Protein AF-F7JW25-F1 (afdb_monomer)

Foldseek 3Di:
DDPVVVVVPDFDWDDPVNLVLLVPFPFDWDDDDPDDTAGATQAQKEWDWDDDPFKIKIFIAGSVCSVVVHTGGQWIWIQGNVLDIWIAGPVVRDIDPDFLVPDDSDDDDDDDRPRCVVNVQPYHYDPVRLVVQCVSLVPPDSRNSLSRRVSNVCSVCVVQVVVQVVVVVQDDDDDPCVVVCCQQFFWAKAWEWADDPFTQWTATSRVRDIAGDGDADAQDWAAGPPPRAIHGYHYLVPPQWDKIWGKEWEWDATPFAIKIWIKIWIWTGHSVHTDDIDIDTAKIWDAGNQRHTDFIWGQQDDPPGPDTGIDTQDPPDPCSPDDDDFHQYDQPCVCVSCPPHPCNLLCVSLLQPDDSNGDTADVVLSSVVCVQAVLNSQCSVQQLSQLSRCVSVVHDLPPAPRPDNHPCVRLPDDPLLCVQCGPPNDHSLLSVLSVLCVVLVARDHNVLSVLQSVAPDHCSVLCSLDPSVVLSCLCCVPVVVDNVSVVLLRVQLVLCVVVPHDSNDCCSNRPNDSVVSSVVSVVVVVVVVVVVVVVVVVVVVVVVVVVVVVVVVVVVVVVPPD

pLDDT: mean 88.7, std 10.38, range [37.75, 98.06]

Sequence (562 aa):
MRRGELLKLPELKVTETMRKTVREDQGHQVLRCGRPPVWSATYYWFYRAKKTETVLEIDVFTRDMILAGTAHPEYRLFLLEENKYYTYDNLCEKWRTAKIDNLSYMEGCEEIQQGYWYSSRKVWIREEDRKRISEFCHNGKEEPRAAIARWQNYSKGRKEIDEIDSEMALVPELPKDFEDFVDREVLPQYLFYDAGRKVTKGYCTHCGREVKIRNPHYGDEGECPSCRHPITYRSRKKGGNVHARGYAGLLQKTKEGYVYRYFECYRKFRNGQKGDGGYWELIRITYDRNLKKIHEFEYEQYKQTDWVRWCCRDGWRYYAKVVEHEAILYNRNLKQILKGTPFQYSAMERFVKHGKYREKMYLDQYLEGYRYMPGIEQLVKCGFYRIVKEKMQGYNTGNLKKKERSCKKILGLNGEYYQLLAGKNPSTREYNTTYKMQEKGLHPTWQQVQFFARFPRNFTRYIRYTTIHKMERYIKEVLGEDERQAVDYHDYLKMAEELGYNMREPWILFPKNLKQRHEELIEESREREIKAKEDLDNKKTKSTSNTENGTAIWKWKQNNFY

Nearest PDB structures (foldseek):
  6zm5-assembly1_P  TM=4.329E-01  e=1.777E+00  Homo sapiens
  5oom-assembly1_P  TM=2.829E-01  e=1.971E+00  Homo sapiens
  5fs4-assembly1_A  TM=2.894E-01  e=9.350E+00  Acinetobacter phage AP205

Secondary structure (DSSP, 8-state):
--HHHHTTSPPPPPPHHHHHHHHH---EEEEETTEEEEEE-S-SEEEEEEE-SSEEEEEEEEHHHHHTT--S-SEEEEEETTTEEEEEETTTTEEE---GGG--S-SSS----TTHHHHTT-EEE-HHHHHHHHHHH-SS--SHHHHHHHHHHHHHHHHHHHHHHHHHHTPPPPPTTHHHHIIIIIS--EEEE--SSS--EEEETTT--EEE-SSPPTT-EEE-TTT--EEEEEEHHHHS-EEEEEEEEEEEE-SSSEEEEEEEEEEEEETTEEEEEEEEEEEEEEE-TT--EEEEEEEEE-TTSS-EEEEE--TTSTT-SSPP--EEE--TTHHHHHTTSTTTTS-HHHHHT-STT--EE-HHHHHHHHHH-TTHHHHHHTT-HHHHHHHHTT---TT--TT--SHHHHHT--HHHHHHHTTS---HHHHHHHHHHHHTT----HHHHHHHHHSSS-THHHHTTS-HHHHHHHHHHTSTT-HHHHHHHHHHHHHHHHTT--TTSHHHHS-SSHHHHHHHHHHHHHHHHHHHHHHHHHHHHHHHHHHHHHHHHHHHHHHT--

Solvent-accessible surface area (backbone atoms only — not comparable to full-atom values): 31813 Å² total; per-residue (Å²): 135,54,73,79,58,60,69,69,52,81,80,68,62,76,46,70,67,56,52,48,51,62,74,67,56,82,43,46,76,44,83,44,91,96,48,80,64,36,64,22,58,66,50,46,37,36,49,47,52,49,77,55,99,58,36,40,39,36,36,32,32,46,48,65,45,51,74,71,64,50,56,70,42,49,34,43,36,38,44,33,77,89,52,48,74,48,27,38,31,57,85,78,71,38,80,47,93,59,54,73,86,65,61,74,95,67,95,66,99,64,86,72,62,87,18,45,82,83,21,65,85,37,68,44,63,52,70,69,33,46,48,54,51,39,65,73,46,66,72,89,41,85,52,63,69,59,25,51,38,51,42,54,51,42,42,75,40,37,68,65,49,54,53,48,51,55,57,57,69,50,58,70,81,77,64,94,60,47,65,58,44,43,66,62,65,37,33,73,37,38,32,28,28,68,80,65,99,77,43,53,53,29,39,29,65,69,81,70,41,80,38,74,46,71,81,80,50,74,70,39,77,50,57,39,84,81,76,61,47,64,25,34,29,30,30,36,86,86,48,10,62,43,78,36,62,28,30,37,30,39,75,43,72,38,94,78,24,30,37,36,40,33,26,52,33,39,36,34,26,56,69,61,38,87,55,67,62,54,70,45,75,42,38,40,36,35,22,38,72,75,68,48,79,74,51,45,31,31,57,38,59,49,69,101,48,98,48,71,40,80,35,81,53,60,86,84,46,102,62,63,83,77,80,87,66,63,13,37,59,59,57,92,55,43,72,67,70,27,52,93,35,92,54,53,69,48,40,57,65,60,48,42,63,34,70,92,74,44,38,61,41,53,67,66,39,49,55,54,48,36,73,74,22,62,35,50,22,36,31,46,75,63,47,33,48,45,34,53,50,42,44,52,72,67,46,84,64,75,74,51,38,56,88,33,80,44,50,54,59,20,59,66,44,58,74,68,64,39,59,65,48,58,85,63,44,46,46,51,49,33,49,45,45,47,53,49,26,53,79,62,74,50,87,75,54,64,69,52,33,54,57,57,33,71,48,96,61,78,60,60,77,58,36,73,51,60,45,68,65,60,57,51,46,45,42,47,77,73,45,67,66,36,70,65,54,51,50,54,50,52,52,38,54,49,49,42,54,74,74,64,51,67,62,70,39,63,62,69,70,55,47,93,56,54,68,63,53,38,53,54,50,54,50,53,52,50,52,52,51,51,50,51,49,53,54,51,52,54,50,50,53,53,52,51,53,54,49,52,53,51,51,50,55,52,53,54,60,60,71,74,70,125

Structure (mmCIF, N/CA/C/O backbone):
data_AF-F7JW25-F1
#
_entry.id   AF-F7JW25-F1
#
loop_
_atom_site.group_PDB
_atom_site.id
_atom_site.type_symbol
_atom_site.label_atom_id
_atom_site.label_alt_id
_atom_site.label_comp_id
_atom_site.label_asym_id
_atom_site.label_entity_id
_atom_site.label_seq_id
_atom_site.pdbx_PDB_ins_code
_atom_site.Cartn_x
_atom_site.Cartn_y
_atom_site.Cartn_z
_atom_site.occupancy
_atom_site.B_iso_or_equiv
_atom_site.auth_seq_id
_atom_site.auth_comp_id
_atom_site.auth_asym_id
_atom_site.auth_atom_id
_atom_site.pdbx_PDB_model_num
ATOM 1 N N . MET A 1 1 ? 30.313 -21.572 -28.364 1.00 78.12 1 MET A N 1
ATOM 2 C CA . MET A 1 1 ? 31.743 -21.421 -28.73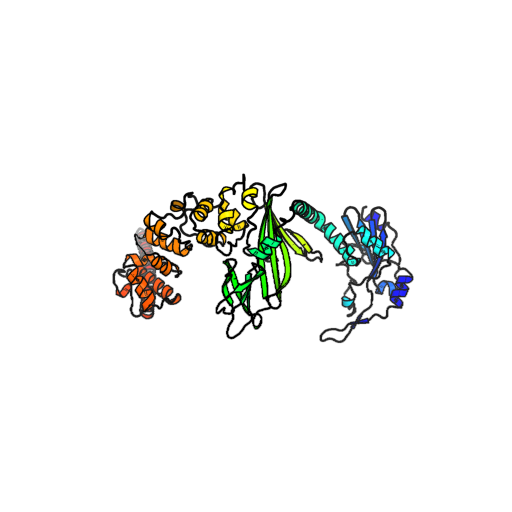8 1.00 78.12 1 MET A CA 1
ATOM 3 C C . MET A 1 1 ? 32.551 -21.025 -27.513 1.00 78.12 1 MET A C 1
ATOM 5 O O . MET A 1 1 ? 32.047 -20.279 -26.677 1.00 78.12 1 MET A O 1
ATOM 9 N N . ARG A 1 2 ? 33.784 -21.519 -27.373 1.00 83.25 2 ARG A N 1
ATOM 10 C CA . ARG A 1 2 ? 34.690 -21.153 -26.266 1.00 83.25 2 ARG A CA 1
ATOM 11 C C . ARG A 1 2 ? 35.502 -19.901 -26.615 1.00 83.25 2 ARG A C 1
ATOM 13 O O . ARG A 1 2 ? 35.723 -19.603 -27.782 1.00 83.25 2 ARG A O 1
ATOM 20 N N . ARG A 1 3 ? 36.018 -19.198 -25.599 1.00 86.69 3 ARG A N 1
ATOM 21 C CA . ARG A 1 3 ? 36.842 -17.977 -25.746 1.00 86.69 3 ARG A CA 1
ATOM 22 C C . ARG A 1 3 ? 37.936 -18.091 -26.820 1.00 86.69 3 ARG A C 1
ATOM 24 O O . ARG A 1 3 ? 38.030 -17.230 -27.685 1.00 86.69 3 ARG A O 1
ATOM 31 N N . GLY A 1 4 ? 38.714 -19.175 -26.814 1.00 85.88 4 GLY A N 1
ATOM 32 C CA . GLY A 1 4 ? 39.783 -19.388 -27.800 1.00 85.88 4 GLY A CA 1
ATOM 33 C C . GLY A 1 4 ? 39.301 -19.585 -29.245 1.00 85.88 4 GLY A C 1
ATOM 34 O O . GLY A 1 4 ? 40.067 -19.355 -30.169 1.00 85.88 4 GLY A O 1
ATOM 35 N N . GLU A 1 5 ? 38.046 -19.987 -29.461 1.00 87.75 5 GLU A N 1
ATOM 36 C CA . GLU A 1 5 ? 37.440 -20.079 -30.799 1.00 87.75 5 GLU A CA 1
ATOM 37 C C . GLU A 1 5 ? 36.934 -18.713 -31.270 1.00 87.75 5 GLU A C 1
ATOM 39 O O . GLU A 1 5 ? 37.048 -18.397 -32.448 1.00 87.75 5 GLU A O 1
ATOM 44 N N . LEU A 1 6 ? 36.423 -17.888 -30.348 1.00 90.06 6 LEU A N 1
ATOM 45 C CA . LEU A 1 6 ? 35.938 -16.539 -30.654 1.00 90.06 6 LEU A CA 1
ATOM 46 C C . LEU A 1 6 ? 37.063 -15.627 -31.159 1.00 90.06 6 LEU A C 1
ATOM 48 O O . LEU A 1 6 ? 36.856 -14.886 -32.110 1.00 90.06 6 LEU A O 1
ATOM 52 N N . LEU A 1 7 ? 38.274 -15.727 -30.596 1.00 88.88 7 LEU A N 1
ATOM 53 C CA . LEU A 1 7 ? 39.420 -14.931 -31.066 1.00 88.88 7 LEU A CA 1
ATOM 54 C C . LEU A 1 7 ? 39.940 -15.339 -32.446 1.00 88.88 7 LEU A C 1
ATOM 56 O O . LEU A 1 7 ? 40.605 -14.537 -33.094 1.00 88.88 7 LEU A O 1
ATOM 60 N N . LYS A 1 8 ? 39.621 -16.552 -32.916 1.00 89.25 8 LYS A N 1
ATOM 61 C CA . LYS A 1 8 ? 39.955 -16.984 -34.282 1.00 89.25 8 LYS A CA 1
ATOM 62 C C . LYS A 1 8 ? 39.054 -16.334 -35.333 1.00 89.25 8 LYS A C 1
ATOM 64 O O . LYS A 1 8 ? 39.364 -16.423 -36.519 1.00 89.25 8 LYS A O 1
ATOM 69 N N . LEU A 1 9 ? 37.940 -15.716 -34.926 1.00 88.81 9 LEU A N 1
ATOM 70 C CA . LEU A 1 9 ? 37.102 -14.949 -35.842 1.00 88.81 9 LEU A CA 1
ATOM 71 C C . LEU A 1 9 ? 37.896 -13.739 -36.363 1.00 88.81 9 LEU A C 1
ATOM 73 O O . LEU A 1 9 ? 38.598 -13.093 -35.578 1.00 88.81 9 LEU A O 1
ATOM 77 N N . PRO A 1 10 ? 37.825 -13.440 -37.672 1.00 89.25 10 PRO A N 1
ATOM 78 C CA . PRO A 1 10 ? 38.603 -12.364 -38.264 1.00 89.25 10 PRO A CA 1
ATOM 79 C C . PRO A 1 10 ? 38.100 -11.007 -37.778 1.00 89.25 10 PRO A C 1
ATOM 81 O O . PRO A 1 10 ? 36.922 -10.698 -37.944 1.00 89.25 10 PRO A O 1
ATOM 84 N N . GLU A 1 11 ? 39.016 -10.187 -37.265 1.00 90.44 11 GLU A N 1
ATOM 85 C CA . GLU A 1 11 ? 38.716 -8.817 -36.852 1.00 90.44 11 GLU A CA 1
ATOM 86 C C . GLU A 1 11 ? 38.130 -8.003 -38.005 1.00 90.44 11 GLU A C 1
ATOM 88 O O . GLU A 1 11 ? 38.635 -7.991 -39.138 1.00 90.44 11 GLU A O 1
ATOM 93 N N . LEU A 1 12 ? 37.060 -7.280 -37.702 1.00 92.38 12 LEU A N 1
ATOM 94 C CA . LEU A 1 12 ? 36.533 -6.249 -38.568 1.00 92.38 12 LEU A CA 1
ATOM 95 C C . LEU A 1 12 ? 37.528 -5.087 -38.558 1.00 92.38 12 LEU A C 1
ATOM 97 O O . LEU A 1 12 ? 38.093 -4.729 -37.533 1.00 92.38 12 LEU A O 1
ATOM 101 N N . LYS A 1 13 ? 37.760 -4.490 -39.726 1.00 91.25 13 LYS A N 1
ATOM 102 C CA . LYS A 1 13 ? 38.698 -3.372 -39.877 1.00 91.25 13 LYS A CA 1
ATOM 103 C C . LYS A 1 13 ? 37.960 -2.042 -39.937 1.00 91.25 13 LYS A C 1
ATOM 105 O O . LYS A 1 13 ? 36.822 -1.970 -40.416 1.00 91.25 13 LYS A O 1
ATOM 110 N N . VAL A 1 14 ? 38.650 -0.977 -39.531 1.00 92.06 14 VAL A N 1
ATOM 111 C CA . VAL A 1 14 ? 38.207 0.403 -39.766 1.00 92.06 14 VAL A CA 1
ATOM 112 C C . VAL A 1 14 ? 37.977 0.618 -41.265 1.00 92.06 14 VAL A C 1
ATOM 114 O O . VAL A 1 14 ? 38.832 0.301 -42.091 1.00 92.06 14 VAL A O 1
ATOM 117 N N . THR A 1 15 ? 36.821 1.175 -41.623 1.00 92.06 15 THR A N 1
ATOM 118 C CA . THR A 1 15 ? 36.482 1.478 -43.024 1.00 92.06 15 THR A CA 1
ATOM 119 C C . THR A 1 15 ? 36.917 2.873 -43.441 1.00 92.06 15 THR A C 1
ATOM 121 O O . THR A 1 15 ? 37.021 3.774 -42.609 1.00 92.06 15 THR A O 1
ATOM 124 N N . GLU A 1 16 ? 37.060 3.092 -44.748 1.00 91.62 16 GLU A N 1
ATOM 125 C CA . GLU A 1 16 ? 37.314 4.433 -45.283 1.00 91.62 16 GLU A CA 1
ATOM 126 C C . GLU A 1 16 ? 36.190 5.417 -44.930 1.00 91.62 16 GLU A C 1
ATOM 128 O O . GLU A 1 16 ? 36.456 6.578 -44.639 1.00 91.62 16 GLU A O 1
ATOM 133 N N . THR A 1 17 ? 34.938 4.953 -44.843 1.00 93.19 17 THR A N 1
ATOM 134 C CA . THR A 1 17 ? 33.819 5.785 -44.380 1.00 93.19 17 THR A CA 1
ATOM 135 C C . THR A 1 17 ? 34.019 6.256 -42.941 1.00 93.19 17 THR A C 1
ATOM 137 O O . THR A 1 17 ? 33.825 7.435 -42.677 1.00 93.19 17 THR A O 1
ATOM 140 N N . MET A 1 18 ? 34.464 5.386 -42.026 1.00 94.19 18 MET A N 1
ATOM 141 C CA . MET A 1 18 ? 34.782 5.781 -40.644 1.00 94.19 18 MET A CA 1
ATOM 142 C C . MET A 1 18 ? 35.917 6.810 -40.612 1.00 94.19 18 MET A C 1
ATOM 144 O O . MET A 1 18 ? 35.790 7.840 -39.953 1.00 94.19 18 MET A O 1
ATOM 148 N N . ARG A 1 19 ? 36.997 6.571 -41.374 1.00 93.81 19 ARG A N 1
ATOM 149 C CA . ARG A 1 19 ? 38.135 7.503 -41.493 1.00 93.81 19 ARG A CA 1
ATOM 150 C C . ARG A 1 19 ? 37.700 8.858 -42.040 1.00 93.81 19 ARG A C 1
ATOM 152 O O . ARG A 1 19 ? 38.151 9.895 -41.564 1.00 93.81 19 ARG A O 1
ATOM 159 N N . LYS A 1 20 ? 36.834 8.860 -43.053 1.00 93.81 20 LYS A N 1
ATOM 160 C CA . LYS A 1 20 ? 36.252 10.070 -43.634 1.00 93.81 20 LYS A CA 1
ATOM 161 C C . LYS A 1 20 ? 35.376 10.801 -42.614 1.00 93.81 20 LYS A C 1
ATOM 163 O O . LYS A 1 20 ? 35.609 11.977 -42.376 1.00 93.81 20 LYS A O 1
ATOM 168 N N . THR A 1 21 ? 34.459 10.100 -41.941 1.00 93.94 21 THR A N 1
ATOM 169 C CA . THR A 1 21 ? 33.596 10.689 -40.907 1.00 93.94 21 THR A CA 1
ATOM 170 C C . THR A 1 21 ? 34.404 11.342 -39.792 1.00 93.94 21 THR A C 1
ATOM 172 O O . THR A 1 21 ? 34.090 12.460 -39.413 1.00 93.94 21 THR A O 1
ATOM 175 N N . VAL A 1 22 ? 35.451 10.690 -39.283 1.00 92.25 22 VAL A N 1
ATOM 176 C CA . VAL A 1 22 ? 36.285 11.263 -38.215 1.00 92.25 22 VAL A CA 1
ATOM 177 C C . VAL A 1 22 ? 37.050 12.504 -38.688 1.00 92.25 22 VAL A C 1
ATOM 179 O O . VAL A 1 22 ? 37.092 13.491 -37.956 1.00 92.25 22 VAL A O 1
ATOM 182 N N . ARG A 1 23 ? 37.616 12.478 -39.906 1.00 91.75 23 ARG A N 1
ATOM 183 C CA . ARG A 1 23 ? 38.347 13.617 -40.497 1.00 91.75 23 ARG A CA 1
ATOM 184 C C . ARG A 1 23 ? 37.452 14.823 -40.780 1.00 91.75 23 ARG A C 1
ATOM 186 O O . ARG A 1 23 ? 37.899 15.953 -40.629 1.00 91.75 23 ARG A O 1
ATOM 193 N N . GLU A 1 24 ? 36.215 14.586 -41.203 1.00 93.25 24 GLU A N 1
ATOM 194 C CA . GLU A 1 24 ? 35.265 15.643 -41.571 1.00 93.25 24 GLU A CA 1
ATOM 195 C C . GLU A 1 24 ? 34.431 16.151 -40.382 1.00 93.25 24 GLU A C 1
ATOM 197 O O . GLU A 1 24 ? 33.801 17.204 -40.488 1.00 93.25 24 GLU A O 1
ATOM 202 N N . ASP A 1 25 ? 34.422 15.435 -39.251 1.00 91.69 25 ASP A N 1
ATOM 203 C CA . ASP A 1 25 ? 33.650 15.791 -38.056 1.00 91.69 25 ASP A CA 1
ATOM 204 C C . ASP A 1 25 ? 34.156 17.089 -37.416 1.00 91.69 25 ASP A C 1
ATOM 206 O O . ASP A 1 25 ? 35.154 17.103 -36.694 1.00 91.69 25 ASP A O 1
ATOM 210 N N . GLN A 1 26 ? 33.403 18.166 -37.646 1.00 89.44 26 GLN A N 1
ATOM 211 C CA . GLN A 1 26 ? 33.635 19.496 -37.076 1.00 89.44 26 GLN A CA 1
ATOM 212 C C . GLN A 1 26 ? 33.238 19.599 -35.594 1.00 89.44 26 GLN A C 1
ATOM 214 O O . GLN A 1 26 ? 33.522 20.609 -34.946 1.00 89.44 26 GLN A O 1
ATOM 219 N N . GLY A 1 27 ? 32.579 18.573 -35.043 1.00 89.06 27 GLY A N 1
ATOM 220 C CA . GLY A 1 27 ? 32.024 18.586 -33.695 1.00 89.06 27 GLY A CA 1
ATOM 221 C C . GLY A 1 27 ? 31.019 19.718 -33.471 1.00 89.06 27 GLY A C 1
ATOM 222 O O . GLY A 1 27 ? 30.429 20.263 -34.402 1.00 89.06 27 GLY A O 1
ATOM 223 N N . HIS A 1 28 ? 30.783 20.055 -32.207 1.00 90.44 28 HIS A N 1
ATOM 224 C CA . HIS A 1 28 ? 29.884 21.136 -31.809 1.00 90.44 28 HIS A CA 1
ATOM 225 C C . HIS A 1 28 ? 30.265 21.715 -30.442 1.00 90.44 28 HIS A C 1
ATOM 227 O O . HIS A 1 28 ? 30.898 21.055 -29.619 1.00 90.44 28 HIS A O 1
ATOM 233 N N . GLN A 1 29 ? 29.860 22.963 -30.189 1.00 92.19 29 GLN A N 1
ATOM 234 C CA . GLN A 1 29 ? 30.017 23.611 -28.886 1.00 92.19 29 GLN A CA 1
ATOM 235 C C . GLN A 1 29 ? 28.875 23.213 -27.950 1.00 92.19 29 GLN A C 1
ATOM 237 O O . GLN A 1 29 ? 27.700 23.362 -28.288 1.00 92.19 29 GLN A O 1
ATOM 242 N N . VAL A 1 30 ? 29.219 22.742 -26.755 1.00 88.38 30 VAL A N 1
ATOM 243 C CA . VAL A 1 30 ? 28.260 22.357 -25.721 1.00 88.38 30 VAL A CA 1
ATOM 244 C C . VAL A 1 30 ? 28.206 23.431 -24.642 1.00 88.38 30 VAL A C 1
ATOM 246 O O . VAL A 1 30 ? 29.195 23.698 -23.956 1.00 88.38 30 VAL A O 1
ATOM 249 N N . LEU A 1 31 ? 27.031 24.043 -24.483 1.00 89.00 31 LEU A N 1
ATOM 250 C CA . LEU A 1 31 ? 26.768 25.032 -23.439 1.00 89.00 31 LEU A CA 1
ATOM 251 C C . LEU A 1 31 ? 26.688 24.354 -22.065 1.00 89.00 31 LEU A C 1
ATOM 253 O O . LEU A 1 31 ? 26.044 23.316 -21.906 1.00 89.00 31 LEU A O 1
ATOM 257 N N . ARG A 1 32 ? 27.326 24.958 -21.056 1.00 85.62 32 ARG A N 1
ATOM 258 C CA . ARG A 1 32 ? 27.385 24.430 -19.686 1.00 85.62 32 ARG A CA 1
ATOM 259 C C . ARG A 1 32 ? 26.864 25.465 -18.694 1.00 85.62 32 ARG A C 1
ATOM 261 O O . ARG A 1 32 ? 27.223 26.636 -18.762 1.00 85.62 32 ARG A O 1
ATOM 268 N N . CYS A 1 33 ? 26.039 25.031 -17.743 1.00 83.75 33 CYS A N 1
ATOM 269 C CA . CYS A 1 33 ? 25.524 25.919 -16.703 1.00 83.75 33 CYS A CA 1
ATOM 270 C C . CYS A 1 33 ? 26.677 26.434 -15.823 1.00 83.75 33 CYS A C 1
ATOM 272 O O . CYS A 1 33 ? 27.367 25.640 -15.183 1.00 83.75 33 CYS A O 1
ATOM 274 N N . GLY A 1 34 ? 26.891 27.753 -15.808 1.00 86.38 34 GLY A N 1
ATOM 275 C CA . GLY A 1 34 ? 27.913 28.409 -14.984 1.00 86.38 34 GLY A CA 1
ATOM 276 C C . GLY A 1 34 ? 29.367 28.099 -15.367 1.00 86.38 34 GLY A C 1
ATOM 277 O O . GLY A 1 34 ? 30.252 28.283 -14.537 1.00 86.38 34 GLY A O 1
ATOM 278 N N . ARG A 1 35 ? 29.636 27.592 -16.582 1.00 87.75 35 ARG A N 1
ATOM 279 C CA . ARG A 1 35 ? 30.995 27.276 -17.070 1.00 87.75 35 ARG A CA 1
ATOM 280 C C . ARG A 1 35 ? 31.148 27.642 -18.554 1.00 87.75 35 ARG A C 1
ATOM 282 O O . ARG A 1 35 ? 30.151 27.595 -19.273 1.00 87.75 35 ARG A O 1
ATOM 289 N N . PRO A 1 36 ? 32.369 27.935 -19.046 1.00 89.12 36 PRO A N 1
ATOM 290 C CA . PRO A 1 36 ? 32.600 28.180 -20.470 1.00 89.12 36 PRO A CA 1
ATOM 291 C C . PRO A 1 36 ? 32.145 26.996 -21.339 1.00 89.12 36 PRO A C 1
ATOM 293 O O . PRO A 1 36 ? 32.262 25.850 -20.879 1.00 89.12 36 PRO A O 1
ATOM 296 N N . PRO A 1 37 ? 31.651 27.231 -22.569 1.00 89.31 37 PRO A N 1
ATOM 297 C CA . PRO A 1 37 ? 31.351 26.162 -23.516 1.00 89.31 37 PRO A CA 1
ATOM 298 C C . PRO A 1 37 ? 32.573 25.282 -23.785 1.00 89.31 37 PRO A C 1
ATOM 300 O O . PRO A 1 37 ? 33.712 25.734 -23.670 1.00 89.31 37 PRO A O 1
ATOM 303 N N . VAL A 1 38 ? 32.334 24.018 -24.122 1.00 90.81 38 VAL A N 1
ATOM 304 C CA . VAL A 1 38 ? 33.391 23.091 -24.549 1.00 90.81 38 VAL A CA 1
ATOM 305 C C . VAL A 1 38 ? 33.050 22.489 -25.889 1.00 90.81 38 VAL A C 1
ATOM 307 O O . VAL A 1 38 ? 31.899 22.135 -26.145 1.00 90.81 38 VAL A O 1
ATOM 310 N N . TRP A 1 39 ? 34.066 22.332 -26.727 1.00 91.62 39 TRP A N 1
ATOM 311 C CA . TRP A 1 39 ? 33.932 21.589 -27.966 1.00 91.62 39 TRP A CA 1
ATOM 312 C C . TRP A 1 39 ? 33.792 20.091 -27.671 1.00 91.62 39 TRP A C 1
ATOM 314 O O . TRP A 1 39 ? 34.505 19.556 -26.820 1.00 91.62 39 TRP A O 1
ATOM 324 N N . SER A 1 40 ? 32.878 19.422 -28.369 1.00 90.50 40 SER A N 1
ATOM 325 C CA . SER A 1 40 ? 32.663 17.977 -28.318 1.00 90.50 40 SER A CA 1
ATOM 326 C C . SER A 1 40 ? 32.586 17.414 -29.733 1.00 90.50 40 SER A C 1
ATOM 328 O O . SER A 1 40 ? 31.880 17.965 -30.583 1.00 90.50 40 SER A O 1
ATOM 330 N N . ALA A 1 41 ? 33.272 16.298 -29.981 1.00 90.94 41 ALA A N 1
ATOM 331 C CA . ALA A 1 41 ? 33.113 15.557 -31.228 1.00 90.94 41 ALA A CA 1
ATOM 332 C C . ALA A 1 41 ? 31.672 15.039 -31.368 1.00 90.94 41 ALA A C 1
ATOM 334 O O . ALA A 1 41 ? 30.964 14.829 -30.375 1.00 90.94 41 ALA A O 1
ATOM 335 N N . THR A 1 42 ? 31.227 14.796 -32.601 1.00 91.31 42 THR A N 1
ATOM 336 C CA . THR A 1 42 ? 29.892 14.226 -32.836 1.00 91.31 42 THR A CA 1
ATOM 337 C C . THR A 1 42 ? 29.836 12.772 -32.371 1.00 91.31 42 THR A C 1
ATOM 339 O O . THR A 1 42 ? 28.857 12.357 -31.745 1.00 91.31 42 THR A O 1
ATOM 342 N N . TYR A 1 43 ? 30.909 12.018 -32.636 1.00 91.56 43 TYR A N 1
ATOM 343 C CA . TYR A 1 43 ? 31.049 10.616 -32.255 1.00 91.56 43 TYR A CA 1
ATOM 344 C C . TYR A 1 43 ? 32.437 10.346 -31.678 1.00 91.56 43 TYR A C 1
ATOM 346 O O . TYR A 1 43 ? 33.457 10.688 -32.282 1.00 91.56 43 TYR A O 1
ATOM 354 N N . TYR A 1 44 ? 32.454 9.683 -30.524 1.00 91.06 44 TYR A N 1
ATOM 355 C CA . TYR A 1 44 ? 33.672 9.157 -29.903 1.00 91.06 44 TYR A CA 1
ATOM 356 C C . TYR A 1 44 ? 33.822 7.650 -30.134 1.00 91.06 44 TYR A C 1
ATOM 358 O O . TYR A 1 44 ? 34.934 7.153 -30.277 1.00 91.06 44 TYR A O 1
ATOM 366 N N . TRP A 1 45 ? 32.704 6.930 -30.237 1.00 92.88 45 TRP A N 1
ATOM 367 C CA . TRP A 1 45 ? 32.666 5.482 -30.411 1.00 92.88 45 TRP A CA 1
ATOM 368 C C . TRP A 1 45 ? 32.183 5.107 -31.810 1.00 92.88 45 TRP A C 1
ATOM 370 O O . TRP A 1 45 ? 31.182 5.643 -32.290 1.00 92.88 45 TRP A O 1
ATOM 380 N N . PHE A 1 46 ? 32.862 4.149 -32.436 1.00 94.88 46 PHE A N 1
ATOM 381 C CA . PHE A 1 46 ? 32.541 3.640 -33.765 1.00 94.88 46 PHE A CA 1
ATOM 382 C C . PHE A 1 46 ? 32.417 2.124 -33.714 1.00 94.88 46 PHE A C 1
ATOM 384 O O . PHE A 1 46 ? 33.343 1.451 -33.266 1.00 94.88 46 PHE A O 1
ATOM 391 N N . TYR A 1 47 ? 31.286 1.581 -34.162 1.00 95.94 47 TYR A N 1
ATOM 392 C CA . TYR A 1 47 ? 31.028 0.140 -34.121 1.00 95.94 47 TYR A CA 1
ATOM 393 C C . TYR A 1 47 ? 31.005 -0.464 -35.520 1.00 95.94 47 TYR A C 1
ATOM 395 O O . TYR A 1 47 ? 30.535 0.142 -36.489 1.00 95.94 47 TYR A O 1
ATOM 403 N N . ARG A 1 48 ? 31.472 -1.705 -35.592 1.00 95.94 48 ARG A N 1
ATOM 404 C CA . ARG A 1 48 ? 31.299 -2.621 -36.715 1.00 95.94 48 ARG A CA 1
ATOM 405 C C . ARG A 1 48 ? 30.661 -3.890 -36.184 1.00 95.94 48 ARG A C 1
ATOM 407 O O . ARG A 1 48 ? 31.064 -4.359 -35.127 1.00 95.94 48 ARG A O 1
ATOM 414 N N . ALA A 1 49 ? 29.691 -4.444 -36.902 1.00 96.06 49 ALA A N 1
ATOM 415 C CA . ALA A 1 49 ? 29.012 -5.658 -36.459 1.00 96.06 49 ALA A CA 1
ATOM 416 C C . ALA A 1 49 ? 28.960 -6.717 -37.556 1.00 96.06 49 ALA A C 1
ATOM 418 O O . ALA A 1 49 ? 28.686 -6.426 -38.720 1.00 96.06 49 ALA A O 1
ATOM 419 N N . LYS A 1 50 ? 29.173 -7.973 -37.172 1.00 94.81 50 LYS A N 1
ATOM 420 C CA . LYS A 1 50 ? 29.039 -9.128 -38.054 1.00 94.81 50 LYS A CA 1
ATOM 421 C C . LYS A 1 50 ? 28.297 -10.232 -37.321 1.00 94.81 50 LYS A C 1
ATOM 423 O O . LYS A 1 50 ? 28.671 -10.632 -36.225 1.00 94.81 50 LYS A O 1
ATOM 428 N N . LYS A 1 51 ? 27.238 -10.738 -37.947 1.00 90.25 51 LYS A N 1
ATOM 429 C CA . LYS A 1 51 ? 26.523 -11.916 -37.465 1.00 90.25 51 LYS A CA 1
ATOM 430 C C . LYS A 1 51 ? 27.083 -13.153 -38.170 1.00 90.25 51 LYS A C 1
ATOM 432 O O . LYS A 1 51 ? 27.157 -13.188 -39.396 1.00 90.25 51 LYS A O 1
ATOM 437 N N . THR A 1 52 ? 27.497 -14.134 -37.383 1.00 86.56 52 THR A N 1
ATOM 438 C CA . THR A 1 52 ? 27.693 -15.530 -37.806 1.00 86.56 52 THR A CA 1
ATOM 439 C C . THR A 1 52 ? 26.447 -16.339 -37.429 1.00 86.56 52 THR A C 1
ATOM 441 O O . THR A 1 52 ? 25.521 -15.773 -36.850 1.00 86.56 52 THR A O 1
ATOM 444 N N . GLU A 1 53 ? 26.394 -17.642 -37.721 1.00 78.00 53 GLU A N 1
ATOM 445 C CA . GLU A 1 53 ? 25.211 -18.464 -37.409 1.00 78.00 53 GLU A CA 1
ATOM 446 C C . GLU A 1 53 ? 24.782 -18.370 -35.937 1.00 78.00 53 GLU A C 1
ATOM 448 O O . GLU A 1 53 ? 23.596 -18.222 -35.679 1.00 78.00 53 GLU A O 1
ATOM 453 N N . THR A 1 54 ? 25.724 -18.359 -34.984 1.00 87.12 54 THR A N 1
ATOM 454 C CA . THR A 1 54 ? 25.406 -18.407 -33.539 1.00 87.12 54 THR A CA 1
ATOM 455 C C . THR A 1 54 ? 25.953 -17.237 -32.715 1.00 87.12 54 THR A C 1
ATOM 457 O O . THR A 1 54 ? 25.759 -17.192 -31.496 1.00 87.12 54 THR A O 1
ATOM 460 N N . VAL A 1 55 ? 26.718 -16.326 -33.328 1.00 92.81 55 VAL A N 1
ATOM 461 C CA . VAL A 1 55 ? 27.426 -15.244 -32.620 1.00 92.81 55 VAL A CA 1
ATOM 462 C C . VAL A 1 55 ? 27.282 -13.925 -33.364 1.00 92.81 55 VAL A C 1
ATOM 464 O O . VAL A 1 55 ? 27.569 -13.846 -34.560 1.00 92.81 55 VAL A O 1
ATOM 467 N N . LEU A 1 56 ? 26.906 -12.880 -32.633 1.00 95.81 56 LEU A N 1
ATOM 468 C CA . LEU A 1 56 ? 27.066 -11.497 -33.053 1.00 95.81 56 LEU A CA 1
ATOM 469 C C . LEU A 1 56 ? 28.398 -10.960 -32.519 1.00 95.81 56 LEU A C 1
ATOM 471 O O . LEU A 1 56 ? 28.579 -10.791 -31.313 1.00 95.81 56 LEU A O 1
ATOM 475 N N . GLU A 1 57 ? 29.318 -10.699 -33.438 1.00 96.00 57 GLU A N 1
ATOM 476 C CA . GLU A 1 57 ? 30.588 -10.025 -33.192 1.00 96.00 57 GLU A CA 1
ATOM 477 C C . GLU A 1 57 ? 30.408 -8.518 -33.384 1.00 96.00 57 GLU A C 1
ATOM 479 O O . GLU A 1 57 ? 29.842 -8.075 -34.388 1.00 96.00 57 GLU A O 1
ATOM 484 N N . ILE A 1 58 ? 30.873 -7.735 -32.414 1.00 96.38 58 ILE A N 1
ATOM 485 C CA . ILE A 1 58 ? 30.855 -6.276 -32.438 1.00 96.38 58 ILE A CA 1
ATOM 486 C C . ILE A 1 58 ? 32.256 -5.780 -32.099 1.00 96.38 58 ILE A C 1
ATOM 488 O O . ILE A 1 58 ? 32.712 -5.910 -30.963 1.00 96.38 58 ILE A O 1
ATOM 492 N N . ASP A 1 59 ? 32.893 -5.156 -33.076 1.00 95.62 59 ASP A N 1
ATOM 493 C CA . ASP A 1 59 ? 34.207 -4.551 -32.931 1.00 95.62 59 ASP A CA 1
ATOM 494 C C . ASP A 1 59 ? 34.051 -3.049 -32.694 1.00 95.62 59 ASP A C 1
ATOM 496 O O . ASP A 1 59 ? 33.365 -2.339 -33.441 1.00 95.62 59 ASP A O 1
ATOM 500 N N . VAL A 1 60 ? 34.664 -2.582 -31.610 1.00 95.12 60 VAL A N 1
ATOM 501 C CA . VAL A 1 60 ? 34.543 -1.222 -31.092 1.00 95.12 60 VAL A CA 1
ATOM 502 C C . VAL A 1 60 ? 35.852 -0.482 -31.296 1.00 95.12 60 VAL A C 1
ATOM 504 O O . VAL A 1 60 ? 36.902 -0.920 -30.836 1.00 95.12 60 VAL A O 1
ATOM 507 N N . PHE A 1 61 ? 35.762 0.676 -31.939 1.00 93.69 61 PHE A N 1
ATOM 508 C CA . PHE A 1 61 ? 36.876 1.578 -32.194 1.00 93.69 61 PHE A CA 1
ATOM 509 C C . PHE A 1 61 ? 36.604 2.922 -31.527 1.00 93.69 61 PHE A C 1
ATOM 511 O O . PHE A 1 61 ? 35.459 3.393 -31.490 1.00 93.69 61 PHE A O 1
ATOM 518 N N . THR A 1 62 ? 37.662 3.565 -31.053 1.00 91.56 62 THR A N 1
ATOM 519 C CA . THR A 1 62 ? 37.621 4.943 -30.567 1.00 91.56 62 THR A CA 1
ATOM 520 C C . THR A 1 62 ? 38.062 5.915 -31.651 1.00 91.56 62 THR A C 1
ATOM 522 O O . THR A 1 62 ? 38.782 5.567 -32.593 1.00 91.56 62 THR A O 1
ATOM 525 N N . ARG A 1 63 ? 37.592 7.160 -31.541 1.00 91.00 63 ARG A N 1
ATOM 526 C CA . ARG A 1 63 ? 37.957 8.243 -32.460 1.00 91.00 63 ARG A CA 1
ATOM 527 C C . ARG A 1 63 ? 39.475 8.399 -32.556 1.00 91.00 63 ARG A C 1
ATOM 529 O O . ARG A 1 63 ? 39.995 8.511 -33.664 1.00 91.00 63 ARG A O 1
ATOM 536 N N . ASP A 1 64 ? 40.160 8.380 -31.418 1.00 88.38 64 ASP A N 1
ATOM 537 C CA . ASP A 1 64 ? 41.599 8.641 -31.347 1.00 88.38 64 ASP A CA 1
ATOM 538 C C . ASP A 1 64 ? 42.408 7.522 -32.015 1.00 88.38 64 ASP A C 1
ATOM 540 O O . ASP A 1 64 ? 43.331 7.807 -32.773 1.00 88.38 64 ASP A O 1
ATOM 544 N N . MET A 1 65 ? 41.984 6.260 -31.880 1.00 88.50 65 MET A N 1
ATOM 545 C CA . MET A 1 65 ? 42.582 5.141 -32.621 1.00 88.50 65 MET A CA 1
ATOM 546 C C . MET A 1 65 ? 42.392 5.267 -34.137 1.00 88.50 65 MET A C 1
ATOM 548 O O . MET A 1 65 ? 43.304 4.957 -34.904 1.00 88.50 65 MET A O 1
ATOM 552 N N . ILE A 1 66 ? 41.226 5.740 -34.593 1.00 91.81 66 ILE A N 1
ATOM 553 C CA . ILE A 1 66 ? 40.980 5.964 -36.026 1.00 91.81 66 ILE A CA 1
ATOM 554 C C . ILE A 1 66 ? 41.863 7.106 -36.553 1.00 91.81 66 ILE A C 1
ATOM 556 O O . ILE A 1 66 ? 42.402 6.988 -37.655 1.00 91.81 66 ILE A O 1
ATOM 560 N N . LEU A 1 67 ? 42.036 8.184 -35.778 1.00 89.75 67 LEU A N 1
ATOM 561 C CA . LEU A 1 67 ? 42.934 9.299 -36.112 1.00 89.75 67 LEU A CA 1
ATOM 562 C C . LEU A 1 67 ? 44.404 8.868 -36.147 1.00 89.75 67 LEU A C 1
ATOM 564 O O . LEU A 1 67 ? 45.127 9.269 -37.055 1.00 89.75 67 LEU A O 1
ATOM 568 N N . ALA A 1 68 ? 44.822 8.014 -35.211 1.00 87.88 68 ALA A N 1
ATOM 569 C CA . ALA A 1 68 ? 46.168 7.446 -35.151 1.00 87.88 68 ALA A CA 1
ATOM 570 C C . ALA A 1 68 ? 46.458 6.424 -36.270 1.00 87.88 68 ALA A C 1
ATOM 572 O O . ALA A 1 68 ? 47.582 5.944 -36.397 1.00 87.88 68 ALA A O 1
ATOM 573 N N . GLY A 1 69 ? 45.464 6.084 -37.099 1.00 86.44 69 GLY A N 1
ATOM 574 C CA . GLY A 1 69 ? 45.618 5.147 -38.212 1.00 86.44 69 GLY A CA 1
ATOM 575 C C . GLY A 1 69 ? 45.574 3.671 -37.808 1.00 86.44 69 GLY A C 1
ATOM 576 O O . GLY A 1 69 ? 45.869 2.809 -38.641 1.00 86.44 69 GLY A O 1
ATOM 577 N N . THR A 1 70 ? 45.171 3.361 -36.573 1.00 83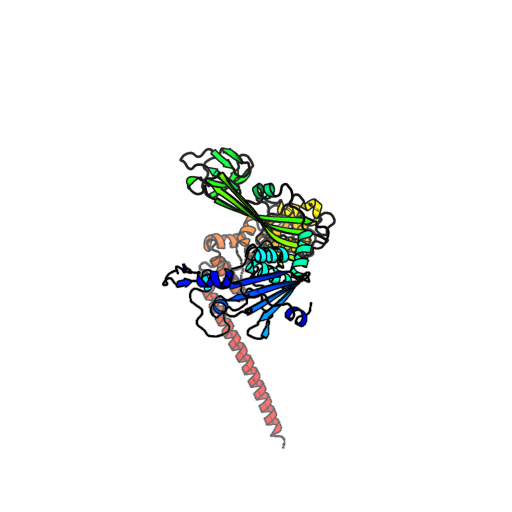.38 70 THR A N 1
ATOM 578 C CA . THR A 1 70 ? 45.077 1.989 -36.067 1.00 83.38 70 THR A CA 1
ATOM 579 C C . THR A 1 70 ? 44.029 1.189 -36.843 1.00 83.38 70 THR A C 1
ATOM 581 O O . THR A 1 70 ? 42.927 1.662 -37.129 1.00 83.38 70 THR A O 1
ATOM 584 N N . ALA A 1 71 ? 44.378 -0.045 -37.217 1.00 78.38 71 ALA A N 1
ATOM 585 C CA . ALA A 1 71 ? 43.515 -0.916 -38.019 1.00 78.38 71 ALA A CA 1
ATOM 586 C C . ALA A 1 71 ? 42.660 -1.891 -37.189 1.00 78.38 71 ALA A C 1
ATOM 588 O O . ALA A 1 71 ? 41.654 -2.386 -37.701 1.00 78.38 71 ALA A O 1
ATOM 589 N N . HIS A 1 72 ? 43.060 -2.150 -35.943 1.00 86.38 72 HIS A N 1
ATOM 590 C CA . HIS A 1 72 ? 42.464 -3.135 -35.041 1.00 86.38 72 HIS A CA 1
ATOM 591 C C . HIS A 1 72 ? 41.477 -2.472 -34.064 1.00 86.38 72 HIS A C 1
ATOM 593 O O . HIS A 1 72 ? 41.666 -1.298 -33.728 1.00 86.38 72 HIS A O 1
ATOM 599 N N . PRO A 1 73 ? 40.419 -3.176 -33.621 1.00 92.75 73 PRO A N 1
ATOM 600 C CA . PRO A 1 73 ? 39.486 -2.649 -32.628 1.00 92.75 73 PRO A CA 1
ATOM 601 C C . PRO A 1 73 ? 40.130 -2.530 -31.248 1.00 92.75 73 PRO A C 1
ATOM 603 O O . PRO A 1 73 ? 41.081 -3.241 -30.940 1.00 92.75 73 PRO A O 1
ATOM 606 N N . GLU A 1 74 ? 39.587 -1.647 -30.412 1.00 91.81 74 GLU A N 1
ATOM 607 C CA . GLU A 1 74 ? 39.954 -1.531 -28.996 1.00 91.81 74 GLU A CA 1
ATOM 608 C C . GLU A 1 74 ? 39.332 -2.664 -28.181 1.00 91.81 74 GLU A C 1
ATOM 610 O O . GLU A 1 74 ? 39.997 -3.346 -27.401 1.00 91.81 74 GLU A O 1
ATOM 615 N N . TYR A 1 75 ? 38.039 -2.901 -28.418 1.00 94.06 75 TYR A N 1
ATOM 616 C CA . TYR A 1 75 ? 37.287 -3.974 -27.785 1.00 94.06 75 TYR A CA 1
ATOM 617 C C . TYR A 1 75 ? 36.579 -4.817 -28.829 1.00 94.06 75 TYR A C 1
ATOM 619 O O . TYR A 1 75 ? 35.997 -4.297 -29.782 1.00 94.06 75 TYR A O 1
ATOM 627 N N . ARG A 1 76 ? 36.544 -6.121 -28.574 1.00 94.81 76 ARG A N 1
ATOM 628 C CA . ARG A 1 76 ? 35.761 -7.089 -29.340 1.00 94.81 76 ARG A CA 1
ATOM 629 C C . ARG A 1 76 ? 34.702 -7.685 -28.430 1.00 94.81 76 ARG A C 1
ATOM 631 O O . ARG A 1 76 ? 35.020 -8.306 -27.413 1.00 94.81 76 ARG A O 1
ATOM 638 N N . LEU A 1 77 ? 33.435 -7.464 -28.750 1.00 95.62 77 LEU A N 1
ATOM 639 C CA . LEU A 1 77 ? 32.305 -8.005 -28.007 1.00 95.62 77 LEU A CA 1
ATOM 640 C C . LEU A 1 77 ? 31.696 -9.155 -28.798 1.00 95.62 77 LEU A C 1
ATOM 642 O O . LEU A 1 77 ? 31.384 -9.025 -29.976 1.00 95.62 77 LEU A O 1
ATOM 646 N N . PHE A 1 78 ? 31.456 -10.262 -28.112 1.00 94.75 78 PHE A N 1
ATOM 647 C CA . PHE A 1 78 ? 30.804 -11.434 -28.673 1.00 94.75 78 PHE A CA 1
ATOM 648 C C . PHE A 1 78 ? 29.527 -11.690 -27.887 1.00 94.75 78 PHE A C 1
ATOM 650 O O . PHE A 1 78 ? 29.599 -12.005 -26.698 1.00 94.75 78 PHE A O 1
ATOM 657 N N . LEU A 1 79 ? 28.371 -11.549 -28.533 1.00 94.69 79 LEU A N 1
ATOM 658 C CA . LEU A 1 79 ? 27.078 -11.960 -27.985 1.00 94.69 79 LEU A CA 1
ATOM 659 C C . LEU A 1 79 ? 26.690 -13.294 -28.626 1.00 94.69 79 LEU A C 1
ATOM 661 O O . LEU A 1 79 ? 26.624 -13.398 -29.848 1.00 94.69 79 LEU A O 1
ATOM 665 N N . LEU A 1 80 ? 26.474 -14.326 -27.816 1.00 92.62 80 LEU A N 1
ATOM 666 C CA . LEU A 1 80 ? 26.160 -15.675 -28.286 1.00 92.62 80 LEU A CA 1
ATOM 667 C C . LEU A 1 80 ? 24.667 -15.962 -28.102 1.00 92.62 80 LEU A C 1
ATOM 669 O O . LEU A 1 80 ? 24.091 -15.569 -27.088 1.00 92.62 80 LEU A O 1
ATOM 673 N N . GLU A 1 81 ? 24.058 -16.718 -29.019 1.00 87.75 81 GLU A N 1
ATOM 674 C CA . GLU A 1 81 ? 22.634 -17.099 -28.935 1.00 87.75 81 GLU A CA 1
ATOM 675 C C . GLU A 1 81 ? 22.282 -17.881 -27.657 1.00 87.75 81 GLU A C 1
ATOM 677 O O . GLU A 1 81 ? 21.174 -17.769 -27.137 1.00 87.75 81 GLU A O 1
ATOM 682 N N . GLU A 1 82 ? 23.254 -18.581 -27.058 1.00 86.31 82 GLU A N 1
ATOM 683 C CA . GLU A 1 82 ? 23.120 -19.224 -25.739 1.00 86.31 82 GLU A CA 1
ATOM 684 C C . GLU A 1 82 ? 23.011 -18.227 -24.560 1.00 86.31 82 GLU A C 1
ATOM 686 O O . GLU A 1 82 ? 23.093 -18.616 -23.394 1.00 86.31 82 GLU A O 1
ATOM 691 N N . ASN A 1 83 ? 22.814 -16.938 -24.850 1.00 85.38 83 ASN A N 1
ATOM 692 C CA . ASN A 1 83 ? 22.674 -15.842 -23.898 1.00 85.38 83 ASN A CA 1
ATOM 693 C C . ASN A 1 83 ? 23.904 -15.682 -22.989 1.00 85.38 83 ASN A C 1
ATOM 695 O O . ASN A 1 83 ? 23.794 -15.414 -21.792 1.00 85.38 83 ASN A O 1
ATOM 699 N N . LYS A 1 84 ? 25.094 -15.856 -23.572 1.00 89.25 84 LYS A N 1
ATOM 700 C CA . LYS A 1 84 ? 26.393 -15.550 -22.960 1.00 89.25 84 LYS A CA 1
ATOM 701 C C . LYS A 1 84 ? 27.070 -14.452 -23.754 1.00 89.25 84 LYS A C 1
ATOM 703 O O . LYS A 1 84 ? 26.942 -14.403 -24.974 1.00 89.25 84 LYS A O 1
ATOM 708 N N . TYR A 1 85 ? 27.842 -13.617 -23.074 1.00 92.62 85 TYR A N 1
ATOM 709 C CA . TYR A 1 85 ? 28.712 -12.679 -23.760 1.00 92.62 85 TYR A CA 1
ATOM 710 C C . TYR A 1 85 ? 30.133 -12.720 -23.235 1.00 92.62 85 TYR A C 1
ATOM 712 O O . TYR A 1 85 ? 30.391 -13.059 -22.076 1.00 92.62 85 TYR A O 1
ATOM 720 N N . TYR A 1 86 ? 31.042 -12.305 -24.104 1.00 92.94 86 TYR A N 1
ATOM 721 C CA . TYR A 1 86 ? 32.431 -12.079 -23.769 1.00 92.94 86 TYR A CA 1
ATOM 722 C C . TYR A 1 86 ? 32.883 -10.750 -24.352 1.00 92.94 86 TYR A C 1
ATOM 724 O O . TYR A 1 86 ? 32.495 -10.389 -25.459 1.00 92.94 86 TYR A O 1
ATOM 732 N N . THR A 1 87 ? 33.717 -10.046 -23.600 1.00 94.38 87 THR A N 1
ATOM 733 C CA . THR A 1 87 ? 34.385 -8.831 -24.055 1.00 94.38 87 THR A CA 1
ATOM 734 C C . THR A 1 87 ? 35.876 -9.118 -24.030 1.00 94.38 87 THR A C 1
ATOM 736 O O . THR A 1 87 ? 36.408 -9.492 -22.982 1.00 94.38 87 THR A O 1
ATOM 739 N N . TYR A 1 88 ? 36.543 -8.977 -25.163 1.00 94.19 88 TYR A N 1
ATOM 740 C CA . TYR A 1 88 ? 37.991 -9.019 -25.258 1.00 94.19 88 TYR A CA 1
ATOM 741 C C . TYR A 1 88 ? 38.522 -7.601 -25.430 1.00 94.19 88 TYR A C 1
ATOM 743 O O . TYR A 1 88 ? 37.937 -6.794 -26.148 1.00 94.19 88 TYR A O 1
ATOM 751 N N . ASP A 1 89 ? 39.584 -7.302 -24.703 1.00 92.38 89 ASP A N 1
ATOM 752 C CA . ASP A 1 89 ? 40.297 -6.040 -24.755 1.00 92.38 89 ASP A CA 1
ATOM 753 C C . ASP A 1 89 ? 41.589 -6.268 -25.525 1.00 92.38 89 ASP A C 1
ATOM 755 O O . ASP A 1 89 ? 42.450 -7.020 -25.060 1.00 92.38 89 ASP A O 1
ATOM 759 N N . ASN A 1 90 ? 41.676 -5.666 -26.709 1.00 89.38 90 ASN A N 1
ATOM 760 C CA . ASN A 1 90 ? 42.801 -5.854 -27.613 1.00 89.38 90 ASN A CA 1
ATOM 761 C C . ASN A 1 90 ? 44.058 -5.131 -27.114 1.00 89.38 90 ASN A C 1
ATOM 763 O O . ASN A 1 90 ? 45.153 -5.621 -27.353 1.00 89.38 90 ASN A O 1
ATOM 767 N N . LEU A 1 91 ? 43.924 -4.004 -26.404 1.00 84.06 91 LEU A N 1
ATOM 768 C CA . LEU A 1 91 ? 45.076 -3.243 -25.904 1.00 84.06 91 LEU A CA 1
ATOM 769 C C . LEU A 1 91 ? 45.772 -3.967 -24.750 1.00 84.06 91 LEU A C 1
ATOM 771 O O . LEU A 1 91 ? 46.995 -4.026 -24.688 1.00 84.06 91 LEU A O 1
ATOM 775 N N . CYS A 1 92 ? 44.985 -4.536 -23.839 1.00 85.94 92 CYS A N 1
ATOM 776 C CA . CYS A 1 92 ? 45.488 -5.315 -22.709 1.00 85.94 92 CYS A CA 1
ATOM 777 C C . CYS A 1 92 ? 45.622 -6.820 -22.999 1.00 85.94 92 CYS A C 1
ATOM 779 O O . CYS A 1 92 ? 45.933 -7.582 -22.080 1.00 85.94 92 CYS A O 1
ATOM 781 N N . GLU A 1 93 ? 45.274 -7.258 -24.210 1.00 89.56 93 GLU A N 1
ATOM 782 C CA . GLU A 1 93 ? 45.242 -8.657 -24.653 1.00 89.56 93 GLU A CA 1
ATOM 783 C C . GLU A 1 93 ? 44.502 -9.617 -23.697 1.00 89.56 93 GLU A C 1
ATOM 785 O O . GLU A 1 93 ? 44.872 -10.784 -23.526 1.00 89.56 93 GLU A O 1
ATOM 790 N N . LYS A 1 94 ? 43.417 -9.159 -23.054 1.00 91.81 94 LYS A N 1
ATOM 791 C CA . LYS A 1 94 ? 42.739 -9.927 -21.994 1.00 91.81 94 LYS A CA 1
ATOM 792 C C . LYS A 1 94 ? 41.222 -9.946 -22.098 1.00 91.81 94 LYS A C 1
ATOM 794 O O . LYS A 1 94 ? 40.565 -9.012 -22.548 1.00 91.81 94 LYS A O 1
ATOM 799 N N . TRP A 1 95 ? 40.636 -11.018 -21.573 1.00 93.00 95 TRP A N 1
ATOM 800 C CA . TRP A 1 95 ? 39.188 -11.134 -21.418 1.00 93.00 95 TRP A CA 1
ATOM 801 C C . TRP A 1 95 ? 38.686 -10.288 -20.248 1.00 93.00 95 TRP A C 1
ATOM 803 O O . TRP A 1 95 ? 39.118 -10.462 -19.108 1.00 93.00 95 TRP A O 1
ATOM 813 N N . ARG A 1 96 ? 37.708 -9.424 -20.514 1.00 86.62 96 ARG A N 1
ATOM 814 C CA . ARG A 1 96 ? 37.021 -8.595 -19.521 1.00 86.62 96 ARG A CA 1
ATOM 815 C C . ARG A 1 96 ? 35.672 -9.217 -19.146 1.00 86.62 96 ARG A C 1
ATOM 817 O O . ARG A 1 96 ? 34.993 -9.848 -19.954 1.00 86.62 96 ARG A O 1
ATOM 824 N N . THR A 1 97 ? 35.241 -8.980 -17.909 1.00 81.44 97 THR A N 1
ATOM 825 C CA . THR A 1 97 ? 33.866 -9.256 -17.439 1.00 81.44 97 THR A CA 1
ATOM 826 C C . THR A 1 97 ? 32.929 -8.048 -17.614 1.00 81.44 97 THR A C 1
ATOM 828 O O . THR A 1 97 ? 31.724 -8.126 -17.329 1.00 81.44 97 THR A O 1
ATOM 831 N N . ALA A 1 98 ? 33.487 -6.922 -18.075 1.00 82.56 98 ALA A N 1
ATOM 832 C CA . ALA A 1 98 ? 32.804 -5.653 -18.269 1.00 82.56 98 ALA A CA 1
ATOM 833 C C . ALA A 1 98 ? 31.721 -5.741 -19.356 1.00 82.56 98 ALA A C 1
ATOM 835 O O . ALA A 1 98 ? 31.880 -6.412 -20.377 1.00 82.56 98 ALA A O 1
ATOM 836 N N . LYS A 1 99 ? 30.605 -5.051 -19.104 1.00 88.94 99 LYS A N 1
ATOM 837 C CA . LYS A 1 99 ? 29.549 -4.783 -20.090 1.00 88.94 99 LYS A CA 1
ATOM 838 C C . LYS A 1 99 ? 29.961 -3.609 -20.973 1.00 88.94 99 LYS A C 1
ATOM 840 O O . LYS A 1 99 ? 30.844 -2.849 -20.584 1.00 88.94 99 LYS A O 1
ATOM 845 N N . ILE A 1 100 ? 29.250 -3.405 -22.078 1.00 90.75 100 ILE A N 1
ATOM 846 C CA . ILE A 1 100 ? 29.483 -2.280 -22.987 1.00 90.75 100 ILE A CA 1
ATOM 847 C C . ILE A 1 100 ? 29.425 -0.919 -22.270 1.00 90.75 100 ILE A C 1
ATOM 849 O O . ILE A 1 100 ? 30.230 -0.039 -22.550 1.00 90.75 100 ILE A O 1
ATOM 853 N N . ASP A 1 101 ? 28.551 -0.755 -21.273 1.00 86.69 101 ASP A N 1
ATOM 854 C CA . ASP A 1 101 ? 28.441 0.487 -20.485 1.00 86.69 101 ASP A CA 1
ATOM 855 C C . ASP A 1 101 ? 29.640 0.759 -19.570 1.00 86.69 101 ASP A C 1
ATOM 857 O O . ASP A 1 101 ? 29.837 1.893 -19.149 1.00 86.69 101 ASP A O 1
ATOM 861 N N . ASN A 1 102 ? 30.445 -0.266 -19.287 1.00 87.38 102 ASN A N 1
ATOM 862 C CA . ASN A 1 102 ? 31.598 -0.179 -18.394 1.00 87.38 102 ASN A CA 1
ATOM 863 C C . ASN A 1 102 ? 32.931 -0.221 -19.162 1.00 87.38 102 ASN A C 1
ATOM 865 O O . ASN A 1 102 ? 33.971 -0.424 -18.539 1.00 87.38 102 ASN A O 1
ATOM 869 N N . LEU A 1 103 ? 32.909 -0.101 -20.496 1.00 88.25 103 LEU A N 1
ATOM 870 C CA . LEU A 1 103 ? 34.130 0.008 -21.298 1.00 88.25 103 LEU A CA 1
ATOM 871 C C . LEU A 1 103 ? 34.696 1.421 -21.177 1.00 88.25 103 LEU A C 1
ATOM 873 O O . LEU A 1 103 ? 33.952 2.398 -21.312 1.00 88.25 103 LEU A O 1
ATOM 877 N N . SER A 1 104 ? 35.998 1.512 -20.913 1.00 82.31 104 SER A N 1
ATOM 878 C CA . SER A 1 104 ? 36.689 2.793 -20.797 1.00 82.31 104 SER A CA 1
ATOM 879 C C . SER A 1 104 ? 37.062 3.314 -22.176 1.00 82.31 104 SER A C 1
ATOM 881 O O . SER A 1 104 ? 37.420 2.530 -23.042 1.00 82.31 104 SER A O 1
ATOM 883 N N . TYR A 1 105 ? 36.984 4.629 -22.368 1.00 79.38 105 TYR A N 1
ATOM 884 C CA . TYR A 1 105 ? 37.448 5.281 -23.596 1.00 79.38 105 TYR A CA 1
ATOM 885 C C . TYR A 1 105 ? 38.976 5.469 -23.622 1.00 79.38 105 TYR A C 1
ATOM 887 O O . TYR A 1 105 ? 39.555 5.552 -24.692 1.00 79.38 105 TYR A O 1
ATOM 895 N N . MET A 1 106 ? 39.620 5.535 -22.449 1.00 68.38 106 MET A N 1
ATOM 896 C CA . MET A 1 106 ? 41.081 5.524 -22.290 1.00 68.38 106 MET A CA 1
ATOM 897 C C . MET A 1 106 ? 41.449 4.741 -21.019 1.00 68.38 106 MET A C 1
ATOM 899 O O . MET A 1 106 ? 40.797 4.905 -19.983 1.00 68.38 106 MET A O 1
ATOM 903 N N . GLU A 1 107 ? 42.464 3.875 -21.067 1.00 53.78 107 GLU A N 1
ATOM 904 C CA . GLU A 1 107 ? 43.074 3.275 -19.869 1.00 53.78 107 GLU A CA 1
ATOM 905 C C . GLU A 1 107 ? 44.338 4.062 -19.491 1.00 53.78 107 GLU A C 1
ATOM 907 O O . GLU A 1 107 ? 45.391 3.870 -20.084 1.00 53.78 107 GLU A O 1
ATOM 912 N N . GLY A 1 108 ? 44.241 4.960 -18.505 1.00 51.31 108 GLY A N 1
ATOM 913 C CA . GLY A 1 108 ? 45.383 5.745 -18.020 1.00 51.31 108 GLY A CA 1
ATOM 914 C C . GLY A 1 108 ? 45.001 7.161 -17.588 1.00 51.31 108 GLY A C 1
ATOM 915 O O . GLY A 1 108 ? 43.953 7.674 -17.973 1.00 51.31 108 GLY A O 1
ATOM 916 N N . CYS A 1 109 ? 45.839 7.782 -16.753 1.00 37.75 109 CYS A N 1
ATOM 917 C CA . CYS A 1 109 ? 45.676 9.141 -16.219 1.00 37.75 109 CYS A CA 1
ATOM 918 C C . CYS A 1 109 ? 45.949 10.238 -17.269 1.00 37.75 109 CYS A C 1
ATOM 920 O O . CYS A 1 109 ? 46.693 11.177 -16.996 1.00 37.75 109 CYS A O 1
ATOM 922 N N . GLU A 1 110 ? 45.381 10.122 -18.467 1.00 52.44 110 GLU A N 1
ATOM 923 C CA . GLU A 1 110 ? 45.370 11.207 -19.451 1.00 52.44 110 GLU A CA 1
ATOM 924 C C . GLU A 1 110 ? 44.116 12.068 -19.262 1.00 52.44 110 GLU A C 1
ATOM 926 O O . GLU A 1 110 ? 43.047 11.580 -18.877 1.00 52.44 110 GLU A O 1
ATOM 931 N N . GLU A 1 111 ? 44.235 13.375 -19.502 1.00 56.62 111 GLU A N 1
ATOM 932 C CA . GLU A 1 111 ? 43.099 14.286 -19.400 1.00 56.62 111 GLU A CA 1
ATOM 933 C C . GLU A 1 111 ? 42.041 13.922 -20.452 1.00 56.62 111 GLU A C 1
ATOM 935 O O . GLU A 1 111 ? 42.202 14.165 -21.648 1.00 56.62 111 GLU A O 1
ATOM 940 N N . ILE A 1 112 ? 40.920 13.347 -20.000 1.00 62.84 112 ILE A N 1
ATOM 941 C CA . ILE A 1 112 ? 39.738 13.135 -20.840 1.00 62.84 112 ILE A CA 1
ATOM 942 C C . ILE A 1 112 ? 39.343 14.486 -21.441 1.00 62.84 112 ILE A C 1
ATOM 944 O O . ILE A 1 112 ? 39.087 15.442 -20.701 1.00 62.84 112 ILE A O 1
ATOM 948 N N . GLN A 1 113 ? 39.227 14.553 -22.773 1.00 68.44 113 GLN A N 1
ATOM 949 C CA . GLN A 1 113 ? 38.719 15.744 -23.455 1.00 68.44 113 GLN A CA 1
ATOM 950 C C . GLN A 1 113 ? 37.434 16.213 -22.765 1.00 68.44 113 GLN A C 1
ATOM 952 O O . GLN A 1 113 ? 36.470 15.453 -22.660 1.00 68.44 113 GLN A O 1
ATOM 957 N N . GLN A 1 114 ? 37.388 17.470 -22.309 1.00 72.38 114 GLN A N 1
ATOM 958 C CA . GLN A 1 114 ? 36.254 17.985 -21.523 1.00 72.38 114 GLN A CA 1
ATOM 959 C C . GLN A 1 114 ? 34.896 17.809 -22.235 1.00 72.38 114 GLN A C 1
ATOM 961 O O . GLN A 1 114 ? 33.858 17.729 -21.576 1.00 72.38 114 GLN A O 1
ATOM 966 N N . GLY A 1 115 ? 34.907 17.728 -23.571 1.00 78.38 115 GLY A N 1
ATOM 967 C CA . GLY A 1 115 ? 33.750 17.466 -24.425 1.00 78.38 115 GLY A CA 1
ATOM 968 C C . GLY A 1 115 ? 33.256 16.015 -24.476 1.00 78.38 115 GLY A C 1
ATOM 969 O O . GLY A 1 115 ? 32.114 15.796 -24.881 1.00 78.38 115 GLY A O 1
ATOM 970 N N . TYR A 1 116 ? 34.054 15.026 -24.059 1.00 84.44 116 TYR A N 1
ATOM 971 C CA . TYR A 1 116 ? 33.750 13.596 -24.210 1.00 84.44 116 TYR A CA 1
ATOM 972 C C . TYR A 1 116 ? 32.407 13.211 -23.590 1.00 84.44 116 TYR A C 1
ATOM 974 O O . TYR A 1 116 ? 31.564 12.587 -24.236 1.00 84.44 116 TYR A O 1
ATOM 982 N N . TRP A 1 117 ? 32.161 13.640 -22.350 1.00 81.38 117 TRP A N 1
ATOM 983 C CA . TRP A 1 117 ? 30.968 13.262 -21.587 1.00 81.38 117 TRP A CA 1
ATOM 984 C C . TRP A 1 117 ? 29.647 13.631 -22.273 1.00 81.38 117 TRP A C 1
ATOM 986 O O . TRP A 1 117 ? 28.639 12.971 -22.027 1.00 81.38 117 TRP A O 1
ATOM 996 N N . TYR A 1 118 ? 29.655 14.631 -23.157 1.00 83.69 118 TYR A N 1
ATOM 997 C CA . TYR A 1 118 ? 28.467 15.130 -23.852 1.00 83.69 118 TYR A CA 1
ATOM 998 C C . TYR A 1 118 ? 28.073 14.305 -25.085 1.00 83.69 118 TYR A C 1
ATOM 1000 O O . TYR A 1 118 ? 26.901 14.299 -25.462 1.00 83.69 118 TYR A O 1
ATOM 1008 N N . SER A 1 119 ? 29.016 13.556 -25.661 1.00 83.50 119 SER A N 1
ATOM 1009 C CA . SER A 1 119 ? 28.784 12.691 -26.829 1.00 83.50 119 SER A CA 1
ATOM 1010 C C . SER A 1 119 ? 29.213 11.238 -26.599 1.00 83.50 119 SER A C 1
ATOM 1012 O O . SER A 1 119 ? 29.119 10.422 -27.509 1.00 83.50 119 SER A O 1
ATOM 1014 N N . SER A 1 120 ? 29.619 10.873 -25.379 1.00 79.62 120 SER A N 1
ATOM 1015 C CA . SER A 1 120 ? 30.092 9.526 -25.011 1.00 79.62 120 SER A CA 1
ATOM 1016 C C . SER A 1 120 ? 29.066 8.413 -25.248 1.00 79.62 120 SER A C 1
ATOM 1018 O O . SER A 1 120 ? 29.435 7.255 -25.430 1.00 79.62 120 SER A O 1
ATOM 1020 N N . ARG A 1 121 ? 27.771 8.752 -25.265 1.00 78.00 121 ARG A N 1
ATOM 1021 C CA . ARG A 1 121 ? 26.677 7.814 -25.562 1.00 78.00 121 ARG A CA 1
ATOM 1022 C C . ARG A 1 121 ? 26.310 7.744 -27.045 1.00 78.00 121 ARG A C 1
ATOM 1024 O O . ARG A 1 121 ? 25.570 6.847 -27.425 1.00 78.00 121 ARG A O 1
ATOM 1031 N N . LYS A 1 122 ? 26.788 8.676 -27.877 1.00 86.50 122 LYS A N 1
ATOM 1032 C CA . LYS A 1 122 ? 26.524 8.673 -29.320 1.00 86.50 122 LYS A CA 1
ATOM 1033 C C . LYS A 1 122 ? 27.539 7.775 -30.013 1.00 86.50 122 LYS A C 1
ATOM 1035 O O . LYS A 1 122 ? 28.748 7.964 -29.878 1.00 86.50 122 LYS A O 1
ATOM 1040 N N . VAL A 1 123 ? 27.028 6.823 -30.781 1.00 91.44 123 VAL A N 1
ATOM 1041 C CA . VAL A 1 123 ? 27.835 5.855 -31.518 1.00 91.44 123 VAL A CA 1
ATOM 1042 C C . VAL A 1 123 ? 27.624 6.040 -33.012 1.00 91.44 123 VAL A C 1
ATOM 1044 O O . VAL A 1 123 ? 26.485 6.116 -33.482 1.00 91.44 123 VAL A O 1
ATOM 1047 N N . TRP A 1 124 ? 28.721 6.062 -33.762 1.00 94.69 124 TRP A N 1
ATOM 1048 C CA . TRP A 1 124 ? 28.674 5.933 -35.210 1.00 94.69 124 TRP A CA 1
ATOM 1049 C C . TRP A 1 124 ? 28.641 4.457 -35.613 1.00 94.69 124 TRP A C 1
ATOM 1051 O O . TRP A 1 124 ? 29.442 3.648 -35.141 1.00 94.69 124 TRP A O 1
ATOM 1061 N N . ILE A 1 125 ? 27.728 4.100 -36.512 1.00 94.81 125 ILE A N 1
ATOM 1062 C CA . ILE A 1 125 ? 27.583 2.741 -37.036 1.00 94.81 125 ILE A CA 1
ATOM 1063 C C . ILE A 1 125 ? 26.918 2.788 -38.416 1.00 94.81 125 ILE A C 1
ATOM 1065 O O . ILE A 1 125 ? 26.090 3.665 -38.678 1.00 94.81 125 ILE A O 1
ATOM 1069 N N . ARG A 1 126 ? 27.246 1.837 -39.299 1.00 94.38 126 ARG A N 1
ATOM 1070 C CA . ARG A 1 126 ? 26.534 1.670 -40.578 1.00 94.38 126 ARG A CA 1
ATOM 1071 C C . ARG A 1 126 ? 25.129 1.126 -40.335 1.00 94.38 126 ARG A C 1
ATOM 1073 O O . ARG A 1 126 ? 24.918 0.321 -39.433 1.00 94.38 126 ARG A O 1
ATOM 1080 N N . GLU A 1 127 ? 24.186 1.501 -41.189 1.00 93.44 127 GLU A N 1
ATOM 1081 C CA . GLU A 1 127 ? 22.787 1.092 -41.028 1.00 93.44 127 GLU A CA 1
ATOM 1082 C C . GLU A 1 127 ? 22.594 -0.433 -41.082 1.00 93.44 127 GLU A C 1
ATOM 1084 O O . GLU A 1 127 ? 21.823 -0.994 -40.311 1.00 93.44 127 GLU A O 1
ATOM 1089 N N . GLU A 1 128 ? 23.358 -1.135 -41.922 1.00 93.75 128 GLU A N 1
ATOM 1090 C CA . GLU A 1 128 ? 23.353 -2.605 -41.955 1.00 93.75 128 GLU A CA 1
ATOM 1091 C C . GLU A 1 128 ? 23.802 -3.229 -40.624 1.00 93.75 128 GLU A C 1
ATOM 1093 O O . GLU A 1 128 ? 23.190 -4.178 -40.140 1.00 93.75 128 GLU A O 1
ATOM 1098 N N . ASP A 1 129 ? 24.860 -2.690 -40.015 1.00 95.31 129 ASP A N 1
ATOM 1099 C CA . ASP A 1 129 ? 25.405 -3.185 -38.746 1.00 95.31 129 ASP A CA 1
ATOM 1100 C C . ASP A 1 129 ? 24.445 -2.876 -37.588 1.00 95.31 129 ASP A C 1
ATOM 1102 O O . ASP A 1 129 ? 24.237 -3.712 -36.707 1.00 95.31 129 ASP A O 1
ATOM 1106 N N . ARG A 1 130 ? 23.791 -1.706 -37.627 1.00 94.88 130 ARG A N 1
ATOM 1107 C CA . ARG A 1 130 ? 22.715 -1.337 -36.698 1.00 94.88 130 ARG A CA 1
ATOM 1108 C C . ARG A 1 130 ? 21.568 -2.341 -36.756 1.00 94.88 130 ARG A C 1
ATOM 1110 O O . ARG A 1 130 ? 21.141 -2.817 -35.704 1.00 94.88 130 ARG A O 1
ATOM 1117 N N . LYS A 1 131 ? 21.096 -2.685 -37.960 1.00 93.94 131 LYS A N 1
ATOM 1118 C CA . LYS A 1 131 ? 20.029 -3.679 -38.156 1.00 93.94 131 LYS A CA 1
ATOM 1119 C C . LYS A 1 131 ? 20.424 -5.041 -37.595 1.00 93.94 131 LYS A C 1
ATOM 1121 O O . LYS A 1 131 ? 19.672 -5.589 -36.799 1.00 93.94 131 LYS A O 1
ATOM 1126 N N . ARG A 1 132 ? 21.642 -5.520 -37.883 1.00 94.88 132 ARG A N 1
ATOM 1127 C CA . ARG A 1 132 ? 22.167 -6.787 -37.330 1.00 94.88 132 ARG A CA 1
ATOM 1128 C C . ARG A 1 132 ? 22.141 -6.813 -35.798 1.00 94.88 132 ARG A C 1
ATOM 1130 O O . ARG A 1 132 ? 21.714 -7.807 -35.217 1.00 94.88 132 ARG A O 1
ATOM 1137 N N . ILE A 1 133 ? 22.578 -5.732 -35.142 1.00 95.12 133 ILE A N 1
ATOM 1138 C CA . ILE A 1 133 ? 22.529 -5.621 -33.673 1.00 95.12 133 ILE A CA 1
ATOM 1139 C C . ILE A 1 133 ? 21.080 -5.625 -33.180 1.00 95.12 133 ILE A C 1
ATOM 1141 O O . ILE A 1 133 ? 20.761 -6.343 -32.236 1.00 95.12 133 ILE A O 1
ATOM 1145 N N . SER A 1 134 ? 20.206 -4.833 -33.802 1.00 93.25 134 SER A N 1
ATOM 1146 C CA . SER A 1 134 ? 18.802 -4.718 -33.398 1.00 93.25 134 SER A CA 1
ATOM 1147 C C . SER A 1 134 ? 18.061 -6.055 -33.517 1.00 93.25 134 SER A C 1
ATOM 1149 O O . SER A 1 134 ? 17.408 -6.479 -32.564 1.00 93.25 134 SER A O 1
ATOM 1151 N N . GLU A 1 135 ? 18.239 -6.759 -34.637 1.00 92.75 135 GLU A N 1
ATOM 1152 C CA . GLU A 1 135 ? 17.653 -8.076 -34.908 1.00 92.75 135 GLU A CA 1
ATOM 1153 C C . GLU A 1 135 ? 18.155 -9.146 -33.935 1.00 92.75 135 GLU A C 1
ATOM 1155 O O . GLU A 1 135 ? 17.360 -9.929 -33.425 1.00 92.75 135 GLU A O 1
ATOM 1160 N N . PHE A 1 136 ? 19.459 -9.175 -33.640 1.00 93.75 136 PHE A N 1
ATOM 1161 C CA . PHE A 1 136 ? 20.024 -10.142 -32.696 1.00 93.75 136 PHE A CA 1
ATOM 1162 C C . PHE A 1 136 ? 19.582 -9.869 -31.253 1.00 93.75 136 PHE A C 1
ATOM 1164 O O . PHE A 1 136 ? 19.262 -10.789 -30.503 1.00 93.75 136 PHE A O 1
ATOM 1171 N N . CYS A 1 137 ? 19.579 -8.597 -30.843 1.00 91.88 137 CYS A N 1
ATOM 1172 C CA . CYS A 1 137 ? 19.228 -8.211 -29.482 1.00 91.88 137 CYS A CA 1
ATOM 1173 C C . CYS A 1 137 ? 17.720 -8.297 -29.212 1.00 91.88 137 CYS A C 1
ATOM 1175 O O . CYS A 1 137 ? 17.336 -8.517 -28.063 1.00 91.88 137 CYS A O 1
ATOM 1177 N N . HIS A 1 138 ? 16.895 -8.063 -30.241 1.00 90.31 138 HIS A N 1
ATOM 1178 C CA . HIS A 1 138 ? 15.432 -8.155 -30.254 1.00 90.31 138 HIS A CA 1
ATOM 1179 C C . HIS A 1 138 ? 14.756 -7.618 -28.975 1.00 90.31 138 HIS A C 1
ATOM 1181 O O . HIS A 1 138 ? 13.905 -8.255 -28.353 1.00 90.31 138 HIS A O 1
ATOM 1187 N N . ASN A 1 139 ? 15.174 -6.428 -28.537 1.00 88.50 139 ASN A N 1
ATOM 1188 C CA . ASN A 1 139 ? 14.740 -5.841 -27.265 1.00 88.50 139 ASN A CA 1
ATOM 1189 C C . ASN A 1 139 ? 14.179 -4.415 -27.402 1.00 88.50 139 ASN A C 1
ATOM 1191 O O . ASN A 1 139 ? 14.068 -3.696 -26.405 1.00 88.50 139 ASN A O 1
ATOM 1195 N N . GLY A 1 140 ? 13.824 -4.003 -28.625 1.00 87.19 140 GLY A N 1
ATOM 1196 C CA . GLY A 1 140 ? 13.133 -2.742 -28.921 1.00 87.19 140 GLY A CA 1
ATOM 1197 C C . GLY A 1 140 ? 13.960 -1.466 -28.720 1.00 87.19 140 GLY A C 1
ATOM 1198 O O . GLY A 1 140 ? 13.393 -0.378 -28.710 1.00 87.19 140 GLY A O 1
ATOM 1199 N N . LYS A 1 141 ? 15.279 -1.568 -28.514 1.00 88.88 141 LYS A N 1
ATOM 1200 C CA . LYS A 1 141 ? 16.179 -0.408 -28.440 1.00 88.88 141 LYS A CA 1
ATOM 1201 C C . LYS A 1 141 ? 16.723 -0.078 -29.833 1.00 88.88 141 LYS A C 1
ATOM 1203 O O . LYS A 1 141 ? 17.309 -0.938 -30.486 1.00 88.88 141 LYS A O 1
ATOM 1208 N N . GLU A 1 142 ? 16.549 1.171 -30.262 1.00 86.75 142 GLU A N 1
ATOM 1209 C CA . GLU A 1 142 ? 17.062 1.673 -31.550 1.00 86.75 142 GLU A CA 1
ATOM 1210 C C . GLU A 1 142 ? 18.547 2.065 -31.490 1.00 86.75 142 GLU A C 1
ATOM 1212 O O . GLU A 1 142 ? 19.284 1.947 -32.472 1.00 86.75 142 GLU A O 1
ATOM 1217 N N . GLU A 1 143 ? 18.996 2.548 -30.329 1.00 89.88 143 GLU A N 1
ATOM 1218 C CA . GLU A 1 143 ? 20.388 2.928 -30.106 1.00 89.88 143 GLU A CA 1
ATOM 1219 C C . GLU A 1 143 ? 21.233 1.657 -29.849 1.00 89.88 143 GLU A C 1
ATOM 1221 O O . GLU A 1 143 ? 20.912 0.896 -28.930 1.00 89.88 143 GLU A O 1
ATOM 1226 N N . PRO A 1 144 ? 22.284 1.385 -30.655 1.00 92.12 144 PRO A N 1
ATOM 1227 C CA . PRO A 1 144 ? 23.038 0.135 -30.609 1.00 92.12 144 PRO A CA 1
ATOM 1228 C C . PRO A 1 144 ? 23.649 -0.166 -29.245 1.00 92.12 144 PRO A C 1
ATOM 1230 O O . PRO A 1 144 ? 23.578 -1.308 -28.787 1.00 92.12 144 PRO A O 1
ATOM 1233 N N . ARG A 1 145 ? 24.239 0.834 -28.578 1.00 91.56 145 ARG A N 1
ATOM 1234 C CA . ARG A 1 145 ? 24.874 0.635 -27.274 1.00 91.56 145 ARG A CA 1
ATOM 1235 C C . ARG A 1 145 ? 23.839 0.231 -26.228 1.00 91.56 145 ARG A C 1
ATOM 1237 O O . ARG A 1 145 ? 24.065 -0.742 -25.513 1.00 91.56 145 ARG A O 1
ATOM 1244 N N . ALA A 1 146 ? 22.681 0.886 -26.200 1.00 90.19 146 ALA A N 1
ATOM 1245 C CA . ALA A 1 146 ? 21.556 0.548 -25.336 1.00 90.19 146 ALA A CA 1
ATOM 1246 C C . ALA A 1 146 ? 20.977 -0.842 -25.649 1.00 90.19 146 ALA A C 1
ATOM 1248 O O . ALA A 1 146 ? 20.642 -1.586 -24.725 1.00 90.19 146 ALA A O 1
ATOM 1249 N N . ALA A 1 147 ? 20.889 -1.227 -26.928 1.00 92.25 147 ALA A N 1
ATOM 1250 C CA . ALA A 1 147 ? 20.443 -2.561 -27.331 1.00 92.25 147 ALA A CA 1
ATOM 1251 C C . ALA A 1 147 ? 21.381 -3.655 -26.797 1.00 92.25 147 ALA A C 1
ATOM 1253 O O . ALA A 1 147 ? 20.914 -4.614 -26.174 1.00 92.25 147 ALA A O 1
ATOM 1254 N N . ILE A 1 148 ? 22.695 -3.477 -26.969 1.00 93.25 148 ILE A N 1
ATOM 1255 C CA . ILE A 1 148 ? 23.723 -4.397 -26.464 1.00 93.25 148 ILE A CA 1
ATOM 1256 C C . ILE A 1 148 ? 23.712 -4.429 -24.932 1.00 93.25 148 ILE A C 1
ATOM 1258 O O . ILE A 1 148 ? 23.695 -5.504 -24.333 1.00 93.25 148 ILE A O 1
ATOM 1262 N N . ALA A 1 149 ? 23.669 -3.265 -2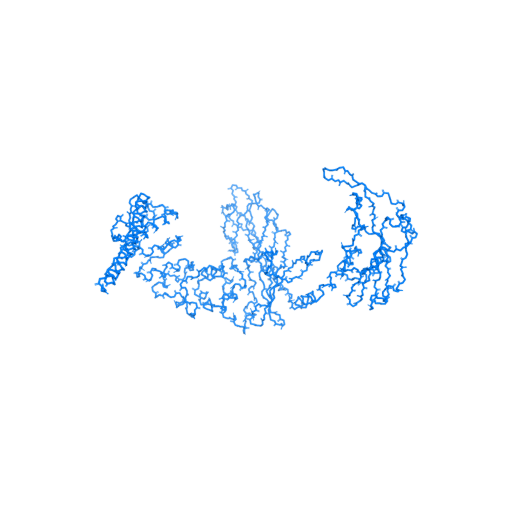4.281 1.00 90.69 149 ALA A N 1
ATOM 1263 C CA . ALA A 1 149 ? 23.636 -3.154 -22.827 1.00 90.69 149 ALA A CA 1
ATOM 1264 C C . ALA A 1 149 ? 22.425 -3.878 -22.225 1.00 90.69 149 ALA A C 1
ATOM 1266 O O . ALA A 1 149 ? 22.571 -4.655 -21.277 1.00 90.69 149 ALA A O 1
ATOM 1267 N N . ARG A 1 150 ? 21.228 -3.680 -22.798 1.00 89.50 150 ARG A N 1
ATOM 1268 C CA . ARG A 1 150 ? 19.999 -4.358 -22.367 1.00 89.50 150 ARG A CA 1
ATOM 1269 C C . ARG A 1 150 ? 20.103 -5.872 -22.535 1.00 89.50 150 ARG A C 1
ATOM 1271 O O . ARG A 1 150 ? 19.732 -6.598 -21.613 1.00 89.50 150 ARG A O 1
ATOM 1278 N N . TRP A 1 151 ? 20.663 -6.344 -23.647 1.00 92.25 151 TRP A N 1
ATOM 1279 C CA . TRP A 1 151 ? 20.900 -7.771 -23.877 1.00 92.25 151 TRP A CA 1
ATOM 1280 C C . TRP A 1 151 ? 21.878 -8.359 -22.848 1.00 92.25 151 TRP A C 1
ATOM 1282 O O . TRP A 1 151 ? 21.588 -9.376 -22.224 1.00 92.25 151 TRP A O 1
ATOM 1292 N N . GLN A 1 152 ? 22.998 -7.683 -22.574 1.00 90.94 152 GLN A N 1
ATOM 1293 C CA . GLN A 1 152 ? 23.979 -8.125 -21.572 1.00 90.94 152 GLN A CA 1
ATOM 1294 C C . GLN A 1 152 ? 23.411 -8.119 -20.142 1.00 90.94 152 GLN A C 1
ATOM 1296 O O . GLN A 1 152 ? 23.758 -8.978 -19.327 1.00 90.94 152 GLN A O 1
ATOM 1301 N N . ASN A 1 153 ? 22.534 -7.162 -19.821 1.00 88.38 153 ASN A N 1
ATOM 1302 C CA . ASN A 1 153 ? 21.819 -7.125 -18.544 1.00 88.38 153 ASN A CA 1
ATOM 1303 C C . ASN A 1 153 ? 20.841 -8.299 -18.414 1.00 88.38 153 ASN A C 1
ATOM 1305 O O . ASN A 1 153 ? 20.819 -8.944 -17.365 1.00 88.38 153 ASN A O 1
ATOM 1309 N N . TYR A 1 154 ? 20.089 -8.604 -19.477 1.00 86.38 154 TYR A N 1
ATOM 1310 C CA . TYR A 1 154 ? 19.225 -9.783 -19.531 1.00 86.38 154 TYR A CA 1
ATOM 1311 C C . TYR A 1 154 ? 20.036 -11.075 -19.383 1.00 86.38 154 TYR A C 1
ATOM 1313 O O . TYR A 1 154 ? 19.714 -11.877 -18.522 1.00 86.38 154 TYR A O 1
ATOM 1321 N N . SER A 1 155 ? 21.141 -11.238 -20.116 1.00 86.44 155 SER A N 1
ATOM 1322 C CA . SER A 1 155 ? 22.056 -12.386 -20.005 1.00 86.44 155 SER A CA 1
ATOM 1323 C C . SER A 1 155 ? 22.480 -12.672 -18.560 1.00 86.44 155 SER A C 1
ATOM 1325 O O . SER A 1 155 ? 22.355 -13.798 -18.078 1.00 86.44 155 SER A O 1
ATOM 1327 N N . LYS A 1 156 ? 22.908 -11.638 -17.825 1.00 84.56 156 LYS A N 1
ATOM 1328 C CA . LYS A 1 156 ? 23.305 -11.766 -16.412 1.00 84.56 156 LYS A CA 1
ATOM 1329 C C . LYS A 1 156 ? 22.138 -12.059 -15.471 1.00 84.56 156 LYS A C 1
ATOM 1331 O O . LYS A 1 156 ? 22.321 -12.773 -14.491 1.00 84.56 156 LYS A O 1
ATOM 1336 N N . GLY A 1 157 ? 20.979 -11.457 -15.726 1.00 83.81 157 GLY A N 1
ATOM 1337 C CA . GLY A 1 157 ? 19.783 -11.561 -14.888 1.00 83.81 157 GLY A CA 1
ATOM 1338 C C . GLY A 1 157 ? 18.799 -12.645 -15.319 1.00 83.81 157 GLY A C 1
ATOM 1339 O O . GLY A 1 157 ? 17.726 -12.724 -14.734 1.00 83.81 157 GLY A O 1
ATOM 1340 N N . ARG A 1 158 ? 19.135 -13.453 -16.333 1.00 86.56 158 ARG A N 1
ATOM 1341 C CA . ARG A 1 158 ? 18.178 -14.271 -17.086 1.00 86.56 158 ARG A CA 1
ATOM 1342 C C . ARG A 1 158 ? 17.307 -15.135 -16.188 1.00 86.56 158 ARG A C 1
ATOM 1344 O O . ARG A 1 158 ? 16.099 -15.090 -16.314 1.00 86.56 158 ARG A O 1
ATOM 1351 N N . LYS A 1 159 ? 17.921 -15.893 -15.277 1.00 88.94 159 LYS A N 1
ATOM 1352 C CA . LYS A 1 159 ? 17.195 -16.820 -14.401 1.00 88.94 159 LYS A CA 1
ATOM 1353 C C . LYS A 1 159 ? 16.126 -16.100 -13.571 1.00 88.94 159 LYS A C 1
ATOM 1355 O O . LYS A 1 159 ? 14.968 -16.476 -13.627 1.00 88.94 159 LYS A O 1
ATOM 1360 N N . GLU A 1 160 ? 16.521 -15.038 -12.870 1.00 90.62 160 GLU A N 1
ATOM 1361 C CA . GLU A 1 160 ? 15.614 -14.206 -12.066 1.00 90.62 160 GLU A CA 1
ATOM 1362 C C . GLU A 1 160 ? 14.510 -13.588 -12.935 1.00 90.62 160 GLU A C 1
ATOM 1364 O O . GLU A 1 160 ? 13.343 -13.571 -12.562 1.00 90.62 160 GLU A O 1
ATOM 1369 N N . ILE A 1 161 ? 14.877 -13.084 -14.112 1.00 90.38 161 ILE A N 1
ATOM 1370 C CA . ILE A 1 161 ? 13.945 -12.461 -15.048 1.00 90.38 161 ILE A CA 1
ATOM 1371 C C . ILE A 1 161 ? 12.915 -13.468 -15.570 1.00 90.38 161 ILE A C 1
ATOM 1373 O O . ILE A 1 161 ? 11.725 -13.174 -15.533 1.00 90.38 161 ILE A O 1
ATOM 1377 N N . ASP A 1 162 ? 13.369 -14.630 -16.037 1.00 91.88 162 ASP A N 1
ATOM 1378 C CA . ASP A 1 162 ? 12.523 -15.679 -16.601 1.00 91.88 162 ASP A CA 1
ATOM 1379 C C . ASP A 1 162 ? 11.588 -16.254 -15.511 1.00 91.88 162 ASP A C 1
ATOM 1381 O O . ASP A 1 162 ? 10.422 -16.542 -15.786 1.00 91.88 162 ASP A O 1
ATOM 1385 N N . GLU A 1 163 ? 12.057 -16.358 -14.259 1.00 92.94 163 GLU A N 1
ATOM 1386 C CA . GLU A 1 163 ? 11.236 -16.716 -13.090 1.00 92.94 163 GLU A CA 1
ATOM 1387 C C . GLU A 1 163 ? 10.134 -15.673 -12.834 1.00 92.94 163 GLU A C 1
ATOM 1389 O O . GLU A 1 163 ? 8.959 -16.028 -12.730 1.00 92.94 163 GLU A O 1
ATOM 1394 N N . ILE A 1 164 ? 10.483 -14.380 -12.813 1.00 94.00 164 ILE A N 1
ATOM 1395 C CA . ILE A 1 164 ? 9.500 -13.295 -12.668 1.00 94.00 164 ILE A CA 1
ATOM 1396 C C . ILE A 1 164 ? 8.500 -13.314 -13.830 1.00 94.00 164 ILE A C 1
ATOM 1398 O O . ILE A 1 164 ? 7.299 -13.208 -13.601 1.00 94.00 164 ILE A O 1
ATOM 1402 N N . ASP A 1 165 ? 8.964 -13.442 -15.074 1.00 94.50 165 ASP A N 1
ATOM 1403 C CA . ASP A 1 165 ? 8.097 -13.426 -16.258 1.00 94.50 165 ASP A CA 1
ATOM 1404 C C . ASP A 1 165 ? 7.128 -14.616 -16.269 1.00 94.50 165 ASP A C 1
ATOM 1406 O O . ASP A 1 165 ? 5.965 -14.457 -16.649 1.00 94.50 165 ASP A O 1
ATOM 1410 N N . SER A 1 166 ? 7.560 -15.774 -15.764 1.00 94.31 166 SER A N 1
ATOM 1411 C CA . SER A 1 166 ? 6.699 -16.947 -15.579 1.00 94.31 166 SER A CA 1
ATOM 1412 C C . SER A 1 166 ? 5.578 -16.678 -14.567 1.00 94.31 166 SER A C 1
ATOM 1414 O O . SER A 1 166 ? 4.417 -16.966 -14.851 1.00 94.31 166 SER A O 1
ATOM 1416 N N . GLU A 1 167 ? 5.888 -16.048 -13.431 1.00 94.31 167 GLU A N 1
ATOM 1417 C CA . GLU A 1 167 ? 4.890 -15.614 -12.439 1.00 94.31 167 GLU A CA 1
ATOM 1418 C C . GLU A 1 167 ? 3.937 -14.554 -13.014 1.00 94.31 167 GLU A C 1
ATOM 1420 O O . GLU A 1 167 ? 2.716 -14.626 -12.846 1.00 94.31 167 GLU A O 1
ATOM 1425 N N . MET A 1 168 ? 4.470 -13.575 -13.756 1.00 95.88 168 MET A N 1
ATOM 1426 C CA . MET A 1 168 ? 3.664 -12.521 -14.377 1.00 95.88 168 MET A CA 1
ATOM 1427 C C . MET A 1 168 ? 2.708 -13.070 -15.443 1.00 95.88 168 MET A C 1
ATOM 1429 O O . MET A 1 168 ? 1.616 -12.521 -15.602 1.00 95.88 168 MET A O 1
ATOM 1433 N N . ALA A 1 169 ? 3.072 -14.158 -16.128 1.00 96.12 169 ALA A N 1
ATOM 1434 C CA . ALA A 1 169 ? 2.220 -14.834 -17.106 1.00 96.12 169 ALA A CA 1
ATOM 1435 C C . ALA A 1 169 ? 0.994 -15.526 -16.476 1.00 96.12 169 ALA A C 1
ATOM 1437 O O . ALA A 1 169 ? 0.003 -15.776 -17.165 1.00 96.12 169 ALA A O 1
ATOM 1438 N N . LEU A 1 170 ? 1.025 -15.815 -15.169 1.00 95.81 170 LEU A N 1
ATOM 1439 C CA . LEU A 1 170 ? -0.113 -16.380 -14.435 1.00 95.81 170 LEU A CA 1
ATOM 1440 C C . LEU A 1 170 ? -1.142 -15.321 -14.012 1.00 95.81 170 LEU A C 1
ATOM 1442 O O . LEU A 1 170 ? -2.236 -15.683 -13.561 1.00 95.81 170 LEU A O 1
ATOM 1446 N N . VAL A 1 171 ? -0.805 -14.030 -14.122 1.00 96.94 171 VAL A N 1
ATOM 1447 C CA . VAL A 1 171 ? -1.654 -12.928 -13.658 1.00 96.94 171 VAL A CA 1
ATOM 1448 C C . VAL A 1 171 ? -2.833 -12.721 -14.616 1.00 96.94 171 VAL A C 1
ATOM 1450 O O . VAL A 1 171 ? -2.619 -12.427 -15.791 1.00 96.94 171 VAL A O 1
ATOM 1453 N N . PRO A 1 172 ? -4.088 -12.825 -14.138 1.00 96.81 172 PRO A N 1
ATOM 1454 C CA . PRO A 1 172 ? -5.258 -12.635 -14.986 1.00 96.81 172 PRO A CA 1
ATOM 1455 C C . PRO A 1 172 ? -5.431 -11.190 -15.463 1.00 96.81 172 PRO A C 1
ATOM 1457 O O . PRO A 1 172 ? -4.950 -10.232 -14.848 1.00 96.81 172 PRO A O 1
ATOM 1460 N N . GLU A 1 173 ? -6.227 -11.019 -16.515 1.00 97.06 173 GLU A N 1
ATOM 1461 C CA . GLU A 1 173 ? -6.705 -9.703 -16.935 1.00 97.06 173 GLU A CA 1
ATOM 1462 C C . GLU A 1 173 ? -7.540 -9.017 -15.842 1.00 97.06 173 GLU A C 1
ATOM 1464 O O . GLU A 1 173 ? -8.077 -9.649 -14.923 1.00 97.06 173 GLU A O 1
ATOM 1469 N N . LEU A 1 174 ? -7.642 -7.691 -15.934 1.00 97.81 174 LEU A N 1
ATOM 1470 C CA . LEU A 1 174 ? -8.471 -6.907 -15.024 1.00 97.81 174 LEU A CA 1
ATOM 1471 C C . LEU A 1 174 ? -9.964 -7.189 -15.261 1.00 97.81 174 LEU A C 1
ATOM 1473 O O . LEU A 1 174 ? -10.377 -7.417 -16.399 1.00 97.81 174 LEU A O 1
ATOM 1477 N N . PRO A 1 175 ? -10.805 -7.124 -14.213 1.00 97.19 175 PRO A N 1
ATOM 1478 C CA . PRO A 1 175 ? -12.251 -7.105 -14.387 1.00 97.19 175 PRO A CA 1
ATOM 1479 C C . PRO A 1 175 ? -12.686 -5.991 -15.351 1.00 97.19 175 PRO A C 1
ATOM 1481 O O . PRO A 1 175 ? -12.170 -4.875 -15.287 1.00 97.19 175 PRO A O 1
ATOM 1484 N N . LYS A 1 176 ? -13.674 -6.268 -16.212 1.00 96.50 176 LYS A N 1
ATOM 1485 C CA . LYS A 1 176 ? -14.168 -5.308 -17.224 1.00 96.50 176 LYS A CA 1
ATOM 1486 C C . LYS A 1 176 ? -14.663 -3.986 -16.623 1.00 96.50 176 LYS A C 1
ATOM 1488 O O . LYS A 1 176 ? -14.628 -2.957 -17.280 1.00 96.50 176 LYS A O 1
ATOM 1493 N N . ASP A 1 177 ? -15.133 -4.023 -15.381 1.00 96.56 177 ASP A N 1
ATOM 1494 C CA . ASP A 1 177 ? -15.671 -2.891 -14.627 1.00 96.56 177 ASP A CA 1
ATOM 1495 C C . ASP A 1 177 ? -14.655 -2.288 -13.635 1.00 96.56 177 ASP A C 1
ATOM 1497 O O . ASP A 1 177 ? -15.038 -1.539 -12.730 1.00 96.56 177 ASP A O 1
ATOM 1501 N N . PHE A 1 178 ? -13.365 -2.624 -13.766 1.00 96.81 178 PHE A N 1
ATOM 1502 C CA . PHE A 1 178 ? -12.315 -2.131 -12.874 1.00 96.81 178 PHE A CA 1
ATOM 1503 C C . PHE A 1 178 ? -12.092 -0.619 -13.013 1.00 96.81 178 PHE A C 1
ATOM 1505 O O . PHE A 1 178 ? -11.917 0.064 -12.009 1.00 96.81 178 PHE A O 1
ATOM 1512 N N . GLU A 1 179 ? -12.168 -0.062 -14.223 1.00 94.69 179 GLU A N 1
ATOM 1513 C CA . GLU A 1 179 ? -12.071 1.393 -14.404 1.00 94.69 179 GLU A CA 1
ATOM 1514 C C . GLU A 1 179 ? -13.239 2.128 -13.721 1.00 94.69 179 GLU A C 1
ATOM 1516 O O . GLU A 1 179 ? -13.028 3.115 -13.019 1.00 94.69 179 GLU A O 1
ATOM 1521 N N . ASP A 1 180 ? -14.462 1.602 -13.838 1.00 93.38 180 ASP A N 1
ATOM 1522 C CA . ASP A 1 180 ? -15.639 2.163 -13.162 1.00 93.38 180 ASP A CA 1
ATOM 1523 C C . ASP A 1 180 ? -15.525 2.048 -11.632 1.00 93.38 180 ASP A C 1
ATOM 1525 O O . ASP A 1 180 ? -15.864 2.983 -10.906 1.00 93.38 180 ASP A O 1
ATOM 1529 N N . PHE A 1 181 ? -14.972 0.935 -11.132 1.00 94.69 181 PHE A N 1
ATOM 1530 C CA . PHE A 1 181 ? -14.602 0.781 -9.723 1.00 94.69 181 PHE A CA 1
ATOM 1531 C C . PHE A 1 181 ? -13.646 1.888 -9.263 1.00 94.69 181 PHE A C 1
ATOM 1533 O O . PHE A 1 181 ? -13.905 2.542 -8.251 1.00 94.69 181 PHE A O 1
ATOM 1540 N N . VAL A 1 182 ? -12.572 2.132 -10.017 1.00 95.00 182 VAL A N 1
ATOM 1541 C CA . VAL A 1 182 ? -11.597 3.181 -9.700 1.00 95.00 182 VAL A CA 1
ATOM 1542 C C . VAL A 1 182 ? -12.269 4.553 -9.659 1.00 95.00 182 VAL A C 1
ATOM 1544 O O . VAL A 1 182 ? -12.153 5.278 -8.667 1.00 95.00 182 VAL A O 1
ATOM 1547 N N . ASP A 1 183 ? -13.012 4.894 -10.708 1.00 91.31 183 ASP A N 1
ATOM 1548 C CA . ASP A 1 183 ? -13.598 6.221 -10.862 1.00 91.31 183 ASP A CA 1
ATOM 1549 C C . ASP A 1 183 ? -14.714 6.520 -9.857 1.00 91.31 183 ASP A C 1
ATOM 1551 O O . ASP A 1 183 ? -14.866 7.681 -9.477 1.00 91.31 183 ASP A O 1
ATOM 1555 N N . ARG A 1 184 ? -15.496 5.520 -9.428 1.00 89.38 184 ARG A N 1
ATOM 1556 C CA . ARG A 1 184 ? -16.657 5.733 -8.544 1.00 89.38 184 ARG A CA 1
ATOM 1557 C C . ARG A 1 184 ? -16.407 5.414 -7.082 1.00 89.38 184 ARG A C 1
ATOM 1559 O O . ARG A 1 184 ? -17.088 5.968 -6.225 1.00 89.38 184 ARG A O 1
ATOM 1566 N N . GLU A 1 185 ? -15.494 4.494 -6.794 1.00 91.00 185 GLU A N 1
ATOM 1567 C CA . GLU A 1 185 ? -15.373 3.906 -5.458 1.00 91.00 185 GLU A CA 1
ATOM 1568 C C . GLU A 1 185 ? -14.002 4.139 -4.826 1.00 91.00 185 GLU A C 1
ATOM 1570 O O . GLU A 1 185 ? -13.918 4.172 -3.603 1.00 91.00 185 GLU A O 1
ATOM 1575 N N . VAL A 1 186 ? -12.944 4.310 -5.627 1.00 94.44 186 VAL A N 1
ATOM 1576 C CA . VAL A 1 186 ? -11.571 4.501 -5.128 1.00 94.44 186 VAL A CA 1
ATOM 1577 C C . VAL A 1 186 ? -11.213 5.979 -5.019 1.00 94.44 186 VAL A C 1
ATOM 1579 O O . VAL A 1 186 ? -10.632 6.418 -4.023 1.00 94.44 186 VAL A O 1
ATOM 1582 N N . LEU A 1 187 ? -11.525 6.748 -6.063 1.00 94.19 187 LEU A N 1
ATOM 1583 C CA . LEU A 1 187 ? -11.178 8.161 -6.131 1.00 94.19 187 LEU A CA 1
ATOM 1584 C C . LEU A 1 187 ? -12.128 9.021 -5.282 1.00 94.19 187 LEU A C 1
ATOM 1586 O O . LEU A 1 187 ? -13.341 8.788 -5.283 1.00 94.19 187 LEU A O 1
ATOM 1590 N N . PRO A 1 188 ? -11.604 10.053 -4.591 1.00 92.88 188 PRO A N 1
ATOM 1591 C CA . PRO A 1 188 ? -12.439 11.010 -3.878 1.00 92.88 188 PRO A CA 1
ATOM 1592 C C . PRO A 1 188 ? -13.369 11.746 -4.846 1.00 92.88 188 PRO A C 1
ATOM 1594 O O . PRO A 1 188 ? -12.982 12.103 -5.961 1.00 92.88 188 PRO A O 1
ATOM 1597 N N . GLN A 1 189 ? -14.592 12.000 -4.389 1.00 93.12 189 GLN A N 1
ATOM 1598 C CA . GLN A 1 189 ? -15.640 12.627 -5.185 1.00 93.12 189 GLN A CA 1
ATOM 1599 C C . GLN A 1 189 ? -15.860 14.075 -4.756 1.00 93.12 189 GLN A C 1
ATOM 1601 O O . GLN A 1 189 ? -15.760 14.431 -3.581 1.00 93.12 189 GLN A O 1
ATOM 1606 N N . TYR A 1 190 ? -16.190 14.923 -5.722 1.00 94.75 190 TYR A N 1
ATOM 1607 C CA . TYR A 1 190 ? -16.359 16.353 -5.524 1.00 94.75 190 TYR A CA 1
ATOM 1608 C C . TYR A 1 190 ? -17.731 16.820 -5.988 1.00 94.75 190 TYR A C 1
ATOM 1610 O O . TYR A 1 190 ? -18.367 16.234 -6.871 1.00 94.75 190 TYR A O 1
ATOM 1618 N N . LEU A 1 191 ? -18.166 17.931 -5.403 1.00 95.88 191 LEU A N 1
ATOM 1619 C CA . LEU A 1 191 ? -19.295 18.702 -5.897 1.00 95.88 191 LEU A CA 1
ATOM 1620 C C . LEU A 1 191 ? -18.803 20.103 -6.254 1.00 95.88 191 LEU A C 1
ATOM 1622 O O . LEU A 1 191 ? -18.520 20.922 -5.376 1.00 95.88 191 LEU A O 1
ATOM 1626 N N . PHE A 1 192 ? -18.669 20.355 -7.556 1.00 95.56 192 PHE A N 1
ATOM 1627 C CA . PHE A 1 192 ? -18.173 21.620 -8.083 1.00 95.56 192 PHE A CA 1
ATOM 1628 C C . PHE A 1 192 ? -19.288 22.647 -8.218 1.00 95.56 192 PHE A C 1
ATOM 1630 O O . PHE A 1 192 ? -20.346 22.337 -8.756 1.00 95.56 192 PHE A O 1
ATOM 1637 N N . TYR A 1 193 ? -19.044 23.881 -7.794 1.00 94.12 193 TYR A N 1
ATOM 1638 C CA . TYR A 1 193 ? -20.014 24.968 -7.914 1.00 94.12 193 TYR A CA 1
ATOM 1639 C C . TYR A 1 193 ? -19.346 26.297 -8.270 1.00 94.12 193 TYR A C 1
ATOM 1641 O O . TYR A 1 193 ? -18.162 26.514 -7.999 1.00 94.12 193 TYR A O 1
ATOM 1649 N N . ASP A 1 194 ? -20.115 27.203 -8.862 1.00 91.31 194 ASP A N 1
ATOM 1650 C CA . ASP A 1 194 ? -19.660 28.556 -9.169 1.00 91.31 194 ASP A CA 1
ATOM 1651 C C . ASP A 1 194 ? -19.884 29.465 -7.961 1.00 91.31 194 ASP A C 1
ATOM 1653 O O . ASP A 1 194 ? -20.984 29.540 -7.416 1.00 91.31 194 ASP A O 1
ATOM 1657 N N . ALA A 1 195 ? -18.819 30.118 -7.492 1.00 85.00 195 ALA A N 1
ATOM 1658 C CA . ALA A 1 195 ? -18.878 30.962 -6.303 1.00 85.00 195 ALA A CA 1
ATOM 1659 C C . ALA A 1 195 ? -19.679 32.246 -6.575 1.00 85.00 195 ALA A C 1
ATOM 1661 O O . ALA A 1 195 ? -19.432 32.942 -7.556 1.00 85.00 195 ALA A O 1
ATOM 1662 N N . GLY A 1 196 ? -20.584 32.602 -5.663 1.00 82.19 196 GLY A N 1
ATOM 1663 C CA . GLY A 1 196 ? -21.384 33.823 -5.740 1.00 82.19 196 GLY A CA 1
ATOM 1664 C C . GLY A 1 196 ? -22.238 34.018 -4.488 1.00 82.19 196 GLY A C 1
ATOM 1665 O O . GLY A 1 196 ? -22.258 33.156 -3.612 1.00 82.19 196 GLY A O 1
ATOM 1666 N N . ARG A 1 197 ? -22.967 35.141 -4.404 1.00 76.88 197 ARG A N 1
ATOM 1667 C CA . ARG A 1 197 ? -23.825 35.467 -3.242 1.00 76.88 197 ARG A CA 1
ATOM 1668 C C . ARG A 1 197 ? -24.936 34.434 -2.998 1.00 76.88 197 ARG A C 1
ATOM 1670 O O . ARG A 1 197 ? -25.368 34.268 -1.866 1.00 76.88 197 ARG A O 1
ATOM 1677 N N . LYS A 1 198 ? -25.400 33.744 -4.048 1.00 84.06 198 LYS A N 1
ATOM 1678 C CA . LYS A 1 198 ? -26.461 32.730 -3.979 1.00 84.06 198 LYS A CA 1
ATOM 1679 C C . LYS A 1 198 ? -26.109 31.528 -4.854 1.00 84.06 198 LYS A C 1
ATOM 1681 O O . LYS A 1 198 ? -26.384 31.515 -6.051 1.00 84.06 198 LYS A O 1
ATOM 1686 N N . VAL A 1 199 ? -25.506 30.510 -4.247 1.00 87.31 199 VAL A N 1
ATOM 1687 C CA . VAL A 1 199 ? -25.155 29.255 -4.925 1.00 87.31 199 VAL A CA 1
ATOM 1688 C C . VAL A 1 199 ? -26.319 28.276 -4.778 1.00 87.31 199 VAL A C 1
ATOM 1690 O O . VAL A 1 199 ? -26.670 27.892 -3.665 1.00 87.31 199 VAL A O 1
ATOM 1693 N N . THR A 1 200 ? -26.927 27.881 -5.897 1.00 89.38 200 THR A N 1
ATOM 1694 C CA . THR A 1 200 ? -28.121 27.008 -5.907 1.00 89.38 200 THR A CA 1
ATOM 1695 C C . THR A 1 200 ? -27.917 25.684 -6.631 1.00 89.38 200 THR A C 1
ATOM 1697 O O . THR A 1 200 ? -28.748 24.783 -6.512 1.00 89.38 200 THR A O 1
ATOM 1700 N N . LYS A 1 201 ? -26.820 25.550 -7.379 1.00 93.62 201 LYS A N 1
ATOM 1701 C CA . LYS A 1 201 ? -26.518 24.407 -8.237 1.00 93.62 201 LYS A CA 1
ATOM 1702 C C . LYS A 1 201 ? -25.043 24.044 -8.139 1.00 93.62 201 LYS A C 1
ATOM 1704 O O . LYS A 1 201 ? -24.202 24.911 -7.905 1.00 93.62 201 LYS A O 1
ATOM 1709 N N . GLY A 1 202 ? -24.742 22.773 -8.349 1.00 94.00 202 GLY A N 1
ATOM 1710 C CA . GLY A 1 202 ? -23.381 22.299 -8.549 1.00 94.00 202 GLY A CA 1
ATOM 1711 C C . GLY A 1 202 ? -23.352 20.952 -9.253 1.00 94.00 202 GLY A C 1
ATOM 1712 O O . GLY A 1 202 ? -24.361 20.263 -9.342 1.00 94.00 202 GLY A O 1
ATOM 1713 N N . TYR A 1 203 ? -22.194 20.581 -9.775 1.00 94.94 203 TYR A N 1
ATOM 1714 C CA . TYR A 1 203 ? -21.967 19.364 -10.538 1.00 94.94 203 TYR A CA 1
ATOM 1715 C C . TYR A 1 203 ? -21.297 18.304 -9.665 1.00 94.94 203 TYR A C 1
ATOM 1717 O O . TYR A 1 203 ? -20.217 18.540 -9.124 1.00 94.94 203 TYR A O 1
ATOM 1725 N N . CYS A 1 204 ? -21.922 17.136 -9.530 1.00 94.44 204 CYS A N 1
ATOM 1726 C CA . CYS A 1 204 ? -21.367 16.019 -8.770 1.00 94.44 204 CYS A CA 1
ATOM 1727 C C . CYS A 1 204 ? -20.525 15.107 -9.668 1.00 94.44 204 CYS A C 1
ATOM 1729 O O . CYS A 1 204 ? -21.024 14.595 -10.669 1.00 94.44 204 CYS A O 1
ATOM 1731 N N . THR A 1 205 ? -19.276 14.840 -9.280 1.00 93.12 205 THR A N 1
ATOM 1732 C CA . THR A 1 205 ? -18.373 13.966 -10.050 1.00 93.12 205 THR A CA 1
ATOM 1733 C C . THR A 1 205 ? -18.758 12.490 -9.999 1.00 93.12 205 THR A C 1
ATOM 1735 O O . THR A 1 205 ? -18.430 11.767 -10.931 1.00 93.12 205 THR A O 1
ATOM 1738 N N . HIS A 1 206 ? -19.480 12.053 -8.961 1.00 92.25 206 HIS A N 1
ATOM 1739 C CA . HIS A 1 206 ? -19.870 10.651 -8.792 1.00 92.25 206 HIS A CA 1
ATOM 1740 C C . HIS A 1 206 ? -21.047 10.258 -9.696 1.00 92.25 206 HIS A C 1
ATOM 1742 O O . HIS A 1 206 ? -20.981 9.268 -10.416 1.00 92.25 206 HIS A O 1
ATOM 1748 N N . CYS A 1 207 ? -22.148 11.022 -9.669 1.00 91.31 207 CYS A N 1
ATOM 1749 C CA . CYS A 1 207 ? -23.315 10.725 -10.509 1.00 91.31 207 CYS A CA 1
ATOM 1750 C C . CYS A 1 207 ? -23.303 11.437 -11.867 1.00 91.31 207 CYS A C 1
ATOM 1752 O O . CYS A 1 207 ? -24.156 11.137 -12.701 1.00 91.31 207 CYS A O 1
ATOM 1754 N N . GLY A 1 208 ? -22.387 12.388 -12.075 1.00 90.44 208 GLY A N 1
ATOM 1755 C CA . GLY A 1 208 ? -22.259 13.146 -13.320 1.00 90.44 208 GLY A CA 1
ATOM 1756 C C . GLY A 1 208 ? -23.413 14.114 -13.594 1.00 90.44 208 GLY A C 1
ATOM 1757 O O . GLY A 1 208 ? -23.644 14.479 -14.742 1.00 90.44 208 GLY A O 1
ATOM 1758 N N . ARG A 1 209 ? -24.182 14.503 -12.569 1.00 92.00 209 ARG A N 1
ATOM 1759 C CA . ARG A 1 209 ? -25.369 15.361 -12.719 1.00 92.00 209 ARG A CA 1
ATOM 1760 C C . ARG A 1 209 ? -25.172 16.716 -12.056 1.00 92.00 209 ARG A C 1
ATOM 1762 O O . ARG A 1 209 ? -24.505 16.830 -11.024 1.00 92.00 209 ARG A O 1
ATOM 1769 N N . GLU A 1 210 ? -25.824 17.728 -12.622 1.00 94.50 210 GLU A N 1
ATOM 1770 C CA . GLU A 1 210 ? -26.079 18.987 -11.927 1.00 94.50 210 GLU A CA 1
ATOM 1771 C C . GLU A 1 210 ? -27.165 18.767 -10.865 1.00 94.50 210 GLU A C 1
ATOM 1773 O O . GLU A 1 210 ? -28.228 18.206 -11.133 1.00 94.50 210 GLU A O 1
ATOM 1778 N N . VAL A 1 211 ? -26.884 19.181 -9.635 1.00 95.25 211 VAL A N 1
ATOM 1779 C CA . VAL A 1 211 ? -27.723 18.961 -8.460 1.00 95.25 211 VAL A CA 1
ATOM 1780 C C . VAL A 1 211 ? -27.987 20.277 -7.741 1.00 95.25 211 VAL A C 1
ATOM 1782 O O . VAL A 1 211 ? -27.134 21.165 -7.700 1.00 95.25 211 VAL A O 1
ATOM 1785 N N . LYS A 1 212 ? -29.180 20.406 -7.154 1.00 94.12 212 LYS A N 1
ATOM 1786 C CA . LYS A 1 212 ? -29.541 21.571 -6.340 1.00 94.12 212 LYS A CA 1
ATOM 1787 C C . LYS A 1 212 ? -28.813 21.506 -5.000 1.00 94.12 212 LYS A C 1
ATOM 1789 O O . LYS A 1 212 ? -28.936 20.508 -4.296 1.00 94.12 212 LYS A O 1
ATOM 1794 N N . ILE A 1 213 ? -28.105 22.570 -4.642 1.00 92.31 213 ILE A N 1
ATOM 1795 C CA . ILE A 1 213 ? -27.356 22.701 -3.382 1.00 92.31 213 ILE A CA 1
ATOM 1796 C C . ILE A 1 213 ? -27.753 23.992 -2.664 1.00 92.31 213 ILE A C 1
ATOM 1798 O O . ILE A 1 213 ? -28.345 24.886 -3.269 1.00 92.31 213 ILE A O 1
ATOM 1802 N N . ARG A 1 214 ? -27.461 24.086 -1.365 1.00 88.19 214 ARG A N 1
ATOM 1803 C CA . ARG A 1 214 ? -27.749 25.272 -0.546 1.00 88.19 214 ARG A CA 1
ATOM 1804 C C . ARG A 1 214 ? -26.530 25.604 0.304 1.00 88.19 214 ARG A C 1
ATOM 1806 O O . ARG A 1 214 ? -26.039 24.726 0.999 1.00 88.19 214 ARG A O 1
ATOM 1813 N N . ASN A 1 215 ? -26.075 26.854 0.230 1.00 86.25 215 ASN A N 1
ATOM 1814 C CA . ASN A 1 215 ? -24.979 27.417 1.029 1.00 86.25 215 ASN A CA 1
ATOM 1815 C C . ASN A 1 215 ? -23.731 26.507 1.164 1.00 86.25 215 ASN A C 1
ATOM 1817 O O . ASN A 1 215 ? -23.281 26.271 2.285 1.00 86.25 215 ASN A O 1
ATOM 1821 N N . PRO A 1 216 ? -23.164 25.980 0.057 1.00 89.00 216 PRO A N 1
ATOM 1822 C CA . PRO A 1 216 ? -21.950 25.172 0.128 1.00 89.00 216 PRO A CA 1
ATOM 1823 C C . PRO A 1 216 ? -20.744 26.034 0.527 1.00 89.00 216 PRO A C 1
ATOM 1825 O O . PRO A 1 216 ? -20.516 27.090 -0.078 1.00 89.00 216 PRO A O 1
ATOM 1828 N N . HIS A 1 217 ? -19.931 25.567 1.477 1.00 89.00 217 HIS A N 1
ATOM 1829 C CA . HIS A 1 217 ? -18.632 26.180 1.750 1.00 89.00 217 HIS A CA 1
ATOM 1830 C C . HIS A 1 217 ? -17.512 25.351 1.128 1.00 89.00 217 HIS A C 1
ATOM 1832 O O . HIS A 1 217 ? -17.594 24.135 0.960 1.00 89.00 217 HIS A O 1
ATOM 1838 N N . TYR A 1 218 ? -16.463 26.046 0.696 1.00 90.88 218 TYR A N 1
ATOM 1839 C CA . TYR A 1 218 ? -15.324 25.406 0.055 1.00 90.88 218 TYR A CA 1
ATOM 1840 C C . TYR A 1 218 ? -14.610 24.496 1.056 1.00 90.88 218 TYR A C 1
ATOM 1842 O O . TYR A 1 218 ? -14.173 24.975 2.099 1.00 90.88 218 TYR A O 1
ATOM 1850 N N . GLY A 1 219 ? -14.400 23.236 0.682 1.00 90.81 219 GLY A N 1
ATOM 1851 C CA . GLY A 1 219 ? -13.711 22.251 1.513 1.00 90.81 219 GLY A CA 1
ATOM 1852 C C . GLY A 1 219 ? -14.630 21.474 2.451 1.00 90.81 219 GLY A C 1
ATOM 1853 O O . GLY A 1 219 ? -14.176 20.476 2.999 1.00 90.81 219 GLY A O 1
ATOM 1854 N N . ASP A 1 220 ? -15.900 21.866 2.579 1.00 92.06 220 ASP A N 1
ATOM 1855 C CA . ASP A 1 220 ? -16.860 21.127 3.391 1.00 92.06 220 ASP A CA 1
ATOM 1856 C C . ASP A 1 220 ? -17.048 19.710 2.853 1.00 92.06 220 ASP A C 1
ATOM 1858 O O . ASP A 1 220 ? -17.159 19.481 1.640 1.00 92.06 220 ASP A O 1
ATOM 1862 N N . GLU A 1 221 ? -17.138 18.762 3.776 1.00 93.38 221 GLU A N 1
ATOM 1863 C CA . GLU A 1 221 ? -17.609 17.415 3.494 1.00 93.38 221 GLU A CA 1
ATOM 1864 C C . GLU A 1 221 ? -19.137 17.381 3.547 1.00 93.38 221 GLU A C 1
ATOM 1866 O O . GLU A 1 221 ? -19.780 18.038 4.367 1.00 93.38 221 GLU A O 1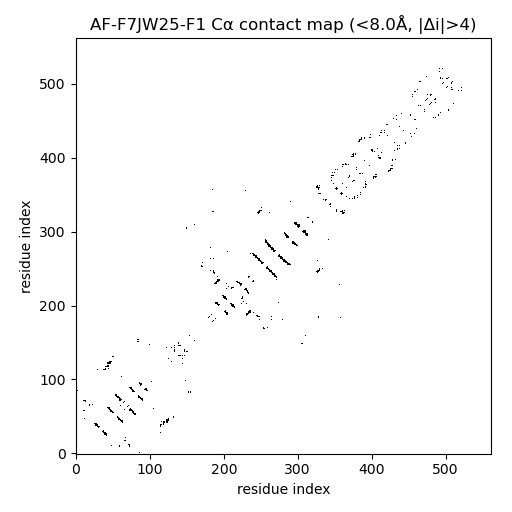
ATOM 1871 N N . GLY A 1 222 ? -19.745 16.599 2.665 1.00 91.62 222 GLY A N 1
ATOM 1872 C CA . GLY A 1 222 ? -21.183 16.403 2.665 1.00 91.62 222 GLY A CA 1
ATOM 1873 C C . GLY A 1 222 ? -21.591 15.260 1.760 1.00 91.62 222 GLY A C 1
ATOM 1874 O O . GLY A 1 222 ? -20.780 14.434 1.358 1.00 91.62 222 GLY A O 1
ATOM 1875 N N . GLU A 1 223 ? -22.870 15.219 1.415 1.00 93.12 223 GLU A N 1
ATOM 1876 C CA . GLU A 1 223 ? -23.414 14.213 0.512 1.00 93.12 223 GLU A CA 1
ATOM 1877 C C . GLU A 1 223 ? -24.030 14.882 -0.704 1.00 93.12 223 GLU A C 1
ATOM 1879 O O . GLU A 1 223 ? -24.684 15.923 -0.605 1.00 93.12 223 GLU A O 1
ATOM 1884 N N . CYS A 1 224 ? -23.874 14.248 -1.863 1.00 93.62 224 CYS A N 1
ATOM 1885 C CA . CYS A 1 224 ? -24.600 14.657 -3.049 1.00 93.62 224 CYS A CA 1
ATOM 1886 C C . CYS A 1 224 ? -26.118 14.548 -2.794 1.00 93.62 224 CYS A C 1
ATOM 1888 O O . CYS A 1 224 ? -26.605 13.448 -2.525 1.00 93.62 224 CYS A O 1
ATOM 1890 N N . PRO A 1 225 ? -26.911 15.618 -2.975 1.00 93.19 225 PRO A N 1
ATOM 1891 C CA . PRO A 1 225 ? -28.361 15.558 -2.765 1.00 93.19 225 PRO A CA 1
ATOM 1892 C C . PRO A 1 225 ? -29.089 14.571 -3.687 1.00 93.19 225 PRO A C 1
ATOM 1894 O O . PRO A 1 225 ? -30.184 14.124 -3.360 1.00 93.19 225 PRO A O 1
ATOM 1897 N N . SER A 1 226 ? -28.489 14.229 -4.834 1.00 93.62 226 SER A N 1
ATOM 1898 C CA . SER A 1 226 ? -29.076 13.303 -5.806 1.00 93.62 226 SER A CA 1
ATOM 1899 C C . SER A 1 226 ? -28.691 11.847 -5.554 1.00 93.62 226 SER A C 1
ATOM 1901 O O . SER A 1 226 ? -29.571 10.999 -5.481 1.00 93.62 226 SER A O 1
ATOM 1903 N N . CYS A 1 227 ? -27.395 11.542 -5.423 1.00 91.62 227 CYS A N 1
ATOM 1904 C CA . CYS A 1 227 ? -26.925 10.156 -5.290 1.00 91.62 227 CYS A CA 1
ATOM 1905 C C . CYS A 1 227 ? -26.531 9.751 -3.866 1.00 91.62 227 CYS A C 1
ATOM 1907 O O . CYS A 1 227 ? -26.153 8.604 -3.660 1.00 91.62 227 CYS A O 1
ATOM 1909 N N . ARG A 1 228 ? -26.581 10.680 -2.901 1.00 90.94 228 ARG A N 1
ATOM 1910 C CA . ARG A 1 228 ? -26.175 10.496 -1.494 1.00 90.94 228 ARG A CA 1
ATOM 1911 C C . ARG A 1 228 ? -24.727 10.055 -1.284 1.00 90.94 228 ARG A C 1
ATOM 1913 O O . ARG A 1 228 ? -24.321 9.808 -0.155 1.00 90.94 228 ARG A O 1
ATOM 1920 N N . HIS A 1 229 ? -23.935 9.997 -2.352 1.00 89.88 229 HIS A N 1
ATOM 1921 C CA . HIS A 1 229 ? -22.529 9.664 -2.249 1.00 89.88 229 HIS A CA 1
ATOM 1922 C C . HIS A 1 229 ? -21.784 10.784 -1.509 1.00 89.88 229 HIS A C 1
ATOM 1924 O O . HIS A 1 229 ? -22.076 11.962 -1.770 1.00 89.88 229 HIS A O 1
ATOM 1930 N N . PRO A 1 230 ? -20.850 10.444 -0.609 1.00 91.00 230 PRO A N 1
ATOM 1931 C CA . PRO A 1 230 ? -20.030 11.439 0.057 1.00 91.00 230 PRO A CA 1
ATOM 1932 C C . PRO A 1 230 ? -19.202 12.254 -0.935 1.00 91.00 230 PRO A C 1
ATOM 1934 O O . PRO A 1 230 ? -18.629 11.710 -1.876 1.00 91.00 230 PRO A O 1
ATOM 1937 N N . ILE A 1 231 ? -19.145 13.565 -0.738 1.00 93.50 231 ILE A N 1
ATOM 1938 C CA . ILE A 1 231 ? -18.428 14.498 -1.604 1.00 93.50 231 ILE A CA 1
ATOM 1939 C C . ILE A 1 231 ? -17.723 15.569 -0.779 1.00 93.50 231 ILE A C 1
ATOM 1941 O O . ILE A 1 231 ? -18.120 15.873 0.344 1.00 93.50 231 ILE A O 1
ATOM 1945 N N . THR A 1 232 ? -16.716 16.195 -1.379 1.00 95.00 232 THR A N 1
ATOM 1946 C CA . THR A 1 232 ? -16.156 17.458 -0.888 1.00 95.00 232 THR A CA 1
ATOM 1947 C C . THR A 1 232 ? -16.595 18.604 -1.796 1.00 95.00 232 THR A C 1
ATOM 1949 O O . THR A 1 232 ? -16.433 18.546 -3.022 1.00 95.00 232 THR A O 1
ATOM 1952 N N . TYR A 1 233 ? -17.133 19.670 -1.213 1.00 94.31 233 TYR A N 1
ATOM 1953 C CA . TYR A 1 233 ? -17.548 20.864 -1.943 1.00 94.31 233 TYR A CA 1
ATOM 1954 C C . TYR A 1 233 ? -16.331 21.656 -2.441 1.00 94.31 233 TYR A C 1
ATOM 1956 O O . TYR A 1 233 ? -15.408 21.976 -1.689 1.00 94.31 233 TYR A O 1
ATOM 1964 N N . ARG A 1 234 ? -16.317 22.005 -3.732 1.00 94.44 234 ARG A N 1
ATOM 1965 C CA . ARG A 1 234 ? -15.223 22.755 -4.373 1.00 94.44 234 ARG A CA 1
ATOM 1966 C C . ARG A 1 234 ? -15.795 23.886 -5.220 1.00 94.44 234 ARG A C 1
ATOM 1968 O O . ARG A 1 234 ? -16.569 23.649 -6.141 1.00 94.44 234 ARG A O 1
ATOM 1975 N N . SER A 1 235 ? -15.376 25.122 -4.968 1.00 93.00 235 SER A N 1
ATOM 1976 C CA . SER A 1 235 ? -15.711 26.225 -5.868 1.00 93.00 235 SER A CA 1
ATOM 1977 C C . SER A 1 235 ? -14.782 26.215 -7.083 1.00 93.00 235 SER A C 1
ATOM 1979 O O . SER A 1 235 ? -13.569 26.038 -6.930 1.00 93.00 235 SER A O 1
ATOM 1981 N N . ARG A 1 236 ? -15.323 26.436 -8.287 1.00 91.56 236 ARG A N 1
ATOM 1982 C CA . ARG A 1 236 ? -14.529 26.463 -9.528 1.00 91.56 236 ARG A CA 1
ATOM 1983 C C . ARG A 1 236 ? -13.433 27.531 -9.491 1.00 91.56 236 ARG A C 1
ATOM 1985 O O . ARG A 1 236 ? -12.295 27.259 -9.859 1.00 91.56 236 ARG A O 1
ATOM 1992 N N . LYS A 1 237 ? -13.746 28.700 -8.923 1.00 87.00 237 LYS A N 1
ATOM 1993 C CA . LYS A 1 237 ? -12.819 29.835 -8.788 1.00 87.00 237 LYS A CA 1
ATOM 1994 C C . LYS A 1 237 ? -11.635 29.564 -7.848 1.00 87.00 237 LYS A C 1
ATOM 1996 O O . LYS A 1 237 ? -10.531 29.995 -8.148 1.00 87.00 237 LYS A O 1
ATOM 2001 N N . LYS A 1 238 ? -11.851 28.895 -6.704 1.00 84.06 238 LYS A N 1
ATOM 2002 C CA . LYS A 1 238 ? -10.804 28.681 -5.678 1.00 84.06 238 LYS A CA 1
ATOM 2003 C C . LYS A 1 238 ? -10.069 27.349 -5.841 1.00 84.06 238 LYS A C 1
ATOM 2005 O O . LYS A 1 238 ? -8.902 27.253 -5.487 1.00 84.06 238 LYS A O 1
ATOM 2010 N N . GLY A 1 239 ? -10.744 26.321 -6.351 1.00 83.50 239 GLY A N 1
ATOM 2011 C CA . GLY A 1 239 ? -10.186 24.973 -6.459 1.00 83.50 239 GLY A CA 1
ATOM 2012 C C . GLY A 1 239 ? -10.864 24.124 -7.524 1.00 83.50 239 GLY A C 1
ATOM 2013 O O . GLY A 1 239 ? -11.104 22.942 -7.296 1.00 83.50 239 GLY A O 1
ATOM 2014 N N . GLY A 1 240 ? -11.190 24.720 -8.676 1.00 84.12 240 GLY A N 1
ATOM 2015 C CA . GLY A 1 240 ? -11.688 23.988 -9.842 1.00 84.12 240 GLY A CA 1
ATOM 2016 C C . GLY A 1 240 ? -10.650 23.035 -10.441 1.00 84.12 240 GLY A C 1
ATOM 2017 O O . GLY A 1 240 ? -11.025 22.069 -11.099 1.00 84.12 240 GLY A O 1
ATOM 2018 N N . ASN A 1 241 ? -9.361 23.267 -10.187 1.00 91.88 241 ASN A N 1
ATOM 2019 C CA . ASN A 1 241 ? -8.288 22.355 -10.569 1.00 91.88 241 ASN A CA 1
ATOM 2020 C C . ASN A 1 241 ? -7.923 21.473 -9.374 1.00 91.88 241 ASN A C 1
ATOM 2022 O O . ASN A 1 241 ? -7.427 21.976 -8.366 1.00 91.88 241 ASN A O 1
ATOM 2026 N N . VAL A 1 242 ? -8.177 20.168 -9.469 1.00 92.25 242 VAL A N 1
ATOM 2027 C CA . VAL A 1 242 ? -7.867 19.217 -8.393 1.00 92.25 242 VAL A CA 1
ATOM 2028 C C . VAL A 1 242 ? -7.320 17.914 -8.953 1.00 92.25 242 VAL A C 1
ATOM 2030 O O . VAL A 1 242 ? -7.692 17.458 -10.033 1.00 92.25 242 VAL A O 1
ATOM 2033 N N . HIS A 1 243 ? -6.382 17.347 -8.206 1.00 93.12 243 HIS A N 1
ATOM 2034 C CA . HIS A 1 243 ? -5.721 16.089 -8.496 1.00 93.12 243 HIS A CA 1
ATOM 2035 C C . HIS A 1 243 ? -6.269 15.056 -7.511 1.00 93.12 243 HIS A C 1
ATOM 2037 O O . HIS A 1 243 ? -5.869 15.034 -6.349 1.00 93.12 243 HIS A O 1
ATOM 2043 N N . ALA A 1 244 ? -7.220 14.242 -7.960 1.00 94.06 244 ALA A N 1
ATOM 2044 C CA . ALA A 1 244 ? -7.745 13.141 -7.168 1.00 94.06 244 ALA A CA 1
ATOM 2045 C C . ALA A 1 244 ? -6.738 11.990 -7.191 1.00 94.06 244 ALA A C 1
ATOM 2047 O O . ALA A 1 244 ? -6.311 11.572 -8.269 1.00 94.06 244 ALA A O 1
ATOM 2048 N N . ARG A 1 245 ? -6.370 11.489 -6.012 1.00 95.38 245 ARG A N 1
ATOM 2049 C CA . ARG A 1 245 ? -5.535 10.297 -5.841 1.00 95.38 245 ARG A CA 1
ATOM 2050 C C . ARG A 1 245 ? -6.235 9.305 -4.926 1.00 95.38 245 ARG A C 1
ATOM 2052 O O . ARG A 1 245 ? -6.899 9.707 -3.971 1.00 95.38 245 ARG A O 1
ATOM 2059 N N . GLY A 1 246 ? -6.069 8.026 -5.217 1.00 95.75 246 GLY A N 1
ATOM 2060 C CA . GLY A 1 246 ? -6.576 6.927 -4.406 1.00 95.75 246 GLY A CA 1
ATOM 2061 C C . GLY A 1 246 ? -5.796 5.651 -4.689 1.00 95.75 246 GLY A C 1
ATOM 2062 O O . GLY A 1 246 ? -5.045 5.590 -5.659 1.00 95.75 246 GLY A O 1
ATOM 2063 N N . TYR A 1 247 ? -5.979 4.641 -3.846 1.00 97.25 247 TYR A N 1
ATOM 2064 C CA . TYR A 1 247 ? -5.289 3.362 -3.981 1.00 97.25 247 TYR A CA 1
ATOM 2065 C C . TYR A 1 247 ? -6.308 2.236 -4.071 1.00 97.25 247 TYR A C 1
ATOM 2067 O O . TYR A 1 247 ? -7.232 2.163 -3.254 1.00 97.25 247 TYR A O 1
ATOM 2075 N N . ALA A 1 248 ? -6.147 1.382 -5.077 1.00 97.88 248 ALA A N 1
ATOM 2076 C CA . ALA A 1 248 ? -7.022 0.249 -5.333 1.00 97.88 248 ALA A CA 1
ATOM 2077 C C . ALA A 1 248 ? -6.276 -1.057 -5.078 1.00 97.88 248 ALA A C 1
ATOM 2079 O O . ALA A 1 248 ? -5.122 -1.211 -5.468 1.00 97.88 248 ALA A O 1
ATOM 2080 N N . GLY A 1 249 ? -6.963 -2.002 -4.450 1.00 97.75 249 GLY A N 1
ATOM 2081 C CA . GLY A 1 249 ? -6.496 -3.370 -4.292 1.00 97.75 249 GLY A CA 1
ATOM 2082 C C . GLY A 1 249 ? -7.369 -4.320 -5.099 1.00 97.75 249 GLY A C 1
ATOM 2083 O O . GLY A 1 249 ? -8.585 -4.143 -5.149 1.00 97.75 249 GLY A O 1
ATOM 2084 N N . LEU A 1 250 ? -6.793 -5.360 -5.689 1.00 98.06 250 LEU A N 1
ATOM 2085 C CA . LEU A 1 250 ? -7.536 -6.391 -6.410 1.00 98.06 250 LEU A CA 1
ATOM 2086 C C . LEU A 1 250 ? -6.935 -7.764 -6.116 1.00 98.06 250 LEU A C 1
ATOM 2088 O O . LEU A 1 250 ? -5.813 -8.051 -6.515 1.00 98.06 250 LEU A O 1
ATOM 2092 N N . LEU A 1 251 ? -7.696 -8.618 -5.433 1.00 98.00 251 LEU A N 1
ATOM 2093 C CA . LEU A 1 251 ? -7.341 -10.020 -5.220 1.00 98.00 251 LEU A CA 1
ATOM 2094 C C . LEU A 1 251 ? -7.999 -10.876 -6.309 1.00 98.00 251 LEU A C 1
ATOM 2096 O O . LEU A 1 251 ? -9.215 -10.816 -6.491 1.00 98.00 251 LEU A O 1
ATOM 2100 N N . GLN A 1 252 ? -7.218 -11.673 -7.035 1.00 97.38 252 GLN A N 1
ATOM 2101 C CA . GLN A 1 252 ? -7.694 -12.562 -8.098 1.00 97.38 252 GLN A CA 1
ATOM 2102 C C . GLN A 1 252 ? -7.182 -13.982 -7.888 1.00 97.38 252 GLN A C 1
ATOM 2104 O O . GLN A 1 252 ? -6.104 -14.197 -7.343 1.00 97.38 252 GLN A O 1
ATOM 2109 N N . LYS A 1 253 ? -7.964 -14.959 -8.346 1.00 96.25 253 LYS A N 1
ATOM 2110 C CA . LYS A 1 253 ? -7.538 -16.356 -8.412 1.00 96.25 253 LYS A CA 1
ATOM 2111 C C . LYS A 1 253 ? -6.656 -16.556 -9.647 1.00 96.25 253 LYS A C 1
ATOM 2113 O O . LYS A 1 253 ? -7.015 -16.082 -10.722 1.00 96.25 253 LYS A O 1
ATOM 2118 N N . THR A 1 254 ? -5.550 -17.273 -9.498 1.00 95.62 254 THR A N 1
ATOM 2119 C CA . THR A 1 254 ? -4.678 -17.706 -10.601 1.00 95.62 254 THR A CA 1
ATOM 2120 C C . THR A 1 254 ? -4.817 -19.218 -10.812 1.00 95.62 254 THR A C 1
ATOM 2122 O O . THR A 1 254 ? -5.580 -19.890 -10.110 1.00 95.62 254 THR A O 1
ATOM 2125 N N . LYS A 1 255 ? -4.093 -19.783 -11.788 1.00 91.25 255 LYS A N 1
ATOM 2126 C CA . LYS A 1 255 ? -4.036 -21.246 -11.976 1.00 91.25 255 LYS A CA 1
ATOM 2127 C C . LYS A 1 255 ? -3.417 -21.961 -10.765 1.00 91.25 255 LYS A C 1
ATOM 2129 O O . LYS A 1 255 ? -3.816 -23.080 -10.440 1.00 91.25 255 LYS A O 1
ATOM 2134 N N . GLU A 1 256 ? -2.481 -21.306 -10.082 1.00 90.94 256 GLU A N 1
ATOM 2135 C CA . GLU A 1 256 ? -1.657 -21.913 -9.029 1.00 90.94 256 GLU A CA 1
ATOM 2136 C C . GLU A 1 256 ? -2.062 -21.481 -7.612 1.00 90.94 256 GLU A C 1
ATOM 2138 O O . GLU A 1 256 ? -1.863 -22.230 -6.656 1.00 90.94 256 GLU A O 1
ATOM 2143 N N . GLY A 1 257 ? -2.749 -20.346 -7.473 1.00 95.88 257 GLY A N 1
ATOM 2144 C CA . GLY A 1 257 ? -3.188 -19.809 -6.190 1.00 95.88 257 GLY A CA 1
ATOM 2145 C C . GLY A 1 257 ? -3.933 -18.491 -6.364 1.00 95.88 257 GLY A C 1
ATOM 2146 O O . GLY A 1 257 ? -5.017 -18.460 -6.955 1.00 95.88 257 GLY A O 1
ATOM 2147 N N . TYR A 1 258 ? -3.367 -17.408 -5.834 1.00 97.81 258 TYR A N 1
ATOM 2148 C CA . TYR A 1 258 ? -3.951 -16.070 -5.892 1.00 97.81 258 TYR A CA 1
ATOM 2149 C C . TYR A 1 258 ? -2.893 -15.000 -6.153 1.00 97.81 258 TYR A C 1
ATOM 2151 O O . TYR A 1 258 ? -1.721 -15.175 -5.838 1.00 97.81 258 TYR A O 1
ATOM 2159 N N . VAL A 1 259 ? -3.331 -13.863 -6.685 1.00 97.75 259 VAL A N 1
ATOM 2160 C CA . VAL A 1 259 ? -2.515 -12.657 -6.828 1.00 97.75 259 VAL A CA 1
ATOM 2161 C C . VAL A 1 259 ? -3.283 -11.456 -6.290 1.00 97.75 259 VAL A C 1
ATOM 2163 O O . VAL A 1 259 ? -4.439 -11.232 -6.653 1.00 97.75 259 VAL A O 1
ATOM 2166 N N . TYR A 1 260 ? -2.649 -10.696 -5.406 1.00 97.75 260 TYR A N 1
ATOM 2167 C CA . TYR A 1 260 ? -3.063 -9.351 -5.037 1.00 97.75 260 TYR A CA 1
ATOM 2168 C C . TYR A 1 260 ? -2.319 -8.350 -5.901 1.00 97.75 260 TYR A C 1
ATOM 2170 O O . TYR A 1 260 ? -1.103 -8.429 -6.056 1.00 97.75 260 TYR A O 1
ATOM 2178 N N . ARG A 1 261 ? -3.069 -7.412 -6.461 1.00 98.00 261 ARG A N 1
ATOM 2179 C CA . ARG A 1 261 ? -2.590 -6.363 -7.349 1.00 98.00 261 ARG A CA 1
ATOM 2180 C C . ARG A 1 261 ? -2.943 -5.027 -6.720 1.00 98.00 261 ARG A C 1
ATOM 2182 O O . ARG A 1 261 ? -4.106 -4.798 -6.379 1.00 98.00 261 ARG A O 1
ATOM 2189 N N . TYR A 1 262 ? -1.951 -4.169 -6.555 1.00 97.94 262 TYR A N 1
ATOM 2190 C CA . TYR A 1 262 ? -2.092 -2.863 -5.925 1.00 97.94 262 TYR A CA 1
ATOM 2191 C C . TYR A 1 262 ? -1.831 -1.758 -6.942 1.00 97.94 262 TYR A C 1
ATOM 2193 O O . TYR A 1 262 ? -0.835 -1.794 -7.672 1.00 97.94 262 TYR A O 1
ATOM 2201 N N . PHE A 1 263 ? -2.723 -0.771 -6.969 1.00 98.06 263 PHE A N 1
ATOM 2202 C CA . PHE A 1 263 ? -2.721 0.294 -7.961 1.00 98.06 263 PHE A CA 1
ATOM 2203 C C . PHE A 1 263 ? -2.732 1.668 -7.307 1.00 98.06 263 PHE A C 1
ATOM 2205 O O . PHE A 1 263 ? -3.545 1.933 -6.417 1.00 98.06 263 PHE A O 1
ATOM 2212 N N . GLU A 1 264 ? -1.919 2.577 -7.837 1.00 97.50 264 GLU A N 1
ATOM 2213 C CA . GLU A 1 264 ? -2.134 4.011 -7.657 1.00 97.50 264 GLU A CA 1
ATOM 2214 C C . GLU A 1 264 ? -3.112 4.501 -8.725 1.00 97.50 264 GLU A C 1
ATOM 2216 O O . GLU A 1 264 ? -2.932 4.262 -9.919 1.00 97.50 264 GLU A O 1
ATOM 2221 N N . CYS A 1 265 ? -4.167 5.179 -8.286 1.00 97.31 265 CYS A N 1
ATOM 2222 C CA . CYS A 1 265 ? -5.233 5.695 -9.130 1.00 97.31 265 CYS A CA 1
ATOM 2223 C C . CYS A 1 265 ? -5.217 7.218 -9.120 1.00 97.31 265 CYS A C 1
ATOM 2225 O O . CYS A 1 265 ? -5.055 7.848 -8.070 1.00 97.31 265 CYS A O 1
ATOM 2227 N N . TYR A 1 266 ? -5.456 7.817 -10.282 1.00 95.50 266 TYR A N 1
ATOM 2228 C CA . TYR A 1 266 ? -5.331 9.252 -10.468 1.00 95.50 266 TYR A CA 1
ATOM 2229 C C . TYR A 1 266 ? -6.373 9.822 -11.424 1.00 95.50 266 TYR A C 1
ATOM 2231 O O . TYR A 1 266 ? -6.634 9.263 -12.490 1.00 95.50 266 TYR A O 1
ATOM 2239 N N . ARG A 1 267 ? -6.893 11.008 -11.098 1.00 94.62 267 ARG A N 1
ATOM 2240 C CA . ARG A 1 267 ? -7.720 11.795 -12.017 1.00 94.62 267 ARG A CA 1
ATOM 2241 C C . ARG A 1 267 ? -7.485 13.291 -11.852 1.00 94.62 267 ARG A C 1
ATOM 2243 O O . ARG A 1 267 ? -7.574 13.830 -10.748 1.00 94.62 267 ARG A O 1
ATOM 2250 N N . LYS A 1 268 ? -7.241 13.981 -12.967 1.00 94.25 268 LYS A N 1
ATOM 2251 C CA . LYS A 1 268 ? -7.269 15.444 -13.044 1.00 94.25 268 LYS A CA 1
ATOM 2252 C C . LYS A 1 268 ? -8.697 15.913 -13.233 1.00 94.25 268 LYS A C 1
ATOM 2254 O O . LYS A 1 268 ? -9.419 15.416 -14.094 1.00 94.25 268 LYS A O 1
ATOM 2259 N N . PHE A 1 269 ? -9.054 16.949 -12.496 1.00 92.50 269 PHE A N 1
ATOM 2260 C CA . PHE A 1 269 ? -10.179 17.800 -12.831 1.00 92.50 269 PHE A CA 1
ATOM 2261 C C . PHE A 1 269 ? -9.640 19.175 -13.198 1.00 92.50 269 PHE A C 1
ATOM 2263 O O . PHE A 1 269 ? -8.823 19.724 -12.457 1.00 92.50 269 PHE A O 1
ATOM 2270 N N . ARG A 1 270 ? -10.072 19.713 -14.340 1.00 91.06 270 ARG A N 1
ATOM 2271 C CA . ARG A 1 270 ? -9.744 21.071 -14.789 1.00 91.06 270 ARG A CA 1
ATOM 2272 C C . ARG A 1 270 ? -11.007 21.905 -14.771 1.00 91.06 270 ARG A C 1
ATOM 2274 O O . ARG A 1 270 ? -11.997 21.528 -15.387 1.00 91.06 270 ARG A O 1
ATOM 2281 N N . ASN A 1 271 ? -10.988 23.003 -14.027 1.00 89.31 271 ASN A N 1
ATOM 2282 C CA . ASN A 1 271 ? -12.157 23.848 -13.799 1.00 89.31 271 ASN A CA 1
ATOM 2283 C C . ASN A 1 271 ? -13.438 23.049 -13.446 1.00 89.31 271 ASN A C 1
ATOM 2285 O O . ASN A 1 271 ? -14.529 23.356 -13.916 1.00 89.31 271 ASN A O 1
ATOM 2289 N N . GLY A 1 272 ? -13.309 21.978 -12.658 1.00 84.25 272 GLY A N 1
ATOM 2290 C CA . GLY A 1 272 ? -14.391 21.080 -12.247 1.00 84.25 272 GLY A CA 1
ATOM 2291 C C . GLY A 1 272 ? -14.952 20.165 -13.343 1.00 84.25 272 GLY A C 1
ATOM 2292 O O . GLY A 1 272 ? -16.039 19.618 -13.168 1.00 84.25 272 GLY A O 1
ATOM 2293 N N . GLN A 1 273 ? -14.252 20.016 -14.468 1.00 87.06 273 GLN A N 1
ATOM 2294 C CA . GLN A 1 273 ? -14.525 19.017 -15.502 1.00 87.06 273 GLN A CA 1
ATOM 2295 C C . GLN A 1 273 ? -13.506 17.880 -15.416 1.00 87.06 273 GLN A C 1
ATOM 2297 O O . GLN A 1 273 ? -12.335 18.113 -15.111 1.00 87.06 273 GLN A O 1
ATOM 2302 N N . LYS A 1 274 ? -13.954 16.647 -15.667 1.00 89.44 274 LYS A N 1
ATOM 2303 C CA . LYS A 1 274 ? -13.097 15.453 -15.667 1.00 89.44 274 LYS A CA 1
ATOM 2304 C C . LYS A 1 274 ? -12.102 15.544 -16.829 1.00 89.44 274 LYS A C 1
ATOM 2306 O O . LYS A 1 274 ? -12.512 15.779 -17.958 1.00 89.44 274 LYS A O 1
ATOM 2311 N N . GLY A 1 275 ? -10.817 15.364 -16.542 1.00 87.94 275 GLY A N 1
ATOM 2312 C CA . GLY A 1 275 ? -9.741 15.332 -17.532 1.00 87.94 275 GLY A CA 1
ATOM 2313 C C . GLY A 1 275 ? -8.921 14.045 -17.448 1.00 87.94 275 GLY A C 1
ATOM 2314 O O . GLY A 1 275 ? -9.421 12.997 -17.021 1.00 87.94 275 GLY A O 1
ATOM 2315 N N . ASP A 1 276 ? -7.649 14.146 -17.842 1.00 90.38 276 ASP A N 1
ATOM 2316 C CA . ASP A 1 276 ? -6.710 13.021 -17.895 1.00 90.38 276 ASP A CA 1
ATOM 2317 C C . ASP A 1 276 ? -6.622 12.279 -16.559 1.00 90.38 276 ASP A C 1
ATOM 2319 O O . ASP A 1 276 ? -6.604 12.872 -15.476 1.00 90.38 276 ASP A O 1
ATOM 2323 N N . GLY A 1 277 ? -6.535 10.961 -16.634 1.00 91.69 277 GLY A N 1
ATOM 2324 C CA . GLY A 1 277 ? -6.413 10.093 -15.478 1.00 91.69 277 GLY A CA 1
ATOM 2325 C C . GLY A 1 277 ? -6.182 8.658 -15.907 1.00 91.69 277 GLY A C 1
ATOM 2326 O O . GLY A 1 277 ? -6.214 8.347 -17.094 1.00 91.69 277 GLY A O 1
ATOM 2327 N N . GLY A 1 278 ? -5.947 7.805 -14.925 1.00 95.00 278 GLY A N 1
ATOM 2328 C CA . GLY A 1 278 ? -5.672 6.396 -15.126 1.00 95.00 278 GLY A CA 1
ATOM 2329 C C . GLY A 1 278 ? -5.312 5.731 -13.808 1.00 95.00 278 GLY A C 1
ATOM 2330 O O . GLY A 1 278 ? -5.450 6.316 -12.729 1.00 95.00 278 GLY A O 1
ATOM 2331 N N . TYR A 1 279 ? -4.841 4.501 -13.912 1.00 96.69 279 TYR A N 1
ATOM 2332 C CA . TYR A 1 279 ? -4.321 3.738 -12.794 1.00 96.69 279 TYR A CA 1
ATOM 2333 C C . TYR A 1 279 ? -3.060 3.001 -13.239 1.00 96.69 279 TYR A C 1
ATOM 2335 O O . TYR A 1 279 ? -2.965 2.553 -14.382 1.00 96.69 279 TYR A O 1
ATOM 2343 N N . TRP A 1 280 ? -2.099 2.873 -12.331 1.00 96.12 280 TRP A N 1
ATOM 2344 C CA . TRP A 1 280 ? -0.852 2.152 -12.564 1.00 96.12 280 TRP A CA 1
ATOM 2345 C C . TRP A 1 280 ? -0.721 1.060 -11.527 1.00 96.12 280 TRP A C 1
ATOM 2347 O O . TRP A 1 280 ? -0.864 1.308 -10.332 1.00 96.12 280 TRP A O 1
ATOM 2357 N N . GLU A 1 281 ? -0.479 -0.156 -11.997 1.00 97.19 281 GLU A N 1
ATOM 2358 C CA . GLU A 1 281 ? -0.188 -1.284 -11.127 1.00 97.19 281 GLU A CA 1
ATOM 2359 C C . GLU A 1 281 ? 1.248 -1.157 -10.621 1.00 97.19 281 GLU A C 1
ATOM 2361 O O . GLU A 1 281 ? 2.174 -1.084 -11.427 1.00 97.19 281 GLU A O 1
ATOM 2366 N N . LEU A 1 282 ? 1.426 -1.103 -9.302 1.00 95.50 282 LEU A N 1
ATOM 2367 C CA . LEU A 1 282 ? 2.730 -0.845 -8.691 1.00 95.50 282 LEU A CA 1
ATOM 2368 C C . LEU A 1 282 ? 3.284 -2.059 -7.950 1.00 95.50 282 LEU A C 1
ATOM 2370 O O . LEU A 1 282 ? 4.493 -2.265 -7.959 1.00 95.50 282 LEU A O 1
ATOM 2374 N N . ILE A 1 283 ? 2.421 -2.852 -7.303 1.00 95.50 283 ILE A N 1
ATOM 2375 C CA . ILE A 1 283 ? 2.825 -4.015 -6.498 1.00 95.50 283 ILE A CA 1
ATOM 2376 C C . ILE A 1 283 ? 1.966 -5.224 -6.878 1.00 95.50 283 ILE A C 1
ATOM 2378 O O . ILE A 1 283 ? 0.750 -5.104 -7.062 1.00 95.50 283 ILE A O 1
ATOM 2382 N N . ARG A 1 284 ? 2.606 -6.394 -6.946 1.00 96.31 284 ARG A N 1
ATOM 2383 C CA . ARG A 1 284 ? 1.959 -7.707 -7.013 1.00 96.31 284 ARG A CA 1
ATOM 2384 C C . ARG A 1 284 ? 2.426 -8.567 -5.851 1.00 96.31 284 ARG A C 1
ATOM 2386 O O . ARG A 1 284 ? 3.621 -8.665 -5.603 1.00 96.31 284 ARG A O 1
ATOM 2393 N N . ILE A 1 285 ? 1.495 -9.223 -5.172 1.00 95.62 285 ILE A N 1
ATOM 2394 C CA . ILE A 1 285 ? 1.795 -10.214 -4.135 1.00 95.62 285 ILE A CA 1
ATOM 2395 C C . ILE A 1 285 ? 1.134 -11.522 -4.540 1.00 95.62 285 ILE A C 1
ATOM 2397 O O . ILE A 1 285 ? -0.074 -11.552 -4.781 1.00 95.62 285 ILE A O 1
ATOM 2401 N N . THR A 1 286 ? 1.911 -12.593 -4.649 1.00 96.31 286 THR A N 1
ATOM 2402 C CA . THR A 1 286 ? 1.385 -13.921 -4.971 1.00 96.31 286 THR A CA 1
ATOM 2403 C C . THR A 1 286 ? 1.157 -14.725 -3.703 1.00 96.31 286 THR A C 1
ATOM 2405 O O . THR A 1 286 ? 1.873 -14.594 -2.705 1.00 96.31 286 THR A O 1
ATOM 2408 N N . TYR A 1 287 ? 0.132 -15.568 -3.740 1.00 96.62 287 TYR A N 1
ATOM 2409 C CA . TYR A 1 287 ? -0.228 -16.445 -2.641 1.00 96.62 287 TYR A CA 1
ATOM 2410 C C . TYR A 1 287 ? -0.504 -17.855 -3.135 1.00 96.62 287 TYR A C 1
ATOM 2412 O O . TYR A 1 287 ? -1.001 -18.057 -4.245 1.00 96.62 287 TYR A O 1
ATOM 2420 N N . ASP A 1 288 ? -0.276 -18.825 -2.256 1.00 95.88 288 ASP A N 1
ATOM 2421 C CA . ASP A 1 288 ? -0.683 -20.206 -2.479 1.00 95.88 288 ASP A CA 1
ATOM 2422 C C . ASP A 1 288 ? -2.217 -20.363 -2.442 1.00 95.88 288 ASP A C 1
ATOM 2424 O O . ASP A 1 288 ? -2.981 -19.427 -2.182 1.00 95.88 288 ASP A O 1
ATOM 2428 N N . ARG A 1 289 ? -2.701 -21.591 -2.654 1.00 94.88 289 ARG A N 1
ATOM 2429 C CA . ARG A 1 289 ? -4.139 -21.920 -2.605 1.00 94.88 289 ARG A CA 1
ATOM 2430 C C . ARG A 1 289 ? -4.797 -21.669 -1.241 1.00 94.88 289 ARG A C 1
ATOM 2432 O O . ARG A 1 289 ? -6.020 -21.584 -1.164 1.00 94.88 289 ARG A O 1
ATOM 2439 N N . ASN A 1 290 ? -4.008 -21.534 -0.179 1.00 93.94 290 ASN A N 1
ATOM 2440 C CA . ASN A 1 290 ? -4.448 -21.211 1.173 1.00 93.94 290 ASN A CA 1
ATOM 2441 C C . ASN A 1 290 ? -4.262 -19.722 1.506 1.00 93.94 290 ASN A C 1
ATOM 2443 O O . ASN A 1 290 ? -4.347 -19.359 2.685 1.00 93.94 290 ASN A O 1
ATOM 2447 N N . LEU A 1 291 ? -4.023 -18.868 0.498 1.00 95.50 291 LEU A N 1
ATOM 2448 C CA . LEU A 1 291 ? -3.754 -17.429 0.598 1.00 95.50 291 LEU A CA 1
ATOM 2449 C C . LEU A 1 291 ? -2.481 -17.084 1.392 1.00 95.50 291 LEU A C 1
ATOM 2451 O O . LEU A 1 291 ? -2.384 -15.996 1.961 1.00 95.50 291 LEU A O 1
ATOM 2455 N N . LYS A 1 292 ? -1.541 -18.024 1.549 1.00 94.62 292 LYS A N 1
ATOM 2456 C CA . LYS A 1 292 ? -0.260 -17.781 2.223 1.00 94.62 292 LYS A CA 1
ATOM 2457 C C . LYS A 1 292 ? 0.683 -17.126 1.228 1.00 94.62 292 LYS A C 1
ATOM 2459 O O . LYS A 1 292 ? 0.849 -17.625 0.120 1.00 94.62 292 LYS A O 1
ATOM 2464 N N . LYS A 1 293 ? 1.279 -16.012 1.636 1.00 94.50 293 LYS A N 1
ATOM 2465 C CA . LYS A 1 293 ? 2.171 -15.206 0.806 1.00 94.50 293 LYS A CA 1
ATOM 2466 C C . LYS A 1 293 ? 3.381 -16.017 0.333 1.00 94.50 293 LYS A C 1
ATOM 2468 O O . LYS A 1 293 ? 3.987 -16.722 1.142 1.00 94.50 293 LYS A O 1
ATOM 2473 N N . ILE A 1 294 ? 3.699 -15.909 -0.957 1.00 93.88 294 ILE A N 1
ATOM 2474 C CA . ILE A 1 294 ? 4.838 -16.575 -1.602 1.00 93.88 294 ILE A CA 1
ATOM 2475 C C . ILE A 1 294 ? 5.868 -15.528 -2.033 1.00 93.88 294 ILE A C 1
ATOM 2477 O O . ILE A 1 294 ? 6.953 -15.474 -1.459 1.00 93.88 294 ILE A O 1
ATOM 2481 N N . HIS A 1 295 ? 5.516 -14.676 -2.999 1.00 92.62 295 HIS A N 1
ATOM 2482 C CA . HIS A 1 295 ? 6.412 -13.667 -3.560 1.00 92.62 295 HIS A CA 1
ATOM 2483 C C . HIS A 1 295 ? 5.784 -12.274 -3.538 1.00 92.62 295 HIS A C 1
ATOM 2485 O O . HIS A 1 295 ? 4.564 -12.113 -3.599 1.00 92.62 295 HIS A O 1
ATOM 2491 N N . GLU A 1 296 ? 6.641 -11.260 -3.474 1.00 93.31 296 GLU A N 1
ATOM 2492 C CA . GLU A 1 296 ? 6.281 -9.864 -3.691 1.00 93.31 296 GLU A CA 1
ATOM 2493 C C . GLU A 1 296 ? 7.072 -9.307 -4.864 1.00 93.31 296 GLU A C 1
ATOM 2495 O O . GLU A 1 296 ? 8.279 -9.530 -4.978 1.00 93.31 296 GLU A O 1
ATOM 2500 N N . PHE A 1 297 ? 6.395 -8.522 -5.690 1.00 93.94 297 PHE A N 1
ATOM 2501 C CA . PHE A 1 297 ? 6.976 -7.850 -6.834 1.00 93.94 297 PHE A CA 1
ATOM 2502 C C . PHE A 1 297 ? 6.568 -6.381 -6.853 1.00 93.94 297 PHE A C 1
ATOM 2504 O O . PHE A 1 297 ? 5.445 -6.038 -6.481 1.00 93.94 297 PHE A O 1
ATOM 2511 N N . GLU A 1 298 ? 7.455 -5.526 -7.347 1.00 93.06 298 GLU A N 1
ATOM 2512 C CA . GLU A 1 298 ? 7.178 -4.118 -7.632 1.00 93.06 298 GLU A CA 1
ATOM 2513 C C . GLU A 1 298 ? 7.515 -3.786 -9.091 1.00 93.06 298 GLU A C 1
ATOM 2515 O O . GLU A 1 298 ? 8.407 -4.396 -9.688 1.00 93.06 298 GLU A O 1
ATOM 2520 N N . TYR A 1 299 ? 6.763 -2.864 -9.695 1.00 92.81 299 TYR A N 1
ATOM 2521 C CA . TYR A 1 299 ? 6.996 -2.427 -11.070 1.00 92.81 299 TYR A CA 1
ATOM 2522 C C . TYR A 1 299 ? 7.936 -1.222 -11.089 1.00 92.81 299 TYR A C 1
ATOM 2524 O O . TYR A 1 299 ? 7.518 -0.088 -10.861 1.00 92.81 299 TYR A O 1
ATOM 2532 N N . GLU A 1 300 ? 9.218 -1.465 -11.361 1.00 88.69 300 GLU A N 1
ATOM 2533 C CA . GLU A 1 300 ? 10.249 -0.440 -11.235 1.00 88.69 300 GLU A CA 1
ATOM 2534 C C . GLU A 1 300 ? 11.465 -0.691 -12.144 1.00 88.69 300 GLU A C 1
ATOM 2536 O O . GLU A 1 300 ? 11.551 -1.665 -12.888 1.00 88.69 300 GLU A O 1
ATOM 2541 N N . GLN A 1 301 ? 12.417 0.238 -12.116 1.00 87.19 301 GLN A N 1
ATOM 2542 C CA . GLN A 1 301 ? 13.740 0.113 -12.696 1.00 87.19 301 GLN A CA 1
ATOM 2543 C C . GLN A 1 301 ? 14.455 -1.137 -12.153 1.00 87.19 301 GLN A C 1
ATOM 2545 O O . GLN A 1 301 ? 14.835 -1.202 -10.980 1.00 87.19 301 GLN A O 1
ATOM 2550 N N . TYR A 1 302 ? 14.670 -2.114 -13.032 1.00 85.12 302 TYR A N 1
ATOM 2551 C CA . TYR A 1 302 ? 15.377 -3.352 -12.745 1.00 85.12 302 TYR A CA 1
ATOM 2552 C C . TYR A 1 302 ? 16.849 -3.063 -12.489 1.00 85.12 302 TYR A C 1
ATOM 2554 O O . TYR A 1 302 ? 17.627 -2.803 -13.414 1.00 85.12 302 TYR A O 1
ATOM 2562 N N . LYS A 1 303 ? 17.246 -3.121 -11.214 1.00 80.62 303 LYS A N 1
ATOM 2563 C CA . LYS A 1 303 ? 18.612 -2.802 -10.769 1.00 80.62 303 LYS A CA 1
ATOM 2564 C C . LYS A 1 303 ? 19.013 -1.401 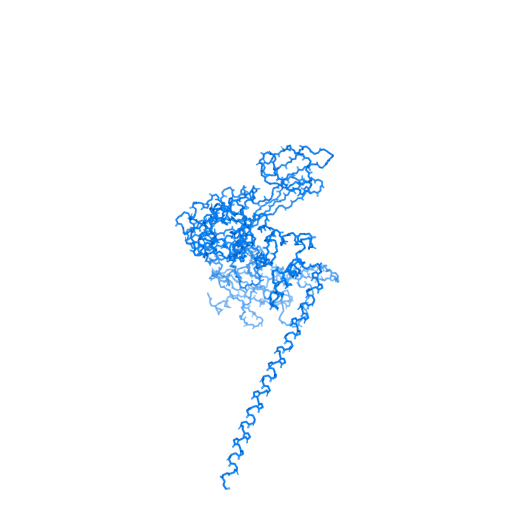-11.284 1.00 80.62 303 LYS A C 1
ATOM 2566 O O . LYS A 1 303 ? 18.166 -0.563 -11.571 1.00 80.62 303 LYS A O 1
ATOM 2571 N N . GLN A 1 304 ? 20.302 -1.096 -11.382 1.00 75.94 304 GLN A N 1
ATOM 2572 C CA . GLN A 1 304 ? 20.780 0.182 -11.933 1.00 75.94 304 GLN A CA 1
ATOM 2573 C C . GLN A 1 304 ? 20.814 0.156 -13.477 1.00 75.94 304 GLN A C 1
ATOM 2575 O O . GLN A 1 304 ? 21.834 0.475 -14.082 1.00 75.94 304 GLN A O 1
ATOM 2580 N N . THR A 1 305 ? 19.733 -0.295 -14.124 1.00 79.25 305 THR A N 1
ATOM 2581 C CA . THR A 1 305 ? 19.615 -0.368 -15.597 1.00 79.25 305 THR A CA 1
ATOM 2582 C C . THR A 1 305 ? 18.519 0.565 -16.103 1.00 79.25 305 THR A C 1
ATOM 2584 O O . THR A 1 305 ? 17.724 1.056 -15.319 1.00 79.25 305 THR A O 1
ATOM 2587 N N . ASP A 1 306 ? 18.429 0.831 -17.400 1.00 76.81 306 ASP A N 1
ATOM 2588 C CA . ASP A 1 306 ? 17.357 1.651 -17.987 1.00 76.81 306 ASP A CA 1
ATOM 2589 C C . ASP A 1 306 ? 16.044 0.871 -18.222 1.00 76.81 306 ASP A C 1
ATOM 2591 O O . ASP A 1 306 ? 15.130 1.356 -18.895 1.00 76.81 306 ASP A O 1
ATOM 2595 N N . TRP A 1 307 ? 15.950 -0.354 -17.701 1.00 82.56 307 TRP A N 1
ATOM 2596 C CA . TRP A 1 307 ? 14.834 -1.257 -17.939 1.00 82.56 307 TRP A CA 1
ATOM 2597 C C . TRP A 1 307 ? 13.822 -1.206 -16.795 1.00 82.56 307 TRP A C 1
ATOM 2599 O O . TRP A 1 307 ? 14.100 -1.679 -15.701 1.00 82.56 307 TRP A O 1
ATOM 2609 N N . VAL A 1 308 ? 12.626 -0.674 -17.056 1.00 88.00 308 VAL A N 1
ATOM 2610 C CA . VAL A 1 308 ? 11.493 -0.696 -16.114 1.00 88.00 308 VAL A CA 1
ATOM 2611 C C . VAL A 1 308 ? 10.640 -1.944 -16.354 1.00 88.00 308 VAL A C 1
ATOM 2613 O O . VAL A 1 308 ? 10.240 -2.195 -17.493 1.00 88.00 308 VAL A O 1
ATOM 2616 N N . ARG A 1 309 ? 10.402 -2.743 -15.308 1.00 91.69 309 ARG A N 1
ATOM 2617 C CA . ARG A 1 309 ? 9.650 -4.010 -15.352 1.00 91.69 309 ARG A CA 1
ATOM 2618 C C . ARG A 1 309 ? 9.248 -4.475 -13.947 1.00 91.69 309 ARG A C 1
ATOM 2620 O O . ARG A 1 309 ? 9.661 -3.894 -12.949 1.00 91.69 309 ARG A O 1
ATOM 2627 N N . TRP A 1 310 ? 8.506 -5.579 -13.867 1.00 94.12 310 TRP A N 1
ATOM 2628 C CA . TRP A 1 310 ? 8.328 -6.306 -12.610 1.00 94.12 310 TRP A CA 1
ATOM 2629 C C . TRP A 1 310 ? 9.672 -6.823 -12.089 1.00 94.12 310 TRP A C 1
ATOM 2631 O O . TRP A 1 310 ? 10.446 -7.433 -12.836 1.00 94.12 310 TRP A O 1
ATOM 2641 N N . CYS A 1 311 ? 9.929 -6.551 -10.813 1.00 91.06 311 CYS A N 1
ATOM 2642 C CA . CYS A 1 311 ? 11.131 -6.911 -10.070 1.00 91.06 311 CYS A CA 1
ATOM 2643 C C . CYS A 1 311 ? 10.729 -7.558 -8.741 1.00 91.06 311 CYS A C 1
ATOM 2645 O O . CYS A 1 311 ? 9.717 -7.165 -8.163 1.00 91.06 311 CYS A O 1
ATOM 2647 N N . CYS A 1 312 ? 11.521 -8.502 -8.228 1.00 89.50 312 CYS A N 1
ATOM 2648 C CA . CYS A 1 312 ? 11.336 -9.009 -6.868 1.00 89.50 312 CYS A CA 1
ATOM 2649 C C . CYS A 1 312 ? 11.479 -7.870 -5.853 1.00 89.50 312 CYS A C 1
ATOM 2651 O O . CYS A 1 312 ? 12.423 -7.078 -5.914 1.00 89.50 312 CYS A O 1
ATOM 2653 N N . ARG A 1 313 ? 10.546 -7.802 -4.906 1.00 84.44 313 ARG A N 1
ATOM 2654 C CA . ARG A 1 313 ? 10.559 -6.811 -3.835 1.00 84.44 313 ARG A CA 1
ATOM 2655 C C . ARG A 1 313 ? 11.346 -7.367 -2.649 1.00 84.44 313 ARG A C 1
ATOM 2657 O O . ARG A 1 313 ? 10.827 -8.135 -1.843 1.00 84.44 313 ARG A O 1
ATOM 2664 N N . ASP A 1 314 ? 12.614 -6.984 -2.540 1.00 67.56 314 ASP A N 1
ATOM 2665 C CA . ASP A 1 314 ? 13.468 -7.382 -1.416 1.00 67.56 314 ASP A CA 1
ATOM 2666 C C . ASP A 1 314 ? 13.173 -6.526 -0.175 1.00 67.56 314 ASP A C 1
ATOM 2668 O O . ASP A 1 314 ? 13.668 -5.404 -0.042 1.00 67.56 314 ASP A O 1
ATOM 2672 N N . GLY A 1 315 ? 12.430 -7.084 0.785 1.00 53.09 315 GLY A N 1
ATOM 2673 C CA . GLY A 1 315 ? 12.117 -6.439 2.072 1.00 53.09 315 GLY A CA 1
ATOM 2674 C C . GLY A 1 315 ? 13.329 -6.108 2.966 1.00 53.09 315 GLY A C 1
ATOM 2675 O O . GLY A 1 315 ? 13.161 -5.478 4.005 1.00 53.09 315 GLY A O 1
ATOM 2676 N N . TRP A 1 316 ? 14.546 -6.509 2.573 1.00 47.59 316 TRP A N 1
ATOM 2677 C CA . TRP A 1 316 ? 15.811 -6.204 3.264 1.00 47.59 316 TRP A CA 1
ATOM 2678 C C . TRP A 1 316 ? 16.469 -4.895 2.824 1.00 47.59 316 TRP A C 1
ATOM 2680 O O . TRP A 1 316 ? 17.427 -4.441 3.452 1.00 47.59 316 TRP A O 1
ATOM 2690 N N . ARG A 1 317 ? 15.978 -4.252 1.761 1.00 49.22 317 ARG A N 1
ATOM 2691 C CA . ARG A 1 317 ? 16.390 -2.882 1.468 1.00 49.22 317 ARG A CA 1
ATOM 2692 C C . ARG A 1 317 ? 15.543 -1.957 2.329 1.00 49.22 317 ARG A C 1
ATOM 2694 O O . ARG A 1 317 ? 14.331 -1.905 2.163 1.00 49.22 317 ARG A O 1
ATOM 2701 N N . TYR A 1 318 ? 16.191 -1.109 3.125 1.00 45.75 318 TYR A N 1
ATOM 2702 C CA . TYR A 1 318 ? 15.622 0.126 3.699 1.00 45.75 318 TYR A CA 1
ATOM 2703 C C . TYR A 1 318 ? 15.063 1.112 2.629 1.00 45.75 318 TYR A C 1
ATOM 2705 O O . TYR A 1 318 ? 14.793 2.272 2.921 1.00 45.75 318 TYR A O 1
ATOM 2713 N N . TYR A 1 319 ? 14.891 0.652 1.385 1.00 48.50 319 TYR A N 1
ATOM 2714 C CA . TYR A 1 319 ? 14.572 1.379 0.165 1.00 48.50 319 TYR A CA 1
ATOM 2715 C C . TYR A 1 319 ? 13.606 0.567 -0.718 1.00 48.50 319 TYR A C 1
ATOM 2717 O O . TYR A 1 319 ? 13.833 0.468 -1.924 1.00 48.50 319 TYR A O 1
ATOM 2725 N N . ALA A 1 320 ? 12.563 -0.061 -0.153 1.00 56.41 320 ALA A N 1
ATOM 2726 C CA . ALA A 1 320 ? 11.403 -0.403 -0.982 1.00 56.41 320 ALA A CA 1
ATOM 2727 C C . ALA A 1 320 ? 10.940 0.907 -1.630 1.00 56.41 320 ALA A C 1
ATOM 2729 O O . ALA A 1 320 ? 10.590 1.859 -0.928 1.00 56.41 320 ALA A O 1
ATOM 2730 N N . LYS A 1 321 ? 11.073 1.000 -2.950 1.00 68.69 321 LYS A N 1
ATOM 2731 C CA . LYS A 1 321 ? 10.907 2.271 -3.654 1.00 68.69 321 LYS A CA 1
ATOM 2732 C C . LYS A 1 321 ? 9.427 2.617 -3.811 1.00 68.69 321 LYS A C 1
ATOM 2734 O O . LYS A 1 321 ? 9.065 3.793 -3.747 1.00 68.69 321 LYS A O 1
ATOM 2739 N N . VAL A 1 322 ? 8.567 1.598 -3.886 1.00 79.25 322 VAL A N 1
ATOM 2740 C CA . VAL A 1 322 ? 7.115 1.759 -3.802 1.00 79.25 322 VAL A CA 1
ATOM 2741 C C . VAL A 1 322 ? 6.637 1.612 -2.356 1.00 79.25 322 VAL A C 1
ATOM 2743 O O . VAL A 1 322 ? 6.748 0.546 -1.740 1.00 79.25 322 VAL A O 1
ATOM 2746 N N . VAL A 1 323 ? 6.029 2.677 -1.830 1.00 82.69 323 VAL A N 1
ATOM 2747 C CA . VAL A 1 323 ? 5.352 2.676 -0.526 1.00 82.69 323 VAL A CA 1
ATOM 2748 C C . VAL A 1 323 ? 3.898 2.240 -0.708 1.00 82.69 323 VAL A C 1
ATOM 2750 O O . VAL A 1 323 ? 3.144 2.839 -1.475 1.00 82.69 323 VAL A O 1
ATOM 2753 N N . GLU A 1 324 ? 3.492 1.191 0.010 1.00 88.31 324 GLU A N 1
ATOM 2754 C CA . GLU A 1 324 ? 2.095 0.753 0.033 1.00 88.31 324 GLU A CA 1
ATOM 2755 C C . GLU A 1 324 ? 1.280 1.615 1.010 1.00 88.31 324 GLU A C 1
ATOM 2757 O O . GLU A 1 324 ? 1.689 1.876 2.147 1.00 88.31 324 GLU A O 1
ATOM 2762 N N . HIS A 1 325 ? 0.086 2.017 0.587 1.00 91.56 325 HIS A N 1
ATOM 2763 C CA . HIS A 1 325 ? -0.909 2.703 1.404 1.00 91.56 325 HIS A CA 1
ATOM 2764 C C . HIS A 1 325 ? -2.165 1.841 1.557 1.00 91.56 325 HIS A C 1
ATOM 2766 O O . HIS A 1 325 ? -2.394 0.915 0.782 1.00 91.56 325 HIS A O 1
ATOM 2772 N N . GLU A 1 326 ? -3.017 2.162 2.536 1.00 92.75 326 GLU A N 1
ATOM 2773 C CA . GLU A 1 326 ? -4.316 1.498 2.654 1.00 92.75 326 GLU A CA 1
ATOM 2774 C C . GLU A 1 326 ? -5.129 1.678 1.359 1.00 92.75 326 GLU A C 1
ATOM 2776 O O . GLU A 1 326 ? -5.369 2.804 0.905 1.00 92.75 326 GLU A O 1
ATOM 2781 N N . ALA A 1 327 ? -5.590 0.565 0.792 1.00 95.12 327 ALA A N 1
ATOM 2782 C CA . ALA A 1 327 ? -6.302 0.536 -0.477 1.00 95.12 327 ALA A CA 1
ATOM 2783 C C . ALA A 1 327 ? -7.778 0.172 -0.297 1.00 95.12 327 ALA A C 1
ATOM 2785 O O . ALA A 1 327 ? -8.154 -0.561 0.621 1.00 95.12 327 ALA A O 1
ATOM 2786 N N . ILE A 1 328 ? -8.622 0.657 -1.210 1.00 95.81 328 ILE A N 1
ATOM 2787 C CA . ILE A 1 328 ? -10.000 0.180 -1.347 1.00 95.81 328 ILE A CA 1
ATOM 2788 C C . ILE A 1 328 ? -9.953 -1.105 -2.174 1.00 95.81 328 ILE A C 1
ATOM 2790 O O . ILE A 1 328 ? -9.535 -1.101 -3.333 1.00 95.81 328 ILE A O 1
ATOM 2794 N N . LEU A 1 329 ? -10.359 -2.220 -1.565 1.00 96.19 329 LEU A N 1
ATOM 2795 C CA . LEU A 1 329 ? -10.326 -3.532 -2.206 1.00 96.19 329 LEU A CA 1
ATOM 2796 C C . LEU A 1 329 ? -11.521 -3.711 -3.152 1.00 96.19 329 LEU A C 1
ATOM 2798 O O . LEU A 1 329 ? -12.676 -3.512 -2.759 1.00 96.19 329 LEU A O 1
ATOM 2802 N N . TYR A 1 330 ? -11.248 -4.157 -4.377 1.00 96.31 330 TYR A N 1
ATOM 2803 C CA . TYR A 1 330 ? -12.258 -4.596 -5.328 1.00 96.31 330 TYR A CA 1
ATOM 2804 C C . TYR A 1 330 ? -13.037 -5.763 -4.723 1.00 96.31 330 TYR A C 1
ATOM 2806 O O . TYR A 1 330 ? -12.501 -6.837 -4.455 1.00 96.31 330 TYR A O 1
ATOM 2814 N N . ASN A 1 331 ? -14.319 -5.528 -4.458 1.00 93.38 331 ASN A N 1
ATOM 2815 C CA . ASN A 1 331 ? -15.122 -6.390 -3.598 1.00 93.38 331 ASN A CA 1
ATOM 2816 C C . ASN A 1 331 ? -16.061 -7.335 -4.359 1.00 93.38 331 ASN A C 1
ATOM 2818 O O . ASN A 1 331 ? -16.607 -8.262 -3.759 1.00 93.38 331 ASN A O 1
ATOM 2822 N N . ARG A 1 332 ? -16.275 -7.105 -5.660 1.00 93.69 332 ARG A N 1
ATOM 2823 C CA . ARG A 1 332 ? -17.324 -7.772 -6.453 1.00 93.69 332 ARG A CA 1
ATOM 2824 C C . ARG A 1 332 ? -17.032 -9.257 -6.693 1.00 93.69 332 ARG A C 1
ATOM 2826 O O . ARG A 1 332 ? -17.963 -10.039 -6.842 1.00 93.69 332 ARG A O 1
ATOM 2833 N N . ASN A 1 333 ? -15.761 -9.663 -6.644 1.00 94.56 333 ASN A N 1
ATOM 2834 C CA . ASN A 1 333 ? -15.328 -11.056 -6.796 1.00 94.56 333 ASN A CA 1
ATOM 2835 C C . ASN A 1 333 ? -15.016 -11.771 -5.462 1.00 94.56 333 ASN A C 1
ATOM 2837 O O . ASN A 1 333 ? -14.889 -12.996 -5.458 1.00 94.56 333 ASN A O 1
ATOM 2841 N N . LEU A 1 334 ? -14.916 -11.053 -4.331 1.00 94.12 334 LEU A N 1
ATOM 2842 C CA . LEU A 1 334 ? -14.390 -11.600 -3.067 1.00 94.12 334 LEU A CA 1
ATOM 2843 C C . LEU A 1 334 ? -15.151 -12.837 -2.591 1.00 94.12 334 LEU A C 1
ATOM 2845 O O . LEU A 1 334 ? -14.545 -13.856 -2.269 1.00 94.12 334 LEU A O 1
ATOM 2849 N N . LYS A 1 335 ? -16.487 -12.788 -2.606 1.00 91.75 335 LYS A N 1
ATOM 2850 C CA . LYS A 1 335 ? -17.324 -13.918 -2.182 1.00 91.75 335 LYS A CA 1
ATOM 2851 C C . LYS A 1 335 ? -17.021 -15.194 -2.970 1.00 91.75 335 LYS A C 1
ATOM 2853 O O . LYS A 1 335 ? -16.988 -16.281 -2.399 1.00 91.75 335 LYS A O 1
ATOM 2858 N N . GLN A 1 336 ? -16.812 -15.062 -4.278 1.00 94.38 336 GLN A N 1
ATOM 2859 C CA . GLN A 1 336 ? -16.544 -16.190 -5.164 1.00 94.38 336 GLN A CA 1
ATOM 2860 C C . GLN A 1 336 ? -15.131 -16.734 -4.955 1.00 94.38 336 GLN A C 1
ATOM 2862 O O . GLN A 1 336 ? -14.966 -17.94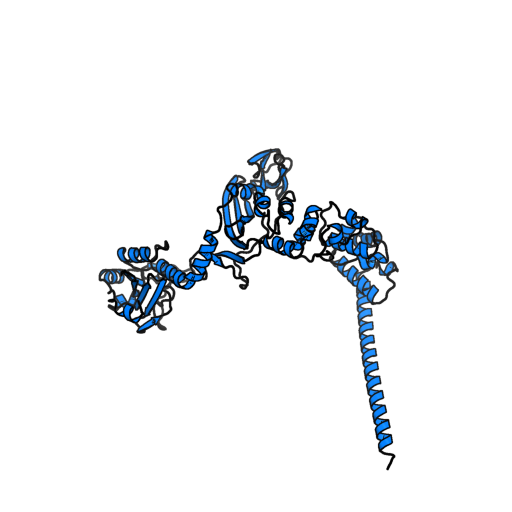3 -4.818 1.00 94.38 336 GLN A O 1
ATOM 2867 N N . ILE A 1 337 ? -14.122 -15.861 -4.918 1.00 94.88 337 ILE A N 1
ATOM 2868 C CA . ILE A 1 337 ? -12.717 -16.287 -4.853 1.00 94.88 337 ILE A CA 1
ATOM 2869 C C . ILE A 1 337 ? -12.330 -16.840 -3.475 1.00 94.88 337 ILE A C 1
ATOM 2871 O O . ILE A 1 337 ? -11.444 -17.689 -3.397 1.00 94.88 337 ILE A O 1
ATOM 2875 N N . LEU A 1 338 ? -12.997 -16.389 -2.404 1.00 94.75 338 LEU A N 1
ATOM 2876 C CA . LEU A 1 338 ? -12.753 -16.865 -1.041 1.00 94.75 338 LEU A CA 1
ATOM 2877 C C . LEU A 1 338 ? -13.501 -18.169 -0.726 1.00 94.75 338 LEU A C 1
ATOM 2879 O O . LEU A 1 338 ? -13.141 -18.849 0.236 1.00 94.75 338 LEU A O 1
ATOM 2883 N N . LYS A 1 339 ? -14.526 -18.541 -1.505 1.00 94.44 339 LYS A N 1
ATOM 2884 C CA . LYS A 1 339 ? -15.307 -19.770 -1.292 1.00 94.44 339 LYS A CA 1
ATOM 2885 C C . LYS A 1 339 ? -14.394 -21.001 -1.317 1.00 94.44 339 LYS A C 1
ATOM 2887 O O . LYS A 1 339 ? -13.626 -21.185 -2.255 1.00 94.44 339 LYS A O 1
ATOM 2892 N N . GLY A 1 340 ? -14.505 -21.856 -0.298 1.00 91.44 340 GLY A N 1
ATOM 2893 C CA . GLY A 1 340 ? -13.688 -23.070 -0.181 1.00 91.44 340 GLY A CA 1
ATOM 2894 C C . GLY A 1 340 ? -12.247 -22.836 0.283 1.00 91.44 340 GLY A C 1
ATOM 2895 O O . GLY A 1 340 ? -11.494 -23.795 0.405 1.00 91.44 340 GLY A O 1
ATOM 2896 N N . THR A 1 341 ? -11.864 -21.593 0.581 1.00 93.88 341 THR A N 1
ATOM 2897 C CA . THR A 1 341 ? -10.571 -21.274 1.205 1.00 93.88 341 THR A CA 1
ATOM 2898 C C . THR A 1 341 ? -10.715 -21.178 2.731 1.00 93.88 341 THR A C 1
ATOM 2900 O O . THR A 1 341 ? -11.831 -20.970 3.230 1.00 93.88 341 THR A O 1
ATOM 2903 N N . PRO A 1 342 ? -9.606 -21.195 3.496 1.00 93.62 342 PRO A N 1
ATOM 2904 C CA . PRO A 1 342 ? -9.628 -20.883 4.930 1.00 93.62 342 PRO A CA 1
ATOM 2905 C C . PRO A 1 342 ? -10.235 -19.506 5.277 1.00 93.62 342 PRO A C 1
ATOM 2907 O O . PRO A 1 342 ? -10.622 -19.270 6.419 1.00 93.62 342 PRO A O 1
ATOM 2910 N N . PHE A 1 343 ? -10.357 -18.603 4.297 1.00 95.44 343 PHE A N 1
ATOM 2911 C CA . PHE A 1 343 ? -10.837 -17.229 4.460 1.00 95.44 343 PHE A CA 1
ATOM 2912 C C . PHE A 1 343 ? -12.301 -17.029 4.064 1.00 95.44 343 PHE A C 1
ATOM 2914 O O . PHE A 1 343 ? -12.795 -15.902 4.149 1.00 95.44 343 PHE A O 1
ATOM 2921 N N . GLN A 1 344 ? -13.028 -18.086 3.682 1.00 95.25 344 GLN A N 1
ATOM 2922 C CA . GLN A 1 344 ? -14.441 -17.982 3.288 1.00 95.25 344 GLN A CA 1
ATOM 2923 C C . GLN A 1 344 ? -15.337 -17.352 4.372 1.00 95.25 344 GLN A C 1
ATOM 2925 O O . GLN A 1 344 ? -16.342 -16.719 4.055 1.00 95.25 344 GLN A O 1
ATOM 2930 N N . TYR A 1 345 ? -14.952 -17.487 5.647 1.00 94.44 345 TYR A N 1
ATOM 2931 C CA . TYR A 1 345 ? -15.665 -16.921 6.797 1.00 94.44 345 TYR A CA 1
ATOM 2932 C C . TYR A 1 345 ? -14.999 -15.680 7.388 1.00 94.44 345 TYR A C 1
ATOM 2934 O O . TYR A 1 345 ? -15.516 -15.120 8.345 1.00 94.44 345 TYR A O 1
ATOM 2942 N N . SER A 1 346 ? -13.918 -15.180 6.785 1.00 93.50 346 SER A N 1
ATOM 2943 C CA . SER A 1 346 ? -13.126 -14.068 7.332 1.00 93.50 346 SER A CA 1
ATOM 2944 C C . SER A 1 346 ? -13.902 -12.768 7.551 1.00 93.50 346 SER A C 1
ATOM 2946 O O . SER A 1 346 ? -13.439 -11.899 8.275 1.00 93.50 346 SER A O 1
ATOM 2948 N N . ALA A 1 347 ? -15.090 -12.638 6.952 1.00 95.06 347 ALA A N 1
ATOM 2949 C CA . ALA A 1 347 ? -15.902 -11.427 6.926 1.00 95.06 347 ALA A CA 1
ATOM 2950 C C . ALA A 1 347 ? -15.228 -10.241 6.205 1.00 95.06 347 ALA A C 1
ATOM 2952 O O . ALA A 1 347 ? -15.720 -9.116 6.299 1.00 95.06 347 ALA A O 1
ATOM 2953 N N . MET A 1 348 ? -14.181 -10.493 5.409 1.00 94.31 348 MET A N 1
ATOM 2954 C CA . MET A 1 348 ? -13.471 -9.477 4.623 1.00 94.31 348 MET A CA 1
ATOM 2955 C C . MET A 1 348 ? -14.413 -8.676 3.721 1.00 94.31 348 MET A C 1
ATOM 2957 O O . MET A 1 348 ? -14.383 -7.451 3.736 1.00 94.31 348 MET A O 1
ATOM 2961 N N . GLU A 1 349 ? -15.312 -9.348 2.994 1.00 92.56 349 GLU A N 1
ATOM 2962 C CA . GLU A 1 349 ? -16.297 -8.679 2.134 1.00 92.56 349 GLU A CA 1
ATOM 2963 C C . GLU A 1 349 ? -17.177 -7.698 2.927 1.00 92.56 349 GLU A C 1
ATOM 2965 O O . GLU A 1 349 ? -17.453 -6.592 2.465 1.00 92.56 349 GLU A O 1
ATOM 2970 N N . ARG A 1 350 ? -17.594 -8.081 4.141 1.00 93.44 350 ARG A N 1
ATOM 2971 C CA . ARG A 1 350 ? -18.396 -7.225 5.024 1.00 93.44 350 ARG A CA 1
ATOM 2972 C C . ARG A 1 350 ? -17.579 -6.057 5.570 1.00 93.44 350 ARG A C 1
ATOM 2974 O O . ARG A 1 350 ? -18.121 -4.967 5.697 1.00 93.44 350 ARG A O 1
ATOM 2981 N N . PHE A 1 351 ? -16.304 -6.286 5.876 1.00 93.62 351 PHE A N 1
ATOM 2982 C CA . PHE A 1 351 ? -15.383 -5.258 6.350 1.00 93.62 351 PHE A CA 1
ATOM 2983 C C . PHE A 1 351 ? -15.145 -4.182 5.281 1.00 93.62 351 PHE A C 1
ATOM 2985 O O . PHE A 1 351 ? -15.405 -3.014 5.537 1.00 93.62 351 PHE A O 1
ATOM 2992 N N . VAL A 1 352 ? -14.775 -4.562 4.054 1.00 91.94 352 VAL A N 1
ATOM 2993 C CA . VAL A 1 352 ? -14.474 -3.592 2.978 1.00 91.94 352 VAL A CA 1
ATOM 2994 C C . VAL A 1 352 ? -15.712 -2.855 2.459 1.00 91.94 352 VAL A C 1
ATOM 2996 O O . VAL A 1 352 ? -15.614 -1.736 1.962 1.00 91.94 352 VAL A O 1
ATOM 2999 N N . LYS A 1 353 ? -16.899 -3.467 2.584 1.00 89.75 353 LYS A N 1
ATOM 3000 C CA . LYS A 1 353 ? -18.189 -2.832 2.266 1.00 89.75 353 LYS A CA 1
ATOM 3001 C C . LYS A 1 353 ? -18.715 -1.936 3.389 1.00 89.75 353 LYS A C 1
ATOM 3003 O O . LYS A 1 353 ? -19.723 -1.265 3.182 1.00 89.75 353 LYS A O 1
ATOM 300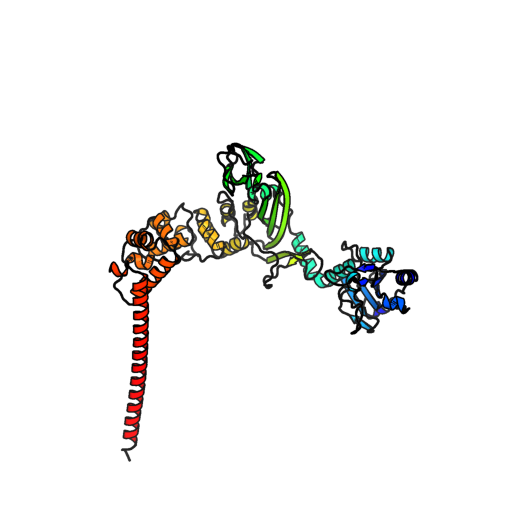8 N N . HIS A 1 354 ? -18.104 -1.958 4.574 1.00 84.81 354 HIS A N 1
ATOM 3009 C CA . HIS A 1 354 ? -18.574 -1.151 5.689 1.00 84.81 354 HIS A CA 1
ATOM 3010 C C . HIS A 1 354 ? -18.249 0.336 5.489 1.00 84.81 354 HIS A C 1
ATOM 3012 O O . HIS A 1 354 ? -17.250 0.704 4.876 1.00 84.81 354 HIS A O 1
ATOM 3018 N N . GLY A 1 355 ? -19.103 1.187 6.061 1.00 73.25 355 GLY A N 1
ATOM 3019 C CA . GLY A 1 355 ? -18.945 2.634 6.047 1.00 73.25 355 GLY A CA 1
ATOM 3020 C C . GLY A 1 355 ? -19.404 3.282 4.741 1.00 73.25 355 GLY A C 1
ATOM 3021 O O . GLY A 1 355 ? -19.509 2.651 3.693 1.00 73.25 355 GLY A O 1
ATOM 3022 N N . LYS A 1 356 ? -19.679 4.588 4.808 1.00 67.19 356 LYS A N 1
ATOM 3023 C CA . LYS A 1 356 ? -20.083 5.381 3.634 1.00 67.19 356 LYS A CA 1
ATOM 3024 C C . LYS A 1 356 ? -18.949 5.555 2.615 1.00 67.19 356 LYS A C 1
ATOM 3026 O O . LYS A 1 356 ? -19.220 5.716 1.433 1.00 67.19 356 LYS A O 1
ATOM 3031 N N . TYR A 1 357 ? -17.700 5.496 3.081 1.00 62.50 357 TYR A N 1
ATOM 3032 C CA . TYR A 1 357 ? -16.488 5.763 2.297 1.00 62.50 357 TYR A CA 1
ATOM 3033 C C . TYR A 1 357 ? -15.750 4.506 1.828 1.00 62.50 357 TYR A C 1
ATOM 3035 O O . TYR A 1 357 ? -14.711 4.634 1.186 1.00 62.50 357 TYR A O 1
ATOM 3043 N N . ARG A 1 358 ? -16.287 3.317 2.143 1.00 82.00 358 ARG A N 1
ATOM 3044 C CA . ARG A 1 358 ? -15.589 2.023 2.094 1.00 82.00 358 ARG A CA 1
ATOM 3045 C C . ARG A 1 358 ? -14.357 1.983 2.985 1.00 82.00 358 ARG A C 1
ATOM 3047 O O . ARG A 1 358 ? -13.631 2.960 3.153 1.00 82.00 358 ARG A O 1
ATOM 3054 N N . GLU A 1 359 ? -14.121 0.821 3.570 1.00 88.94 359 GLU A N 1
ATOM 3055 C CA . GLU A 1 359 ? -12.974 0.666 4.448 1.00 88.94 359 GLU A CA 1
ATOM 3056 C C . GLU A 1 359 ? -11.711 0.447 3.614 1.00 88.94 359 GLU A C 1
ATOM 3058 O O . GLU A 1 359 ? -11.651 -0.459 2.777 1.00 88.94 359 GLU A O 1
ATOM 3063 N N . LYS A 1 360 ? -10.709 1.298 3.842 1.00 92.00 360 LYS A N 1
ATOM 3064 C CA . LYS A 1 360 ? -9.373 1.120 3.275 1.00 92.00 360 LYS A CA 1
ATOM 3065 C C . LYS A 1 360 ? -8.595 0.157 4.158 1.00 92.00 360 LYS A C 1
ATOM 3067 O O . LYS A 1 360 ? -8.737 0.197 5.379 1.00 92.00 360 LYS A O 1
ATOM 3072 N N . MET A 1 361 ? -7.764 -0.687 3.558 1.00 91.38 361 MET A N 1
ATOM 3073 C CA . MET A 1 361 ? -6.922 -1.600 4.324 1.00 91.38 361 MET A CA 1
ATOM 3074 C C . MET A 1 361 ? -5.665 -2.019 3.571 1.00 91.38 361 MET A C 1
ATOM 3076 O O . MET A 1 361 ? -5.605 -1.957 2.345 1.00 91.38 361 MET A O 1
ATOM 3080 N N . TYR A 1 362 ? -4.697 -2.521 4.329 1.00 92.25 362 TYR A N 1
ATOM 3081 C CA . TYR A 1 362 ? -3.626 -3.368 3.822 1.00 92.25 362 TYR A CA 1
ATOM 3082 C C . TYR A 1 362 ? -4.136 -4.810 3.753 1.00 92.25 362 TYR A C 1
ATOM 3084 O O . TYR A 1 362 ? -4.463 -5.394 4.792 1.00 92.25 362 TYR A O 1
ATOM 3092 N N . LEU A 1 363 ? -4.240 -5.391 2.552 1.00 93.50 363 LEU A N 1
ATOM 3093 C CA . LEU A 1 363 ? -4.795 -6.742 2.397 1.00 93.50 363 LEU A CA 1
ATOM 3094 C C . LEU A 1 363 ? -3.969 -7.781 3.165 1.00 93.50 363 LEU A C 1
ATOM 3096 O O . LEU A 1 363 ? -4.542 -8.610 3.871 1.00 93.50 363 LEU A O 1
ATOM 3100 N N . ASP A 1 364 ? -2.641 -7.702 3.074 1.00 90.94 364 ASP A N 1
ATOM 3101 C CA . ASP A 1 364 ? -1.732 -8.623 3.763 1.00 90.94 364 ASP A CA 1
ATOM 3102 C C . ASP A 1 364 ? -1.916 -8.597 5.282 1.00 90.94 364 ASP A C 1
ATOM 3104 O O . ASP A 1 364 ? -1.993 -9.651 5.912 1.00 90.94 364 ASP A O 1
ATOM 3108 N N . GLN A 1 365 ? -2.079 -7.407 5.870 1.00 91.69 365 GLN A N 1
ATOM 3109 C CA . GLN A 1 365 ? -2.340 -7.272 7.306 1.00 91.69 365 GLN A CA 1
ATOM 3110 C C . GLN A 1 365 ? -3.658 -7.947 7.696 1.00 91.69 365 GLN A C 1
ATOM 3112 O O . GLN A 1 365 ? -3.735 -8.593 8.740 1.00 91.69 365 GLN A O 1
ATOM 3117 N N . TYR A 1 366 ? -4.683 -7.855 6.841 1.00 94.44 366 TYR A N 1
ATOM 3118 C CA . TYR A 1 366 ? -5.951 -8.551 7.057 1.00 94.44 366 TYR A CA 1
ATOM 3119 C C . TYR A 1 366 ? -5.801 -10.069 6.985 1.00 94.44 366 TYR A C 1
ATOM 3121 O O . TYR A 1 366 ? -6.311 -10.782 7.854 1.00 94.44 366 TYR A O 1
ATOM 3129 N N . LEU A 1 367 ? -5.096 -10.570 5.967 1.00 94.75 367 LEU A N 1
ATOM 3130 C CA . LEU A 1 367 ? -4.878 -12.001 5.783 1.00 94.75 367 LEU A CA 1
ATOM 3131 C C . LEU A 1 367 ? -4.102 -12.598 6.966 1.00 94.75 367 LEU A C 1
ATOM 3133 O O . LEU A 1 367 ? -4.572 -13.550 7.595 1.00 94.75 367 LEU A O 1
ATOM 3137 N N . GLU A 1 368 ? -2.970 -11.999 7.331 1.00 92.31 368 GLU A N 1
ATOM 3138 C CA . GLU A 1 368 ? -2.143 -12.448 8.457 1.00 92.31 368 GLU A CA 1
ATOM 3139 C C . GLU A 1 368 ? -2.850 -12.254 9.805 1.00 92.31 368 GLU A C 1
ATOM 3141 O O . GLU A 1 368 ? -2.862 -13.147 10.661 1.00 92.31 368 GLU A O 1
ATOM 3146 N N . GLY A 1 369 ? -3.540 -11.125 9.975 1.00 91.75 369 GLY A N 1
ATOM 3147 C CA . GLY A 1 369 ? -4.338 -10.833 11.159 1.00 91.75 369 GLY A CA 1
ATOM 3148 C C . GLY A 1 369 ? -5.416 -11.886 11.410 1.00 91.75 369 GLY A C 1
ATOM 3149 O O . GLY A 1 369 ? -5.592 -12.314 12.555 1.00 91.75 369 GLY A O 1
ATOM 3150 N N . TYR A 1 370 ? -6.106 -12.334 10.357 1.00 93.75 370 TYR A N 1
ATOM 3151 C CA . TYR A 1 370 ? -7.129 -13.375 10.442 1.00 93.75 370 TYR A CA 1
ATOM 3152 C C . TYR A 1 370 ? -6.545 -14.764 10.715 1.00 93.75 370 TYR A C 1
ATOM 3154 O O . TYR A 1 370 ? -7.116 -15.496 11.523 1.00 93.75 370 TYR A O 1
ATOM 3162 N N . ARG A 1 371 ? -5.384 -15.117 10.139 1.00 92.19 371 ARG A N 1
ATOM 3163 C CA . ARG A 1 371 ? -4.688 -16.373 10.490 1.00 92.19 371 ARG A CA 1
ATOM 3164 C C . ARG A 1 371 ? -4.363 -16.439 11.976 1.00 92.19 371 ARG A C 1
ATOM 3166 O O . ARG A 1 371 ? -4.599 -17.461 12.614 1.00 92.19 371 ARG A O 1
ATOM 3173 N N . TYR A 1 372 ? -3.835 -15.347 12.525 1.00 90.38 372 TYR A N 1
ATOM 3174 C CA . TYR A 1 372 ? -3.426 -15.283 13.926 1.00 90.38 372 TYR A CA 1
ATOM 3175 C C . TYR A 1 372 ? -4.613 -15.130 14.891 1.00 90.38 372 TYR A C 1
ATOM 3177 O O . TYR A 1 372 ? -4.564 -15.597 16.030 1.00 90.38 372 TYR A O 1
ATOM 3185 N N . MET A 1 373 ? -5.690 -14.470 14.457 1.00 91.94 373 MET A N 1
ATOM 3186 C CA . MET A 1 373 ? -6.886 -14.230 15.261 1.00 91.94 373 MET A CA 1
ATOM 3187 C C . MET A 1 373 ? -8.161 -14.426 14.423 1.00 91.94 373 MET A C 1
ATOM 3189 O O . MET A 1 373 ? -8.787 -13.442 14.015 1.00 91.94 373 MET A O 1
ATOM 3193 N N . PRO A 1 374 ? -8.623 -15.679 14.240 1.00 91.44 374 PRO A N 1
ATOM 3194 C CA . PRO A 1 374 ? -9.861 -15.963 13.507 1.00 91.44 374 PRO A CA 1
ATOM 3195 C C . PRO A 1 374 ? -11.096 -15.258 14.092 1.00 91.44 374 PRO A C 1
ATOM 3197 O O . PRO A 1 374 ? -12.054 -14.972 13.379 1.00 91.44 374 PRO A O 1
ATOM 3200 N N . GLY A 1 375 ? -11.058 -14.891 15.382 1.00 93.12 375 GLY A N 1
ATOM 3201 C CA . GLY A 1 375 ? -12.096 -14.099 16.050 1.00 93.12 375 GLY A CA 1
ATOM 3202 C C . GLY A 1 375 ? -12.394 -12.731 15.409 1.00 93.12 375 GLY A C 1
ATOM 3203 O O . GLY A 1 375 ? -13.446 -12.156 15.691 1.00 93.12 375 GLY A O 1
ATOM 3204 N N . ILE A 1 376 ? -11.534 -12.226 14.512 1.00 93.88 376 ILE A N 1
ATOM 3205 C CA . ILE A 1 376 ? -11.823 -11.044 13.679 1.00 93.88 376 ILE A CA 1
ATOM 3206 C C . ILE A 1 376 ? -13.161 -11.189 12.951 1.00 93.88 376 ILE A C 1
ATOM 3208 O O . ILE A 1 376 ? -13.926 -10.226 12.921 1.00 93.88 376 ILE A O 1
ATOM 3212 N N . GLU A 1 377 ? -13.485 -12.384 12.446 1.00 95.75 377 GLU A N 1
ATOM 3213 C CA . GLU A 1 377 ? -14.771 -12.659 11.796 1.00 95.75 377 GLU A CA 1
ATOM 3214 C C . GLU A 1 377 ? -15.945 -12.177 12.659 1.00 95.75 377 GLU A C 1
ATOM 3216 O O . GLU A 1 377 ? -16.852 -11.491 12.185 1.00 95.75 377 GLU A O 1
ATOM 3221 N N . GLN A 1 378 ? -15.925 -12.528 13.945 1.00 96.19 378 GLN A N 1
ATOM 3222 C CA . GLN A 1 378 ? -17.018 -12.236 14.866 1.00 96.19 378 GLN A CA 1
ATOM 3223 C C . GLN A 1 378 ? -17.050 -10.762 15.256 1.00 96.19 378 GLN A C 1
ATOM 3225 O O . GLN A 1 378 ? -18.131 -10.186 15.350 1.00 96.19 378 GLN A O 1
ATOM 3230 N N . LEU A 1 379 ? -15.885 -10.127 15.414 1.00 95.69 379 LEU A N 1
ATOM 3231 C CA . LEU A 1 379 ? -15.805 -8.683 15.645 1.00 95.69 379 LEU A CA 1
ATOM 3232 C C . LEU A 1 379 ? -16.432 -7.903 14.481 1.00 95.69 379 LEU A C 1
ATOM 3234 O O . LEU A 1 379 ? -17.268 -7.029 14.711 1.00 95.69 379 LEU A O 1
ATOM 3238 N N . VAL A 1 380 ? -16.108 -8.269 13.235 1.00 95.62 380 VAL A N 1
ATOM 3239 C CA . VAL A 1 380 ? -16.716 -7.672 12.034 1.00 95.62 380 VAL A CA 1
ATOM 3240 C C . VAL A 1 380 ? -18.223 -7.941 11.999 1.00 95.62 380 VAL A C 1
ATOM 3242 O O . VAL A 1 380 ? -19.016 -7.025 11.773 1.00 95.62 380 VAL A O 1
ATOM 3245 N N . LYS A 1 381 ? -18.653 -9.183 12.263 1.00 95.06 381 LYS A N 1
ATOM 3246 C CA . LYS A 1 381 ? -20.079 -9.552 12.262 1.00 95.06 381 LYS A CA 1
ATOM 3247 C C . LYS A 1 381 ? -20.899 -8.808 13.321 1.00 95.06 381 LYS A C 1
ATOM 3249 O O . LYS A 1 381 ? -22.059 -8.486 13.055 1.00 95.06 381 LYS A O 1
ATOM 3254 N N . CYS A 1 382 ? -20.302 -8.492 14.466 1.00 95.06 382 CYS A N 1
ATOM 3255 C CA . CYS A 1 382 ? -20.926 -7.719 15.541 1.00 95.06 382 CYS A CA 1
ATOM 3256 C C . CYS A 1 382 ? -20.753 -6.195 15.401 1.00 95.06 382 CYS A C 1
ATOM 3258 O O . CYS A 1 382 ? -21.272 -5.450 16.228 1.00 95.06 382 CYS A O 1
ATOM 3260 N N . GLY A 1 383 ? -20.077 -5.719 14.352 1.00 94.25 383 GLY A N 1
ATOM 3261 C CA . GLY A 1 383 ? -19.974 -4.294 14.036 1.00 94.25 383 GLY A CA 1
ATOM 3262 C C . GLY A 1 383 ? -18.822 -3.544 14.711 1.00 94.25 383 GLY A C 1
ATOM 3263 O O . GLY A 1 383 ? -18.827 -2.316 14.721 1.00 94.25 383 GLY A O 1
ATOM 3264 N N . PHE A 1 384 ? -17.826 -4.252 15.247 1.00 95.06 384 PHE A N 1
ATOM 3265 C CA . PHE A 1 384 ? -16.618 -3.681 15.856 1.00 95.06 384 PHE A CA 1
ATOM 3266 C C . PHE A 1 384 ? -15.523 -3.407 14.808 1.00 95.06 384 PHE A C 1
ATOM 3268 O O . PHE A 1 384 ? -14.371 -3.816 14.962 1.00 95.06 384 PHE A O 1
ATOM 3275 N N . TYR A 1 385 ? -15.887 -2.740 13.711 1.00 94.31 385 TYR A N 1
ATOM 3276 C CA . TYR A 1 385 ? -15.005 -2.491 12.565 1.00 94.31 385 TYR A CA 1
ATOM 3277 C C . TYR A 1 385 ? -13.773 -1.656 12.935 1.00 94.31 385 TYR A C 1
ATOM 3279 O O . TYR A 1 385 ? -12.677 -1.964 12.476 1.00 94.31 385 TYR A O 1
ATOM 3287 N N . ARG A 1 386 ? -13.917 -0.648 13.804 1.00 93.44 386 ARG A N 1
ATOM 3288 C CA . ARG A 1 386 ? -12.817 0.238 14.211 1.00 93.44 386 ARG A CA 1
ATOM 3289 C C . ARG A 1 386 ? -11.743 -0.497 15.019 1.00 93.44 386 ARG A C 1
ATOM 3291 O O . ARG A 1 386 ? -10.565 -0.302 14.748 1.00 93.44 386 ARG A O 1
ATOM 3298 N N . ILE A 1 387 ? -12.128 -1.410 15.918 1.00 94.25 387 ILE A N 1
ATOM 3299 C CA . ILE A 1 387 ? -11.179 -2.300 16.619 1.00 94.25 387 ILE A CA 1
ATOM 3300 C C . ILE A 1 387 ? -10.411 -3.168 15.614 1.00 94.25 387 ILE A C 1
ATOM 3302 O O . ILE A 1 387 ? -9.196 -3.324 15.719 1.00 94.25 387 ILE A O 1
ATOM 3306 N N . VAL A 1 388 ? -11.114 -3.739 14.629 1.00 93.81 388 VAL A N 1
ATOM 3307 C CA . VAL A 1 388 ? -10.486 -4.570 13.590 1.00 93.81 388 VAL A CA 1
ATOM 3308 C C . VAL A 1 388 ? -9.515 -3.741 12.751 1.00 93.81 388 VAL A C 1
ATOM 3310 O O . VAL A 1 388 ? -8.389 -4.181 12.542 1.00 93.81 388 VAL A O 1
ATOM 3313 N N . LYS A 1 389 ? -9.902 -2.531 12.333 1.00 92.44 389 LYS A N 1
ATOM 3314 C CA . LYS A 1 389 ? -9.034 -1.616 11.585 1.00 92.44 389 LYS A CA 1
ATOM 3315 C C . LYS A 1 389 ? -7.775 -1.262 12.368 1.00 92.44 389 LYS A C 1
ATOM 3317 O O . LYS A 1 389 ? -6.673 -1.441 11.863 1.00 92.44 389 LYS A O 1
ATOM 3322 N N . GLU A 1 390 ? -7.933 -0.829 13.615 1.00 92.12 390 GLU A N 1
ATOM 3323 C CA . GLU A 1 390 ? -6.811 -0.456 14.475 1.00 92.12 390 GLU A CA 1
ATOM 3324 C C . GLU A 1 390 ? -5.849 -1.641 14.687 1.00 92.12 390 GLU A C 1
ATOM 3326 O O . GLU A 1 390 ? -4.631 -1.468 14.656 1.00 92.12 390 GLU A O 1
ATOM 3331 N N . LYS A 1 391 ? -6.374 -2.871 14.792 1.00 89.81 391 LYS A N 1
ATOM 3332 C CA . LYS A 1 391 ? -5.557 -4.093 14.802 1.00 89.81 391 LYS A CA 1
ATOM 3333 C C . LYS A 1 391 ? -4.755 -4.276 13.507 1.00 89.81 391 LYS A C 1
ATOM 3335 O O . LYS A 1 391 ? -3.588 -4.645 13.591 1.00 89.81 391 LYS A O 1
ATOM 3340 N N . MET A 1 392 ? -5.364 -4.065 12.336 1.00 88.75 392 MET A N 1
ATOM 3341 C CA . MET A 1 392 ? -4.681 -4.214 11.037 1.00 88.75 392 MET A CA 1
ATOM 3342 C C . MET A 1 392 ? -3.589 -3.162 10.830 1.00 88.75 392 MET A C 1
ATOM 3344 O O . MET A 1 392 ? -2.618 -3.409 10.126 1.00 88.75 392 MET A O 1
ATOM 3348 N N . GLN A 1 393 ? -3.724 -2.007 11.477 1.00 86.50 393 GLN A N 1
ATOM 3349 C CA . GLN A 1 393 ? -2.719 -0.943 11.492 1.00 86.50 393 GLN A CA 1
ATOM 3350 C C . GLN A 1 393 ? -1.579 -1.211 12.494 1.00 86.50 393 GLN A C 1
ATOM 3352 O O . GLN A 1 393 ? -0.705 -0.370 12.679 1.00 86.50 393 GLN A O 1
ATOM 3357 N N . GLY A 1 394 ? -1.581 -2.373 13.159 1.00 84.06 394 GLY A N 1
ATOM 3358 C CA . GLY A 1 394 ? -0.553 -2.765 14.121 1.00 84.06 394 GLY A CA 1
ATOM 3359 C C . GLY A 1 394 ? -0.728 -2.156 15.514 1.00 84.06 394 GLY A C 1
ATOM 3360 O O . GLY A 1 394 ? 0.147 -2.333 16.364 1.00 84.06 394 GLY A O 1
ATOM 3361 N N . TYR A 1 395 ? -1.843 -1.470 15.797 1.00 84.88 395 TYR A N 1
ATOM 3362 C CA . TYR A 1 395 ? -2.082 -0.957 17.142 1.00 84.88 395 TYR A CA 1
ATOM 3363 C C . TYR A 1 395 ? -2.280 -2.094 18.146 1.00 84.88 395 TYR A C 1
ATOM 3365 O O . TYR A 1 395 ? -2.843 -3.156 17.857 1.00 84.88 395 TYR A O 1
ATOM 3373 N N . ASN A 1 396 ? -1.829 -1.850 19.377 1.00 81.81 396 ASN A N 1
ATOM 3374 C CA . ASN A 1 396 ? -1.982 -2.803 20.462 1.00 81.81 396 ASN A CA 1
ATOM 3375 C C . ASN A 1 396 ? -3.469 -3.008 20.782 1.00 81.81 396 ASN A C 1
ATOM 3377 O O . ASN A 1 396 ? -4.139 -2.119 21.305 1.00 81.81 396 ASN A O 1
ATOM 3381 N N . THR A 1 397 ? -3.965 -4.218 20.531 1.00 81.81 397 THR A N 1
ATOM 3382 C CA . THR A 1 397 ? -5.356 -4.604 20.792 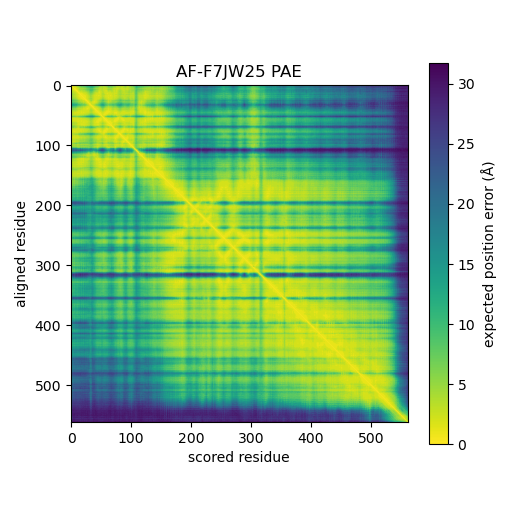1.00 81.81 397 THR A CA 1
ATOM 3383 C C . THR A 1 397 ? -5.679 -4.840 22.270 1.00 81.81 397 THR A C 1
ATOM 3385 O O . THR A 1 397 ? -6.781 -5.279 22.591 1.00 81.81 397 THR A O 1
ATOM 3388 N N . GLY A 1 398 ? -4.728 -4.596 23.175 1.00 83.75 398 GLY A N 1
ATOM 3389 C CA . GLY A 1 398 ? -4.909 -4.665 24.621 1.00 83.75 398 GLY A CA 1
ATOM 3390 C C . GLY A 1 398 ? -5.477 -6.002 25.088 1.00 83.75 398 GLY A C 1
ATOM 3391 O O . GLY A 1 398 ? -4.888 -7.056 24.850 1.00 83.75 398 GLY A O 1
ATOM 3392 N N . ASN A 1 399 ? -6.636 -5.943 25.745 1.00 88.81 399 ASN A N 1
ATOM 3393 C CA . ASN A 1 399 ? -7.204 -7.050 26.520 1.00 88.81 399 ASN A CA 1
ATOM 3394 C C . ASN A 1 399 ? -7.995 -8.095 25.708 1.00 88.81 399 ASN A C 1
ATOM 3396 O O . ASN A 1 399 ? -8.556 -9.021 26.303 1.00 88.81 399 ASN A O 1
ATOM 3400 N N . LEU A 1 400 ? -8.027 -7.989 24.369 1.00 92.81 400 LEU A N 1
ATOM 3401 C CA . LEU A 1 400 ? -8.747 -8.946 23.521 1.00 92.81 400 LEU A CA 1
ATOM 3402 C C . LEU A 1 400 ? -8.258 -10.386 23.744 1.00 92.81 400 LEU A C 1
ATOM 3404 O O . LEU A 1 400 ? -7.070 -10.699 23.620 1.00 92.81 400 LEU A O 1
ATOM 3408 N N . LYS A 1 401 ? -9.198 -11.303 23.979 1.00 92.62 401 LYS A N 1
ATOM 3409 C CA . LYS A 1 401 ? -8.943 -12.741 24.112 1.00 92.62 401 LYS A CA 1
ATOM 3410 C C . LYS A 1 401 ? -8.826 -13.374 22.722 1.00 92.62 401 LYS A C 1
ATOM 3412 O O . LYS A 1 401 ? -9.790 -13.872 22.152 1.00 92.62 401 LYS A O 1
ATOM 3417 N N . LYS A 1 402 ? -7.617 -13.343 22.157 1.00 88.69 402 LYS A N 1
ATOM 3418 C CA . LYS A 1 402 ? -7.333 -13.679 20.743 1.00 88.69 402 LYS A CA 1
ATOM 3419 C C . LYS A 1 402 ? -7.704 -15.109 20.312 1.00 88.69 402 LYS A C 1
ATOM 3421 O O . LYS A 1 402 ? -7.917 -15.338 19.126 1.00 88.69 402 LYS A O 1
ATOM 3426 N N . LYS A 1 403 ? -7.772 -16.057 21.255 1.00 89.12 403 LYS A N 1
ATOM 3427 C CA . LYS A 1 403 ? -8.126 -17.468 21.000 1.00 89.12 403 LYS A CA 1
ATOM 3428 C C . LYS A 1 403 ? -9.639 -17.726 20.988 1.00 89.12 403 LYS A C 1
ATOM 3430 O O . LYS A 1 403 ? -10.072 -18.785 20.541 1.00 89.12 403 LYS A O 1
ATOM 3435 N N . GLU A 1 404 ? -10.436 -16.781 21.479 1.00 93.38 404 GLU A N 1
ATOM 3436 C CA . GLU A 1 404 ? -11.885 -16.931 21.594 1.00 93.38 404 GLU A CA 1
ATOM 3437 C C . GLU A 1 404 ? -12.596 -16.768 20.246 1.00 93.38 404 GLU A C 1
ATOM 3439 O O . GLU A 1 404 ? -12.108 -16.103 19.331 1.00 93.38 404 GLU A O 1
ATOM 3444 N N . ARG A 1 405 ? -13.788 -17.368 20.134 1.00 87.50 405 ARG A N 1
ATOM 3445 C CA . ARG A 1 405 ? -14.566 -17.430 18.879 1.00 87.50 405 ARG A CA 1
ATOM 3446 C C . ARG A 1 405 ? -15.977 -16.856 18.966 1.00 87.50 405 ARG A C 1
ATOM 3448 O O . ARG A 1 405 ? -16.762 -17.031 18.047 1.00 87.50 405 ARG A O 1
ATOM 3455 N N . SER A 1 406 ? -16.321 -16.174 20.052 1.00 92.44 406 SER A N 1
ATOM 3456 C CA . SER A 1 406 ? -17.578 -15.421 20.150 1.00 92.44 406 SER A CA 1
ATOM 3457 C C . SER A 1 406 ? -17.268 -13.982 20.519 1.00 92.44 406 SER A C 1
ATOM 3459 O O . SER A 1 406 ? -16.377 -13.746 21.333 1.00 92.44 406 SER A O 1
ATOM 3461 N N . CYS A 1 407 ? -17.989 -13.016 19.946 1.00 93.75 407 CYS A N 1
ATOM 3462 C CA . CYS A 1 407 ? -17.650 -11.603 20.115 1.00 93.75 407 CYS A CA 1
ATOM 3463 C C . CYS A 1 407 ? -17.565 -11.181 21.590 1.00 93.75 407 CYS A C 1
ATOM 3465 O O . CYS A 1 407 ? -16.600 -10.538 21.995 1.00 93.75 407 CYS A O 1
ATOM 3467 N N . LYS A 1 408 ? -18.525 -11.604 22.421 1.00 93.62 408 LYS A N 1
ATOM 3468 C CA . LYS A 1 408 ? -18.531 -11.299 23.858 1.00 93.62 408 LYS A CA 1
ATOM 3469 C C . LYS A 1 408 ? -17.311 -11.876 24.589 1.00 93.62 408 LYS A C 1
ATOM 3471 O O . LYS A 1 408 ? -16.678 -11.161 25.362 1.00 93.62 408 LYS A O 1
ATOM 3476 N N . LYS A 1 409 ? -16.935 -13.134 24.311 1.00 95.31 409 LYS A N 1
ATOM 3477 C CA . LYS A 1 409 ? -15.743 -13.766 24.911 1.00 95.31 409 LYS A CA 1
ATOM 3478 C C . LYS A 1 409 ? -14.440 -13.153 24.399 1.00 95.31 409 LYS A C 1
ATOM 3480 O O . LYS A 1 409 ? -13.534 -12.936 25.193 1.00 95.31 409 LYS A O 1
ATOM 3485 N N . ILE A 1 410 ? -14.369 -12.808 23.110 1.00 96.00 410 ILE A N 1
ATOM 3486 C CA . ILE A 1 410 ? -13.225 -12.105 22.508 1.00 96.00 410 ILE A CA 1
ATOM 3487 C C . ILE A 1 410 ? -12.983 -10.775 23.224 1.00 96.00 410 ILE A C 1
ATOM 3489 O O . ILE A 1 410 ? -11.846 -10.460 23.563 1.00 96.00 410 ILE A O 1
ATOM 3493 N N . LEU A 1 411 ? -14.046 -10.012 23.486 1.00 95.88 411 LEU A N 1
ATOM 3494 C CA . LEU A 1 411 ? -13.958 -8.759 24.233 1.00 95.88 411 LEU A CA 1
ATOM 3495 C C . LEU A 1 411 ? -13.691 -8.989 25.733 1.00 95.88 411 LEU A C 1
ATOM 3497 O O . LEU A 1 411 ? -13.200 -8.087 26.404 1.00 95.88 411 LEU A O 1
ATOM 3501 N N . GLY A 1 412 ? -13.990 -10.173 26.275 1.00 95.88 412 GLY A N 1
ATOM 3502 C CA . GLY A 1 412 ? -13.849 -10.462 27.704 1.00 95.88 412 GLY A CA 1
ATOM 3503 C C . GLY A 1 412 ? -14.782 -9.618 28.581 1.00 95.88 412 GLY A C 1
ATOM 3504 O O . GLY A 1 412 ? -14.460 -9.349 29.736 1.00 95.88 412 GLY A O 1
ATOM 3505 N N . LEU A 1 413 ? -15.911 -9.168 28.025 1.00 95.62 413 LEU A N 1
ATOM 3506 C CA . LEU A 1 413 ? -16.878 -8.316 28.714 1.00 95.62 413 LEU A CA 1
ATOM 3507 C C . LEU A 1 413 ? -18.083 -9.129 29.196 1.00 95.62 413 LEU A C 1
ATOM 3509 O O . LEU A 1 413 ? -18.581 -10.020 28.498 1.00 95.62 413 LEU A O 1
ATOM 3513 N N . ASN A 1 414 ? -18.582 -8.800 30.384 1.00 94.31 414 ASN A N 1
ATOM 3514 C CA . ASN A 1 414 ? -19.840 -9.326 30.897 1.00 94.31 414 ASN A CA 1
ATOM 3515 C C . ASN A 1 414 ? -21.037 -8.730 30.114 1.00 94.31 414 ASN A C 1
ATOM 3517 O O . ASN A 1 414 ? -20.868 -8.018 29.123 1.00 94.31 414 ASN A O 1
ATOM 3521 N N . GLY A 1 415 ? -22.269 -9.091 30.493 1.00 93.62 415 GLY A N 1
ATOM 3522 C CA . GLY A 1 415 ? -23.471 -8.650 29.771 1.00 93.62 415 GLY A CA 1
ATOM 3523 C C . GLY A 1 415 ? -23.624 -7.131 29.700 1.00 93.62 415 GLY A C 1
ATOM 3524 O O . GLY A 1 415 ? -23.795 -6.596 28.610 1.00 93.62 415 GLY A O 1
ATOM 3525 N N . GLU A 1 416 ? -23.513 -6.454 30.837 1.00 95.19 416 GLU A N 1
ATOM 3526 C CA . GLU A 1 416 ? -23.715 -5.011 30.961 1.00 95.19 416 GLU A CA 1
ATOM 3527 C C . GLU A 1 416 ? -22.688 -4.217 30.140 1.00 95.19 416 GLU A C 1
ATOM 3529 O O . GLU A 1 416 ? -23.057 -3.431 29.265 1.00 95.19 416 GLU A O 1
ATOM 3534 N N . TYR A 1 417 ? -21.394 -4.490 30.333 1.00 96.62 417 TYR A N 1
ATOM 3535 C CA . TYR A 1 417 ? -20.326 -3.779 29.622 1.00 96.62 417 TYR A CA 1
ATOM 3536 C C . TYR A 1 417 ? -20.308 -4.080 28.122 1.00 96.62 417 TYR A C 1
ATOM 3538 O O . TYR A 1 417 ? -19.942 -3.225 27.317 1.00 96.62 417 TYR A O 1
ATOM 3546 N N . TYR A 1 418 ? -20.726 -5.281 27.712 1.00 96.38 418 TYR A N 1
ATOM 3547 C CA . TYR A 1 418 ? -20.899 -5.577 26.293 1.00 96.38 418 TYR A CA 1
ATOM 3548 C C . TYR A 1 418 ? -22.008 -4.714 25.676 1.00 96.38 418 TYR A C 1
ATOM 3550 O O . TYR A 1 418 ? -21.798 -4.129 24.613 1.00 96.38 418 TYR A O 1
ATOM 3558 N N . GLN A 1 419 ? -23.163 -4.592 26.341 1.00 95.75 419 GLN A N 1
ATOM 3559 C CA . GLN A 1 419 ? -24.271 -3.757 25.856 1.00 95.75 419 GLN A CA 1
ATOM 3560 C C . GLN A 1 419 ? -23.904 -2.270 25.813 1.00 95.75 419 GLN A C 1
ATOM 3562 O O . GLN A 1 419 ? -24.339 -1.543 24.916 1.00 95.75 419 GLN A O 1
ATOM 3567 N N . LEU A 1 420 ? -23.022 -1.828 26.714 1.00 96.19 420 LEU A N 1
ATOM 3568 C CA . LEU A 1 420 ? -22.467 -0.481 26.665 1.00 96.19 420 LEU A CA 1
ATOM 3569 C C . LEU A 1 420 ? -21.769 -0.195 25.326 1.00 96.19 420 LEU A C 1
ATOM 3571 O O . LEU A 1 420 ? -21.928 0.900 24.792 1.00 96.19 420 LEU A O 1
ATOM 3575 N N . LEU A 1 421 ? -21.076 -1.175 24.739 1.00 95.81 421 LEU A N 1
ATOM 3576 C CA . LEU A 1 421 ? -20.331 -1.019 23.481 1.00 95.81 421 LEU A CA 1
ATOM 3577 C C . LEU A 1 421 ? -21.101 -1.440 22.223 1.00 95.81 421 LEU A C 1
ATOM 3579 O O . LEU A 1 421 ? -20.812 -0.950 21.127 1.00 95.81 421 LEU A O 1
ATOM 3583 N N . ALA A 1 422 ? -22.054 -2.360 22.358 1.00 94.31 422 ALA A N 1
ATOM 3584 C CA . ALA A 1 422 ? -22.793 -2.924 21.237 1.00 94.31 422 ALA A CA 1
ATOM 3585 C C . ALA A 1 422 ? -23.437 -1.823 20.373 1.00 94.31 422 ALA A C 1
ATOM 3587 O O . ALA A 1 422 ? -24.040 -0.873 20.881 1.00 94.31 422 ALA A O 1
ATOM 3588 N N . GLY A 1 423 ? -23.263 -1.942 19.052 1.00 91.56 423 GLY A N 1
ATOM 3589 C CA . GLY A 1 423 ? -23.808 -1.006 18.063 1.00 91.56 423 GLY A CA 1
ATOM 3590 C C . GLY A 1 423 ? -23.090 0.345 17.944 1.00 91.56 423 GLY A C 1
ATOM 3591 O O . GLY A 1 423 ? -23.511 1.157 17.127 1.00 91.56 423 GLY A O 1
ATOM 3592 N N . LYS A 1 424 ? -22.017 0.604 18.709 1.00 94.19 424 LYS A N 1
ATOM 3593 C CA . LYS A 1 424 ? -21.352 1.927 18.752 1.00 94.19 424 LYS A CA 1
ATOM 3594 C C . LYS A 1 424 ? -20.026 2.007 17.993 1.00 94.19 424 LYS A C 1
ATOM 3596 O O . LYS A 1 424 ? -19.461 3.088 17.890 1.00 94.19 424 LYS A O 1
ATOM 3601 N N . ASN A 1 425 ? -19.539 0.883 17.461 1.00 93.62 425 ASN A N 1
ATOM 3602 C CA . ASN A 1 425 ? -18.259 0.776 16.746 1.00 93.62 425 ASN A CA 1
ATOM 3603 C C . ASN A 1 425 ? -17.074 1.463 17.484 1.00 93.62 425 ASN A C 1
ATOM 3605 O O . ASN A 1 425 ? -16.434 2.360 16.926 1.00 93.62 425 ASN A O 1
ATOM 3609 N N . PRO A 1 426 ? -16.800 1.081 18.748 1.00 95.25 426 PRO A N 1
ATOM 3610 C CA . PRO A 1 426 ? -15.783 1.725 19.580 1.00 95.25 426 PRO A CA 1
ATOM 3611 C C . PRO A 1 426 ? -14.364 1.568 19.014 1.00 95.25 426 PRO A C 1
ATOM 3613 O O . PRO A 1 426 ? -14.047 0.592 18.336 1.00 95.25 426 PRO A O 1
ATOM 3616 N N . SER A 1 427 ? -13.483 2.500 19.365 1.00 94.06 427 SER A N 1
ATOM 3617 C CA . SER A 1 427 ? -12.028 2.334 19.284 1.00 94.06 427 SER A CA 1
ATOM 3618 C C . SER A 1 427 ? -11.519 1.261 20.241 1.00 94.06 427 SER A C 1
ATOM 3620 O O . SER A 1 427 ? -12.154 0.915 21.242 1.00 94.06 427 SER A O 1
ATOM 3622 N N . THR A 1 428 ? -10.297 0.800 19.996 1.00 93.88 428 THR A N 1
ATOM 3623 C CA . THR A 1 428 ? -9.553 -0.070 20.911 1.00 93.88 428 THR A CA 1
ATOM 3624 C C . THR A 1 428 ? -9.317 0.611 22.259 1.00 93.88 428 THR A C 1
ATOM 3626 O O . THR A 1 428 ? -9.333 -0.061 23.290 1.00 93.88 428 THR A O 1
ATOM 3629 N N . ARG A 1 429 ? -9.137 1.942 22.295 1.00 92.56 429 ARG A N 1
ATOM 3630 C CA . ARG A 1 429 ? -9.015 2.698 23.555 1.00 92.56 429 ARG A CA 1
ATOM 3631 C C . ARG A 1 429 ? -10.319 2.691 24.352 1.00 92.56 429 ARG A C 1
ATOM 3633 O O . ARG A 1 429 ? -10.286 2.311 25.516 1.00 92.56 429 ARG A O 1
ATOM 3640 N N . GLU A 1 430 ? -11.456 3.020 23.735 1.00 95.44 430 GLU A N 1
ATOM 3641 C CA . GLU A 1 430 ? -12.778 2.973 24.392 1.00 95.44 430 GLU A CA 1
ATOM 3642 C C . GLU A 1 430 ? -13.101 1.558 24.903 1.00 95.44 430 GLU A C 1
ATOM 3644 O O . GLU A 1 430 ? -13.559 1.388 26.038 1.00 95.44 430 GLU A O 1
ATOM 3649 N N . TYR A 1 431 ? -12.781 0.526 24.114 1.00 95.94 431 TYR A N 1
ATOM 3650 C CA . TYR A 1 431 ? -12.877 -0.869 24.544 1.00 95.94 431 TYR A CA 1
ATOM 3651 C C . TYR A 1 431 ? -11.999 -1.162 25.772 1.00 95.94 431 TYR A C 1
ATOM 3653 O O . TYR A 1 431 ? -12.494 -1.674 26.776 1.00 95.94 431 TYR A O 1
ATOM 3661 N N . ASN A 1 432 ? -10.708 -0.821 25.727 1.00 94.56 432 ASN A N 1
ATOM 3662 C CA . ASN A 1 432 ? -9.784 -1.091 26.829 1.00 94.56 432 ASN A CA 1
ATOM 3663 C C . ASN A 1 432 ? -10.167 -0.325 28.103 1.00 94.56 432 ASN A C 1
ATOM 3665 O O . ASN A 1 432 ? -10.051 -0.881 29.195 1.00 94.56 432 ASN A O 1
ATOM 3669 N N . THR A 1 433 ? -10.639 0.919 27.981 1.00 94.38 433 THR A N 1
ATOM 3670 C CA . THR A 1 433 ? -11.182 1.704 29.100 1.00 94.38 433 THR A CA 1
ATOM 3671 C C . THR A 1 433 ? -12.379 0.994 29.724 1.00 94.38 433 THR A C 1
ATOM 3673 O O . THR A 1 433 ? -12.409 0.812 30.939 1.00 94.38 433 THR A O 1
ATOM 3676 N N . THR A 1 434 ? -13.310 0.500 28.904 1.00 95.56 434 THR A N 1
ATOM 3677 C CA . THR A 1 434 ? -14.474 -0.271 29.374 1.00 95.56 434 THR A CA 1
ATOM 3678 C C . THR A 1 434 ? -14.056 -1.557 30.088 1.00 95.56 434 THR A C 1
ATOM 3680 O O . THR A 1 434 ? -14.544 -1.843 31.178 1.00 95.56 434 THR A O 1
ATOM 3683 N N . TYR A 1 435 ? -13.105 -2.307 29.523 1.00 96.00 435 TYR A N 1
ATOM 3684 C CA . TYR A 1 435 ? -12.572 -3.524 30.142 1.00 96.00 435 TYR A CA 1
ATOM 3685 C C . TYR A 1 435 ? -11.959 -3.239 31.522 1.00 96.00 435 TYR A C 1
ATOM 3687 O O . TYR A 1 435 ? -12.225 -3.949 32.486 1.00 96.00 435 TYR A O 1
ATOM 3695 N N . LYS A 1 436 ? -11.183 -2.159 31.649 1.00 94.31 436 LYS A N 1
ATOM 3696 C CA . LYS A 1 436 ? -10.566 -1.754 32.922 1.00 94.31 436 LYS A CA 1
ATOM 3697 C C . LYS A 1 436 ? -11.592 -1.270 33.947 1.00 94.31 436 LYS A C 1
ATOM 3699 O O . LYS A 1 436 ? -11.430 -1.525 35.135 1.00 94.31 436 LYS A O 1
ATOM 3704 N N . MET A 1 437 ? -12.648 -0.588 33.503 1.00 94.44 437 MET A N 1
ATOM 3705 C CA . MET A 1 437 ? -13.765 -0.203 34.370 1.00 94.44 437 MET A CA 1
ATOM 3706 C C . MET A 1 437 ? -14.490 -1.440 34.911 1.00 94.44 437 MET A C 1
ATOM 3708 O O . MET A 1 437 ? -14.752 -1.496 36.111 1.00 94.44 437 MET A O 1
ATOM 3712 N N . GLN A 1 438 ? -14.695 -2.466 34.077 1.00 95.31 438 GLN A N 1
ATOM 3713 C CA . GLN A 1 438 ? -15.222 -3.762 34.513 1.00 95.31 438 GLN A CA 1
ATOM 3714 C C . GLN A 1 438 ? -14.342 -4.422 35.579 1.00 95.31 438 GLN A C 1
ATOM 3716 O O . GLN A 1 438 ? -14.857 -4.858 36.603 1.00 95.31 438 GLN A O 1
ATOM 3721 N N . GLU A 1 439 ? -13.021 -4.475 35.387 1.00 94.50 439 GLU A N 1
ATOM 3722 C CA . GLU A 1 439 ? -12.104 -5.065 36.381 1.00 94.50 439 GLU A CA 1
ATOM 3723 C C . GLU A 1 439 ? -12.143 -4.357 37.743 1.00 94.50 439 GLU A C 1
ATOM 3725 O O . GLU A 1 439 ? -11.728 -4.924 38.753 1.00 94.50 439 GLU A O 1
ATOM 3730 N N . LYS A 1 440 ? -12.622 -3.111 37.778 1.00 92.31 440 LYS A N 1
ATOM 3731 C CA . LYS A 1 440 ? -12.778 -2.312 38.996 1.00 92.31 440 LYS A CA 1
ATOM 3732 C C . LYS A 1 440 ? -14.223 -2.236 39.497 1.00 92.31 440 LYS A C 1
ATOM 3734 O O . LYS A 1 440 ? -14.454 -1.536 40.477 1.00 92.31 440 LYS A O 1
ATOM 3739 N N . GLY A 1 441 ? -15.172 -2.923 38.854 1.00 93.19 441 GLY A N 1
ATOM 3740 C CA . GLY A 1 441 ? -16.595 -2.866 39.211 1.00 93.19 441 GLY A CA 1
ATOM 3741 C C . GLY A 1 441 ? -17.208 -1.469 39.055 1.00 93.19 441 GLY A C 1
ATOM 3742 O O . GLY A 1 441 ? -18.091 -1.090 39.814 1.00 93.19 441 GLY A O 1
ATOM 3743 N N . LEU A 1 442 ? -16.693 -0.663 38.121 1.00 93.94 442 LEU A N 1
ATOM 3744 C CA . LEU A 1 442 ? -17.188 0.687 37.845 1.00 93.94 442 LEU A CA 1
ATOM 3745 C C . LEU A 1 442 ? -18.279 0.631 36.775 1.00 93.94 442 LEU A C 1
ATOM 3747 O O . LEU A 1 442 ? -18.098 -0.064 35.782 1.00 93.94 442 LEU A O 1
ATOM 3751 N N . HIS A 1 443 ? -19.354 1.405 36.926 1.00 93.94 443 HIS A N 1
ATOM 3752 C CA . HIS A 1 443 ? -20.503 1.414 36.008 1.00 93.94 443 HIS A CA 1
ATOM 3753 C C . HIS A 1 443 ? -20.596 2.750 35.243 1.00 93.94 443 HIS A C 1
ATOM 3755 O O . HIS A 1 443 ? -21.315 3.656 35.666 1.00 93.94 443 HIS A O 1
ATOM 3761 N N . PRO A 1 444 ? -19.814 2.934 34.162 1.00 94.94 444 PRO A N 1
ATOM 3762 C CA . PRO A 1 444 ? -19.768 4.180 33.403 1.00 94.94 444 PRO A CA 1
ATOM 3763 C C . PRO A 1 444 ? -20.927 4.311 32.409 1.00 94.94 444 PRO A C 1
ATOM 3765 O O . PRO A 1 444 ? -21.413 3.329 31.846 1.00 94.94 444 PRO A O 1
ATOM 3768 N N . THR A 1 445 ? -21.282 5.550 32.077 1.00 96.25 445 THR A N 1
ATOM 3769 C CA . THR A 1 445 ? -22.033 5.836 30.848 1.00 96.25 445 THR A CA 1
ATOM 3770 C C . THR A 1 445 ? -21.119 5.749 29.621 1.00 96.25 445 THR A C 1
ATOM 3772 O O . THR A 1 445 ? -19.891 5.806 29.721 1.00 96.25 445 THR A O 1
ATOM 3775 N N . TRP A 1 446 ? -21.704 5.663 28.421 1.00 95.69 446 TRP A N 1
ATOM 3776 C CA . TRP A 1 446 ? -20.913 5.664 27.185 1.00 95.69 446 TRP A CA 1
ATOM 3777 C C . TRP A 1 446 ? -20.090 6.953 27.048 1.00 95.69 446 TRP A C 1
ATOM 3779 O O . TRP A 1 446 ? -18.900 6.886 26.764 1.00 95.69 446 TRP A O 1
ATOM 3789 N N . GLN A 1 447 ? -20.681 8.115 27.347 1.00 95.75 447 GLN A N 1
ATOM 3790 C CA . GLN A 1 447 ? -19.981 9.405 27.307 1.00 95.75 447 GLN A CA 1
ATOM 3791 C C . GLN A 1 447 ? -18.773 9.441 28.252 1.00 95.75 447 GLN A C 1
ATOM 3793 O O . GLN A 1 447 ? -17.724 9.962 27.880 1.00 95.75 447 GLN A O 1
ATOM 3798 N N . GLN A 1 448 ? -18.883 8.827 29.432 1.00 95.62 448 GLN A N 1
ATOM 3799 C CA . GLN A 1 448 ? -17.770 8.708 30.374 1.00 95.62 448 GLN A CA 1
ATOM 3800 C C . GLN A 1 448 ? -16.657 7.812 29.833 1.00 95.62 448 GLN A C 1
ATOM 3802 O O . GLN A 1 448 ? -15.485 8.175 29.921 1.00 95.62 448 GLN A O 1
ATOM 3807 N N . VAL A 1 449 ? -16.993 6.678 29.210 1.00 95.81 449 VAL A N 1
ATOM 3808 C CA . VAL A 1 449 ? -15.993 5.843 28.522 1.00 95.81 449 VAL A CA 1
ATOM 3809 C C . VAL A 1 449 ? -15.259 6.655 27.458 1.00 95.81 449 VAL A C 1
ATOM 3811 O O . VAL A 1 449 ? -14.029 6.639 27.427 1.00 95.81 449 VAL A O 1
ATOM 3814 N N . GLN A 1 450 ? -15.995 7.387 26.617 1.00 94.94 450 GLN A N 1
ATOM 3815 C CA . GLN A 1 450 ? -15.402 8.215 25.568 1.00 94.94 450 GLN A CA 1
ATOM 3816 C C . GLN A 1 450 ? -14.505 9.309 26.141 1.00 94.94 450 GLN A C 1
ATOM 3818 O O . GLN A 1 450 ? -13.426 9.543 25.607 1.00 94.94 450 GLN A O 1
ATOM 3823 N N . PHE A 1 451 ? -14.923 9.950 27.233 1.00 94.31 451 PHE A N 1
ATOM 3824 C CA . PHE A 1 451 ? -14.138 10.966 27.925 1.00 94.31 451 PHE A CA 1
ATOM 3825 C C . PHE A 1 451 ? -12.802 10.398 28.418 1.00 94.31 451 PHE A C 1
ATOM 3827 O O . PHE A 1 451 ? -11.742 10.875 28.018 1.00 94.31 451 PHE A O 1
ATOM 3834 N N . PHE A 1 452 ? -12.830 9.321 29.209 1.00 93.56 452 PHE A N 1
ATOM 3835 C CA . PHE A 1 452 ? -11.608 8.741 29.773 1.00 93.56 452 PHE A CA 1
ATOM 3836 C C . PHE A 1 452 ? -10.712 8.067 28.725 1.00 93.56 452 PHE A C 1
ATOM 3838 O O . PHE A 1 452 ? -9.504 7.990 28.924 1.00 93.56 452 PHE A O 1
ATOM 3845 N N . ALA A 1 453 ? -11.265 7.599 27.602 1.00 92.38 453 ALA A N 1
ATOM 3846 C CA . ALA A 1 453 ? -10.496 6.990 26.515 1.00 92.38 453 ALA A CA 1
ATOM 3847 C C . ALA A 1 453 ? -9.673 7.990 25.679 1.00 92.38 453 ALA A C 1
ATOM 3849 O O . ALA A 1 453 ? -8.787 7.559 24.933 1.00 92.38 453 ALA A O 1
ATOM 3850 N N . ARG A 1 454 ? -9.946 9.301 25.786 1.00 91.06 454 ARG A N 1
ATOM 3851 C CA . ARG A 1 454 ? -9.143 10.350 25.130 1.00 91.06 454 ARG A CA 1
ATOM 3852 C C . ARG A 1 454 ? -7.737 10.414 25.711 1.00 91.06 454 ARG A C 1
ATOM 3854 O O . ARG A 1 454 ? -6.778 10.582 24.963 1.00 91.06 454 ARG A O 1
ATOM 3861 N N . PHE A 1 455 ? -7.618 10.211 27.020 1.00 88.81 455 PHE A N 1
ATOM 3862 C CA . PHE A 1 455 ? -6.353 10.334 27.722 1.00 88.81 455 PHE A CA 1
ATOM 3863 C C . PHE A 1 455 ? -5.483 9.080 27.539 1.00 88.81 455 PHE A C 1
ATOM 3865 O O . PHE A 1 455 ? -5.980 7.952 27.595 1.00 88.81 455 PHE A O 1
ATOM 3872 N N . PRO A 1 456 ? -4.162 9.242 27.353 1.00 83.56 456 PRO A N 1
ATOM 3873 C CA . PRO A 1 456 ? -3.240 8.114 27.219 1.00 83.56 456 PRO A CA 1
ATOM 3874 C C . PRO A 1 456 ? -3.066 7.348 28.539 1.00 83.56 456 PRO A C 1
ATOM 3876 O O . PRO A 1 456 ? -2.698 6.170 28.545 1.00 83.56 456 PRO A O 1
ATOM 3879 N N . ARG A 1 457 ? -3.323 8.017 29.668 1.00 87.38 457 ARG A N 1
ATOM 3880 C CA . ARG A 1 457 ? -3.187 7.477 31.019 1.00 87.38 457 ARG A CA 1
ATOM 3881 C C . ARG A 1 457 ? -4.497 6.882 31.535 1.00 87.38 457 ARG A C 1
ATOM 3883 O O . ARG A 1 457 ? -5.590 7.317 31.189 1.00 87.38 457 ARG A O 1
ATOM 3890 N N . ASN A 1 458 ? -4.385 5.862 32.384 1.00 86.94 458 ASN A N 1
ATOM 3891 C CA . ASN A 1 458 ? -5.532 5.087 32.844 1.00 86.94 458 ASN A CA 1
ATOM 3892 C C . ASN A 1 458 ? -6.027 5.530 34.229 1.00 86.94 458 ASN A C 1
ATOM 3894 O O . ASN A 1 458 ? -5.591 4.998 35.247 1.00 86.94 458 ASN A O 1
ATOM 3898 N N . PHE A 1 459 ? -7.030 6.403 34.256 1.00 90.25 459 PHE A N 1
ATOM 3899 C CA . PHE A 1 459 ? -7.619 6.910 35.500 1.00 90.25 459 PHE A CA 1
ATOM 3900 C C . PHE A 1 459 ? -8.484 5.905 36.274 1.00 90.25 459 PHE A C 1
ATOM 3902 O O . PHE A 1 459 ? -8.776 6.134 37.446 1.00 90.25 459 PHE A O 1
ATOM 3909 N N . THR A 1 460 ? -8.866 4.766 35.680 1.00 89.44 460 THR A N 1
ATOM 3910 C CA . THR A 1 460 ? -9.732 3.766 36.349 1.00 89.44 460 THR A CA 1
ATOM 3911 C C . THR A 1 460 ? -9.164 3.263 37.679 1.00 89.44 460 THR A C 1
ATOM 3913 O O . THR A 1 460 ? -9.927 2.921 38.580 1.00 89.44 460 THR A O 1
ATOM 3916 N N . ARG A 1 461 ? -7.830 3.277 37.833 1.00 88.88 461 ARG A N 1
ATOM 3917 C CA . ARG A 1 461 ? -7.128 2.925 39.076 1.00 88.88 461 ARG A CA 1
ATOM 3918 C C . ARG A 1 461 ? -7.530 3.817 40.250 1.00 88.88 461 ARG A C 1
ATOM 3920 O O . ARG A 1 461 ? -7.671 3.299 41.352 1.00 88.88 461 ARG A O 1
ATOM 3927 N N . TYR A 1 462 ? -7.738 5.109 40.009 1.00 91.56 462 TYR A N 1
ATOM 3928 C CA . TYR A 1 462 ? -8.024 6.099 41.051 1.00 91.56 462 TYR A CA 1
ATOM 3929 C C . TYR A 1 462 ? -9.519 6.342 41.230 1.00 91.56 462 TYR A C 1
ATOM 3931 O O . TYR A 1 462 ? -9.965 6.641 42.333 1.00 91.56 462 TYR A O 1
ATOM 3939 N N . ILE A 1 463 ? -10.314 6.136 40.174 1.00 91.12 463 ILE A N 1
ATOM 3940 C CA . ILE A 1 463 ? -11.775 6.277 40.237 1.00 91.12 463 ILE A CA 1
ATOM 3941 C C . ILE A 1 463 ? -12.382 5.368 41.318 1.00 91.12 463 ILE A C 1
ATOM 3943 O O . ILE A 1 463 ? -13.364 5.760 41.932 1.00 91.12 463 ILE A O 1
ATOM 3947 N N . ARG A 1 464 ? -11.769 4.216 41.635 1.00 85.69 464 ARG A N 1
ATOM 3948 C CA . ARG A 1 464 ? -12.219 3.323 42.724 1.00 85.69 464 ARG A CA 1
ATOM 3949 C C . ARG A 1 464 ? -12.261 3.976 44.113 1.00 85.69 464 ARG A C 1
ATOM 3951 O O . ARG A 1 464 ? -12.917 3.449 45.003 1.00 85.69 464 ARG A O 1
ATOM 3958 N N . TYR A 1 465 ? -11.529 5.073 44.314 1.00 90.69 465 TYR A N 1
ATOM 3959 C CA . TYR A 1 465 ? -11.497 5.818 45.575 1.00 90.69 465 TYR A CA 1
ATOM 3960 C C . TYR A 1 465 ? -12.484 6.993 45.599 1.00 90.69 465 TYR A C 1
ATOM 3962 O O . TYR A 1 465 ? -12.573 7.715 46.588 1.00 90.69 465 TYR A O 1
ATOM 3970 N N . THR A 1 466 ? -13.223 7.207 44.511 1.00 92.38 466 THR A N 1
ATOM 3971 C CA . THR A 1 466 ? -14.168 8.312 44.344 1.00 92.38 466 THR A CA 1
ATOM 3972 C C . THR A 1 466 ? -15.322 7.882 43.433 1.00 92.38 466 THR A C 1
ATOM 3974 O O . THR A 1 466 ? -15.672 6.709 43.366 1.00 92.38 466 THR A O 1
ATOM 3977 N N . THR A 1 467 ? -15.959 8.827 42.747 1.00 92.75 467 THR A N 1
ATOM 3978 C CA . THR A 1 467 ? -16.977 8.552 41.728 1.00 92.75 467 THR A CA 1
ATOM 3979 C C . THR A 1 467 ? -16.464 8.956 40.352 1.00 92.75 467 THR A C 1
ATOM 3981 O O . THR A 1 467 ? -15.661 9.886 40.228 1.00 92.75 467 THR A O 1
ATOM 3984 N N . ILE A 1 468 ? -16.975 8.298 39.308 1.00 95.00 468 ILE A N 1
ATOM 3985 C CA . ILE A 1 468 ? -16.657 8.625 37.909 1.00 95.00 468 ILE A CA 1
ATOM 3986 C C . ILE A 1 468 ? -16.934 10.113 37.639 1.00 95.00 468 ILE A C 1
ATOM 3988 O O . ILE A 1 468 ? -16.076 10.804 37.097 1.00 95.00 468 ILE A O 1
ATOM 3992 N N . HIS A 1 469 ? -18.078 10.622 38.114 1.00 94.81 469 HIS A N 1
ATOM 3993 C CA . HIS A 1 469 ? -18.472 12.021 37.948 1.00 94.81 469 HIS A CA 1
ATOM 3994 C C . HIS A 1 469 ? -17.494 12.994 38.619 1.00 94.81 469 HIS A C 1
ATOM 3996 O O . HIS A 1 469 ? -17.168 14.022 38.033 1.00 94.81 469 HIS A O 1
ATOM 4002 N N . LYS A 1 470 ? -17.022 12.727 39.845 1.00 94.69 470 LYS A N 1
ATOM 4003 C CA . LYS A 1 470 ? -16.081 13.640 40.522 1.00 94.69 470 LYS A CA 1
ATOM 4004 C C . LYS A 1 470 ? -14.745 13.723 39.782 1.00 94.69 470 LYS A C 1
ATOM 4006 O O . LYS A 1 470 ? -14.227 14.819 39.600 1.00 94.69 470 LYS A O 1
ATOM 4011 N N . MET A 1 471 ? -14.232 12.582 39.317 1.00 94.38 471 MET A N 1
ATOM 4012 C CA . MET A 1 471 ? -13.003 12.527 38.520 1.00 94.38 471 MET A CA 1
ATOM 4013 C C . MET A 1 471 ? -13.162 13.261 37.184 1.00 94.38 471 MET A C 1
ATOM 4015 O O . MET A 1 471 ? -12.333 14.092 36.828 1.00 94.38 471 MET A O 1
ATOM 4019 N N . GLU A 1 472 ? -14.253 12.989 36.467 1.00 94.50 472 GLU A N 1
ATOM 4020 C CA . GLU A 1 472 ? -14.581 13.660 35.208 1.00 94.50 472 GLU A CA 1
ATOM 4021 C C . GLU A 1 472 ? -14.687 15.176 35.397 1.00 94.50 472 GLU A C 1
ATOM 4023 O O . GLU A 1 472 ? -14.040 15.935 34.681 1.00 94.50 472 GLU A O 1
ATOM 4028 N N . ARG A 1 473 ? -15.448 15.615 36.404 1.00 95.00 473 ARG A N 1
ATOM 4029 C CA . ARG A 1 473 ? -15.650 17.029 36.722 1.00 95.00 473 ARG A CA 1
ATOM 4030 C C . ARG A 1 473 ? -14.335 17.748 37.006 1.00 95.00 473 ARG A C 1
ATOM 4032 O O . ARG A 1 473 ? -14.134 18.835 36.486 1.00 95.00 473 ARG A O 1
ATOM 4039 N N . TYR A 1 474 ? -13.442 17.151 37.795 1.00 93.75 474 TYR A N 1
ATOM 4040 C CA . TYR A 1 474 ? -12.150 17.765 38.101 1.00 93.75 474 TYR A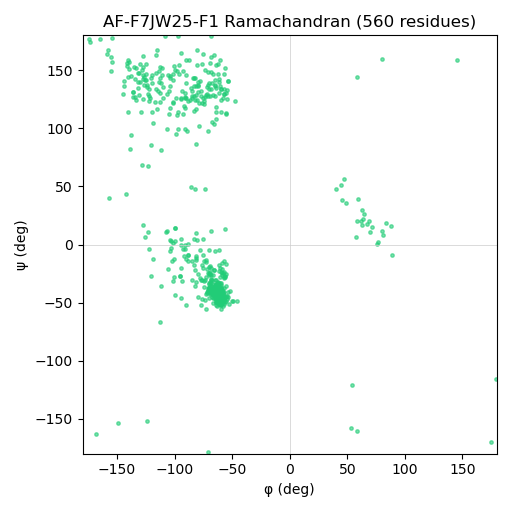 CA 1
ATOM 4041 C C . TYR A 1 474 ? -11.307 17.967 36.836 1.00 93.75 474 TYR A C 1
ATOM 4043 O O . TYR A 1 474 ? -10.822 19.065 36.582 1.00 93.75 474 TYR A O 1
ATOM 4051 N N . ILE A 1 475 ? -11.200 16.940 35.989 1.00 92.38 475 ILE A N 1
ATOM 4052 C CA . ILE A 1 475 ? -10.440 17.037 34.736 1.00 92.38 475 ILE A CA 1
ATOM 4053 C C . ILE A 1 475 ? -11.055 18.090 33.794 1.00 92.38 475 ILE A C 1
ATOM 4055 O O . ILE A 1 475 ? -10.324 18.822 33.131 1.00 92.38 475 ILE A O 1
ATOM 4059 N N . LYS A 1 476 ? -12.387 18.207 33.754 1.00 91.94 476 LYS A N 1
ATOM 4060 C CA . LYS A 1 476 ? -13.084 19.194 32.916 1.00 91.94 476 LYS A CA 1
ATOM 4061 C C . LYS A 1 476 ? -12.952 20.624 33.425 1.00 91.94 476 LYS A C 1
ATOM 4063 O O . LYS A 1 476 ? -12.542 21.509 32.686 1.00 91.94 476 LYS A O 1
ATOM 4068 N N . GLU A 1 477 ? -13.340 20.851 34.674 1.00 91.19 477 GLU A N 1
ATOM 4069 C CA . GLU A 1 477 ? -13.510 22.195 35.232 1.00 91.19 477 GLU A CA 1
ATOM 4070 C C . GLU A 1 477 ? -12.200 22.780 35.763 1.00 91.19 477 GLU A C 1
ATOM 4072 O O . GLU A 1 477 ? -12.031 23.995 35.738 1.00 91.19 477 GLU A O 1
ATOM 4077 N N . VAL A 1 478 ? -11.280 21.938 36.247 1.00 88.19 478 VAL A N 1
ATOM 4078 C CA . VAL A 1 478 ? -10.021 22.393 36.859 1.00 88.19 478 VAL A CA 1
ATOM 4079 C C . VAL A 1 478 ? -8.861 22.297 35.877 1.00 88.19 478 VAL A C 1
ATOM 4081 O O . VAL A 1 478 ? -8.078 23.236 35.784 1.00 88.19 478 VAL A O 1
ATOM 4084 N N . LEU A 1 479 ? -8.763 21.193 35.126 1.00 87.69 479 LEU A N 1
ATOM 4085 C CA . LEU A 1 479 ? -7.663 20.981 34.172 1.00 87.69 479 LEU A CA 1
ATOM 4086 C C . LEU A 1 479 ? -7.990 21.446 32.742 1.00 87.69 479 LEU A C 1
ATOM 4088 O O . LEU A 1 479 ? -7.148 21.356 31.850 1.00 87.69 479 LEU A O 1
ATOM 4092 N N . GLY A 1 480 ? -9.223 21.902 32.493 1.00 85.38 480 GLY A N 1
ATOM 4093 C CA . GLY A 1 480 ? -9.656 22.406 31.186 1.00 85.38 480 GLY A CA 1
ATOM 4094 C C . GLY A 1 480 ? -9.650 21.364 30.062 1.00 85.38 480 GLY A C 1
ATOM 4095 O O . GLY A 1 480 ? -9.556 21.738 28.897 1.00 85.38 480 GLY A O 1
ATOM 4096 N N . GLU A 1 481 ? -9.713 20.069 30.394 1.00 79.69 481 GLU A N 1
ATOM 4097 C CA . GLU A 1 481 ? -9.520 18.950 29.454 1.00 79.69 481 GLU A CA 1
ATOM 4098 C C . GLU A 1 481 ? -8.155 18.943 28.725 1.00 79.69 481 GLU A C 1
ATOM 4100 O O . GLU A 1 481 ? -8.009 18.277 27.696 1.00 79.69 481 GLU A O 1
ATOM 4105 N N . ASP A 1 482 ? -7.135 19.628 29.253 1.00 83.31 482 ASP A N 1
ATOM 4106 C CA . ASP A 1 482 ? -5.798 19.631 28.655 1.00 83.31 482 ASP A CA 1
ATOM 4107 C C . ASP A 1 482 ? -5.093 18.274 28.839 1.00 83.31 482 ASP A C 1
ATOM 4109 O O . ASP A 1 482 ? -4.983 17.738 29.946 1.00 83.31 482 ASP A O 1
ATOM 4113 N N . GLU A 1 483 ? -4.597 17.697 27.738 1.00 83.88 483 GLU A N 1
ATOM 4114 C CA . GLU A 1 483 ? -3.974 16.369 27.754 1.00 83.88 483 GLU A CA 1
ATOM 4115 C C . GLU A 1 483 ? -2.701 16.341 28.610 1.00 83.88 483 GLU A C 1
ATOM 4117 O O . GLU A 1 483 ? -2.466 15.353 29.309 1.00 83.88 483 GLU A O 1
ATOM 4122 N N . ARG A 1 484 ? -1.894 17.413 28.603 1.00 85.38 484 ARG A N 1
ATOM 4123 C CA . ARG A 1 484 ? -0.661 17.474 29.402 1.00 85.38 484 ARG A CA 1
ATOM 4124 C C . ARG A 1 484 ? -0.990 17.578 30.883 1.00 85.38 484 ARG A C 1
ATOM 4126 O O . ARG A 1 484 ? -0.460 16.798 31.665 1.00 85.38 484 ARG A O 1
ATOM 4133 N N . GLN A 1 485 ? -1.928 18.447 31.255 1.00 87.88 485 GLN A N 1
ATOM 4134 C CA . GLN A 1 485 ? -2.372 18.561 32.644 1.00 87.88 485 GLN A CA 1
ATOM 4135 C C . GLN A 1 485 ? -2.997 17.263 33.161 1.00 87.88 485 GLN A C 1
ATOM 4137 O O . GLN A 1 485 ? -2.776 16.887 34.310 1.00 87.88 485 GLN A O 1
ATOM 4142 N N . ALA A 1 486 ? -3.740 16.533 32.324 1.00 88.25 486 ALA A N 1
ATOM 4143 C CA . ALA A 1 486 ? -4.254 15.218 32.690 1.00 88.25 486 ALA A CA 1
ATOM 4144 C C . ALA A 1 486 ? -3.121 14.195 32.908 1.00 88.25 486 ALA A C 1
ATOM 4146 O O . ALA A 1 486 ? -3.201 13.377 33.826 1.00 88.25 486 ALA A O 1
ATOM 4147 N N . VAL A 1 487 ? -2.056 14.227 32.101 1.00 89.81 487 VAL A N 1
ATOM 4148 C CA . VAL A 1 487 ? -0.872 13.380 32.322 1.00 89.81 487 VAL A CA 1
ATOM 4149 C C . VAL A 1 487 ? -0.193 13.729 33.648 1.00 89.81 487 VAL A C 1
ATOM 4151 O O . VAL A 1 487 ? 0.015 12.822 34.453 1.00 89.81 487 VAL A O 1
ATOM 4154 N N . ASP A 1 488 ? 0.056 15.012 33.916 1.00 90.69 488 ASP A N 1
ATOM 4155 C CA . ASP A 1 488 ? 0.664 15.476 35.171 1.00 90.69 488 ASP A CA 1
ATOM 4156 C C . ASP A 1 488 ? -0.188 15.085 36.383 1.00 90.69 488 ASP A C 1
ATOM 4158 O O . ASP A 1 488 ? 0.327 14.602 37.390 1.00 90.69 488 ASP A O 1
ATOM 4162 N N . TYR A 1 489 ? -1.510 15.225 36.270 1.00 94.50 489 TYR A N 1
ATOM 4163 C CA . TYR A 1 489 ? -2.452 14.820 37.305 1.00 94.50 489 TYR A CA 1
ATOM 4164 C C . TYR A 1 489 ? -2.410 13.315 37.571 1.00 94.50 489 TYR A C 1
ATOM 4166 O O . TYR A 1 489 ? -2.396 12.880 38.722 1.00 94.50 489 TYR A O 1
ATOM 4174 N N . HIS A 1 490 ? -2.364 12.501 36.518 1.00 94.25 490 HIS A N 1
ATOM 4175 C CA . HIS A 1 490 ? -2.233 11.058 36.669 1.00 94.25 490 HIS A CA 1
ATOM 4176 C C . HIS A 1 490 ? -0.915 10.667 37.351 1.00 94.25 490 HIS A C 1
ATOM 4178 O O . HIS A 1 490 ? -0.914 9.752 38.179 1.00 94.25 490 HIS A O 1
ATOM 4184 N N . ASP A 1 491 ? 0.191 11.314 36.984 1.00 93.06 491 ASP A N 1
ATOM 4185 C CA . ASP A 1 491 ? 1.516 11.019 37.529 1.00 93.06 491 ASP A CA 1
ATOM 4186 C C . ASP A 1 491 ? 1.615 11.466 39.001 1.00 93.06 491 ASP A C 1
ATOM 4188 O O . ASP A 1 491 ? 2.087 10.690 39.834 1.00 93.06 491 ASP A O 1
ATOM 4192 N N . TYR A 1 492 ? 0.999 12.598 39.361 1.00 95.19 492 TYR A N 1
ATOM 4193 C CA . TYR A 1 492 ? 0.775 13.004 40.752 1.00 95.19 492 TYR A CA 1
ATOM 4194 C C . TYR A 1 492 ? -0.018 11.957 41.554 1.00 95.19 492 TYR A C 1
ATOM 4196 O O . TYR A 1 492 ? 0.424 11.525 42.617 1.00 95.19 492 TYR A O 1
ATOM 4204 N N . LEU A 1 493 ? -1.170 11.494 41.048 1.00 95.25 493 LEU A N 1
ATOM 4205 C CA . LEU A 1 493 ? -1.990 10.488 41.742 1.00 95.25 493 LEU A CA 1
ATOM 4206 C C . LEU A 1 493 ? -1.255 9.155 41.914 1.00 95.25 493 LEU A C 1
ATOM 4208 O O . LEU A 1 493 ? -1.445 8.464 42.917 1.00 95.25 493 LEU A O 1
ATOM 4212 N N . LYS A 1 494 ? -0.426 8.788 40.931 1.00 94.19 494 LYS A N 1
ATOM 4213 C CA . LYS A 1 494 ? 0.422 7.598 40.996 1.00 94.19 494 LYS A CA 1
ATOM 4214 C C . LYS A 1 494 ? 1.417 7.724 42.147 1.00 94.19 494 LYS A C 1
ATOM 4216 O O . LYS A 1 494 ? 1.508 6.812 42.962 1.00 94.19 494 LYS A O 1
ATOM 4221 N N . MET A 1 495 ? 2.103 8.862 42.219 1.00 93.81 495 MET A N 1
ATOM 4222 C CA . MET A 1 495 ? 3.098 9.157 43.244 1.00 93.81 495 MET A CA 1
ATOM 4223 C C . MET A 1 495 ? 2.477 9.226 44.641 1.00 93.81 495 MET A C 1
ATOM 4225 O O . MET A 1 495 ? 3.009 8.635 45.574 1.00 93.81 495 MET A O 1
ATOM 4229 N N . ALA A 1 496 ? 1.312 9.863 44.781 1.00 94.38 496 ALA A N 1
ATOM 4230 C CA . ALA A 1 496 ? 0.572 9.899 46.039 1.00 94.38 496 ALA A CA 1
ATOM 4231 C C . ALA A 1 496 ? 0.243 8.482 46.545 1.00 94.38 496 ALA A C 1
ATOM 4233 O O . ALA A 1 496 ? 0.468 8.171 47.715 1.00 94.38 496 ALA A O 1
ATOM 4234 N N . GLU A 1 497 ? -0.235 7.593 45.665 1.00 92.75 497 GLU A N 1
ATOM 4235 C CA . GLU A 1 497 ? -0.509 6.203 46.045 1.00 92.75 497 GLU A CA 1
ATOM 4236 C C . GLU A 1 497 ? 0.783 5.433 46.387 1.00 92.75 497 GLU A C 1
ATOM 4238 O O . GLU A 1 497 ? 0.790 4.666 47.346 1.00 92.75 497 GLU A O 1
ATOM 4243 N N . GLU A 1 498 ? 1.881 5.652 45.652 1.00 92.00 498 GLU A N 1
ATOM 4244 C CA . GLU A 1 498 ? 3.193 5.021 45.902 1.00 92.00 498 GLU A CA 1
ATOM 4245 C C . GLU A 1 498 ? 3.835 5.481 47.223 1.00 92.00 498 GLU A C 1
ATOM 4247 O O . GLU A 1 498 ? 4.446 4.675 47.923 1.00 92.00 498 GLU A O 1
ATOM 4252 N N . LEU A 1 499 ? 3.631 6.741 47.616 1.00 92.00 499 LEU A N 1
ATOM 4253 C CA . LEU A 1 499 ? 4.073 7.297 48.900 1.00 92.00 499 LEU A CA 1
ATOM 4254 C C . LEU A 1 499 ? 3.176 6.891 50.084 1.00 92.00 499 LEU A C 1
ATOM 4256 O O . LEU A 1 499 ? 3.514 7.181 51.236 1.00 92.00 499 LEU A O 1
ATOM 4260 N N . GLY A 1 500 ? 2.072 6.183 49.823 1.00 92.06 500 GLY A N 1
ATOM 4261 C CA . GLY A 1 500 ? 1.171 5.651 50.844 1.00 92.06 500 GLY A CA 1
ATOM 4262 C C . GLY A 1 500 ? 0.127 6.648 51.349 1.00 92.06 500 GLY A C 1
ATOM 4263 O O . GLY A 1 500 ? -0.443 6.436 52.420 1.00 92.06 500 GLY A O 1
ATOM 4264 N N . TYR A 1 501 ? -0.143 7.726 50.605 1.00 93.62 501 TYR A N 1
ATOM 4265 C CA . TYR A 1 501 ? -1.209 8.658 50.964 1.00 93.62 501 TYR A CA 1
ATOM 4266 C C . TYR A 1 501 ? -2.576 7.965 50.961 1.00 93.62 501 TYR A C 1
ATOM 4268 O O . TYR A 1 501 ? -2.867 7.083 50.147 1.00 93.62 501 TYR A O 1
ATOM 4276 N N . ASN A 1 502 ? -3.463 8.408 51.857 1.00 92.69 502 ASN A N 1
ATOM 4277 C CA . ASN A 1 502 ? -4.841 7.936 51.870 1.00 92.69 502 ASN A CA 1
ATOM 4278 C C . ASN A 1 502 ? -5.604 8.497 50.661 1.00 92.69 502 ASN A C 1
ATOM 4280 O O . ASN A 1 502 ? -6.140 9.603 50.693 1.00 92.69 502 ASN A O 1
ATOM 4284 N N . MET A 1 503 ? -5.706 7.692 49.604 1.00 92.94 503 MET A N 1
ATOM 4285 C CA . MET A 1 503 ? -6.383 8.061 48.358 1.00 92.94 503 MET A CA 1
ATOM 4286 C C . MET A 1 503 ? -7.895 8.288 48.507 1.00 92.94 503 MET A C 1
ATOM 4288 O O . MET A 1 503 ? -8.532 8.674 47.535 1.00 92.94 503 MET A O 1
ATOM 4292 N N . ARG A 1 504 ? -8.504 8.045 49.677 1.00 91.38 504 ARG A N 1
ATOM 4293 C CA . ARG A 1 504 ? -9.907 8.416 49.938 1.00 91.38 504 ARG A CA 1
ATOM 4294 C C . ARG A 1 504 ? -10.068 9.885 50.328 1.00 91.38 504 ARG A C 1
ATOM 4296 O O . ARG A 1 504 ? -11.192 10.382 50.305 1.00 91.38 504 ARG A O 1
ATOM 4303 N N . GLU A 1 505 ? -8.974 10.573 50.655 1.00 92.81 505 GLU A N 1
ATOM 4304 C CA . GLU A 1 505 ? -9.024 11.978 51.043 1.00 92.81 505 GLU A CA 1
ATOM 4305 C C . GLU A 1 505 ? -9.266 12.889 49.831 1.00 92.81 505 GLU A C 1
ATOM 4307 O O . GLU A 1 505 ? -8.479 12.876 48.874 1.00 92.81 505 GLU A O 1
ATOM 4312 N N . PRO A 1 506 ? -10.321 13.730 49.845 1.00 90.94 506 PRO A N 1
ATOM 4313 C CA . PRO A 1 506 ? -10.665 14.560 48.697 1.00 90.94 506 PRO A CA 1
ATOM 4314 C C . PRO A 1 506 ? -9.561 15.523 48.264 1.00 90.94 506 PRO A C 1
ATOM 4316 O O . PRO A 1 506 ? -9.424 15.764 47.073 1.00 90.94 506 PRO A O 1
ATOM 4319 N N . TRP A 1 507 ? -8.769 16.073 49.188 1.00 90.81 507 TRP A N 1
ATOM 4320 C CA . TRP A 1 507 ? -7.693 17.012 48.842 1.00 90.81 507 TRP A CA 1
ATOM 4321 C C . TRP A 1 507 ? -6.460 16.331 48.237 1.00 90.81 507 TRP A C 1
ATOM 4323 O O . TRP A 1 507 ? -5.679 17.010 47.575 1.00 90.81 507 TRP A O 1
ATOM 4333 N N . ILE A 1 508 ? -6.294 15.019 48.451 1.00 93.19 508 ILE A N 1
ATOM 4334 C CA . ILE A 1 508 ? -5.273 14.209 47.776 1.00 93.19 508 ILE A CA 1
ATOM 4335 C C . ILE A 1 508 ? -5.752 13.859 46.373 1.00 93.19 508 ILE A C 1
ATOM 4337 O O . ILE A 1 508 ? -5.011 14.005 45.414 1.00 93.19 508 ILE A O 1
ATOM 4341 N N . LEU A 1 509 ? -7.009 13.438 46.216 1.00 93.19 509 LEU A N 1
ATOM 4342 C CA . LEU A 1 509 ? -7.536 13.148 44.882 1.00 93.19 509 LEU A CA 1
ATOM 4343 C C . LEU A 1 509 ? -7.721 14.407 44.036 1.00 93.19 509 LEU A C 1
ATOM 4345 O O . LEU A 1 509 ? -7.528 14.347 42.831 1.00 93.19 509 LEU A O 1
ATOM 4349 N N . PHE A 1 510 ? -8.115 15.527 44.632 1.00 94.94 510 PHE A N 1
ATOM 4350 C CA . PHE A 1 510 ? -8.519 16.743 43.928 1.00 94.94 510 PHE A CA 1
ATOM 4351 C C . PHE A 1 510 ? -7.753 17.958 44.474 1.00 94.94 510 PHE A C 1
ATOM 4353 O O . PHE A 1 510 ? -8.345 18.823 45.133 1.00 94.94 510 PHE A O 1
ATOM 4360 N N . PRO A 1 511 ? -6.429 18.039 44.244 1.00 93.00 511 PRO A N 1
ATOM 4361 C CA . PRO A 1 511 ? -5.629 19.147 44.745 1.00 93.00 511 PRO A CA 1
ATOM 4362 C C . PRO A 1 511 ? -6.070 20.464 44.093 1.00 93.00 511 PRO A C 1
ATOM 4364 O O . PRO A 1 511 ? -6.297 20.533 42.886 1.00 93.00 511 PRO A O 1
ATOM 4367 N N . LYS A 1 512 ? -6.169 21.541 44.882 1.00 88.00 512 LYS A N 1
ATOM 4368 C CA . LYS A 1 512 ? -6.487 22.880 44.348 1.00 88.00 512 LYS A CA 1
ATOM 4369 C C . LYS A 1 512 ? -5.356 23.440 43.481 1.00 88.00 512 LYS A C 1
ATOM 4371 O O . LYS A 1 512 ? -5.624 24.076 42.472 1.00 88.00 512 LYS A O 1
ATOM 4376 N N . ASN A 1 513 ? -4.107 23.199 43.883 1.00 89.75 513 ASN A N 1
ATOM 4377 C CA . ASN A 1 513 ? -2.908 23.604 43.155 1.00 89.75 513 ASN A CA 1
ATOM 4378 C C . ASN A 1 513 ? -2.092 22.355 42.803 1.00 89.75 513 ASN A C 1
ATOM 4380 O O . ASN A 1 513 ? -1.225 21.929 43.566 1.00 89.75 513 ASN A O 1
ATOM 4384 N N . LEU A 1 514 ? -2.441 21.729 41.676 1.00 90.88 514 LEU A N 1
ATOM 4385 C CA . LEU A 1 514 ? -1.855 20.459 41.247 1.00 90.88 514 LEU A CA 1
ATOM 4386 C C . LEU A 1 514 ? -0.334 20.548 41.097 1.00 90.88 514 LEU A C 1
ATOM 4388 O O . LEU A 1 514 ? 0.370 19.666 41.574 1.00 90.88 514 LEU A O 1
ATOM 4392 N N . LYS A 1 515 ? 0.167 21.616 40.468 1.00 89.50 515 LYS A N 1
ATOM 4393 C CA . LYS A 1 515 ? 1.596 21.777 40.183 1.00 89.50 515 LYS A CA 1
ATOM 4394 C C . LYS A 1 515 ? 2.420 21.814 41.468 1.00 89.50 515 LYS A C 1
ATOM 4396 O O . LYS A 1 515 ? 3.347 21.029 41.619 1.00 89.50 515 LYS A O 1
ATOM 4401 N N . GLN A 1 516 ? 2.013 22.665 42.408 1.00 91.69 516 GLN A N 1
ATOM 4402 C CA . GLN A 1 516 ? 2.675 22.779 43.704 1.00 91.69 516 GLN A CA 1
ATOM 4403 C C . GLN A 1 516 ? 2.664 21.439 44.453 1.00 91.69 516 GLN A C 1
ATOM 4405 O O . GLN A 1 516 ? 3.699 20.984 44.923 1.00 91.69 516 GLN A O 1
ATOM 4410 N N . ARG A 1 517 ? 1.508 20.764 44.518 1.00 91.56 517 ARG A N 1
ATOM 4411 C CA . ARG A 1 517 ? 1.407 19.462 45.194 1.00 91.56 517 ARG A CA 1
ATOM 4412 C C . ARG A 1 517 ? 2.239 18.375 44.520 1.00 91.56 517 ARG A C 1
ATOM 4414 O O . ARG A 1 517 ? 2.753 17.501 45.204 1.00 91.56 517 ARG A O 1
ATOM 4421 N N . HIS A 1 518 ? 2.369 18.413 43.199 1.00 91.44 518 HIS A N 1
ATOM 4422 C CA . HIS A 1 518 ? 3.211 17.474 42.471 1.00 91.44 518 HIS A CA 1
ATOM 4423 C C . HIS A 1 518 ? 4.697 17.703 42.773 1.00 91.44 518 HIS A C 1
ATOM 4425 O O . HIS A 1 518 ? 5.406 16.738 43.034 1.00 91.44 518 HIS A O 1
ATOM 4431 N N . GLU A 1 519 ? 5.150 18.959 42.820 1.00 91.06 519 GLU A N 1
ATOM 4432 C CA . GLU A 1 519 ? 6.520 19.318 43.218 1.00 91.06 519 GLU A CA 1
ATOM 4433 C C . GLU A 1 519 ? 6.831 18.888 44.663 1.00 91.06 519 GLU A C 1
ATOM 4435 O O . GLU A 1 519 ? 7.877 18.288 44.902 1.00 91.06 519 GLU A O 1
ATOM 4440 N N . GLU A 1 520 ? 5.898 19.096 45.601 1.00 91.25 520 GLU A N 1
ATOM 4441 C CA . GLU A 1 520 ? 6.026 18.640 46.996 1.00 91.25 520 GLU A CA 1
ATOM 4442 C C . GLU A 1 520 ? 6.224 17.115 47.094 1.00 91.25 520 GLU A C 1
ATOM 4444 O O . GLU A 1 520 ? 7.117 16.654 47.804 1.00 91.25 520 GLU A O 1
ATOM 4449 N N . LEU A 1 521 ? 5.438 16.320 46.353 1.00 92.00 521 LEU A N 1
ATOM 4450 C CA . LEU A 1 521 ? 5.579 14.858 46.368 1.00 92.00 521 LEU A CA 1
ATOM 4451 C C . LEU A 1 521 ? 6.868 14.374 45.690 1.00 92.00 521 LEU A C 1
ATOM 4453 O O . LEU A 1 521 ? 7.429 13.361 46.111 1.00 92.00 521 LEU A O 1
ATOM 4457 N N . ILE A 1 522 ? 7.346 15.073 44.653 1.00 90.62 522 ILE A N 1
ATOM 4458 C CA . ILE A 1 522 ? 8.628 14.753 44.008 1.00 90.62 522 ILE A CA 1
ATOM 4459 C C . ILE A 1 522 ? 9.765 14.903 45.017 1.00 90.62 522 ILE A C 1
ATOM 4461 O O . ILE A 1 522 ? 10.633 14.030 45.086 1.00 90.62 522 ILE A O 1
ATOM 4465 N N . GLU A 1 523 ? 9.759 15.986 45.793 1.00 90.75 523 GLU A N 1
ATOM 4466 C CA . GLU A 1 523 ? 10.794 16.228 46.794 1.00 90.75 523 GLU A CA 1
ATOM 4467 C C . GLU A 1 523 ? 10.712 15.209 47.934 1.00 90.75 523 GLU A C 1
ATOM 4469 O O . GLU A 1 523 ? 11.712 14.566 48.247 1.00 90.75 523 GLU A O 1
ATOM 4474 N N . GLU A 1 524 ? 9.510 14.924 48.446 1.00 91.25 524 GLU A N 1
ATOM 4475 C CA . GLU A 1 524 ? 9.316 13.877 49.457 1.00 91.25 524 GLU A CA 1
ATOM 4476 C C . GLU A 1 524 ? 9.806 12.501 48.969 1.00 91.25 524 GLU A C 1
ATOM 4478 O O . GLU A 1 524 ? 10.446 11.748 49.709 1.00 91.25 524 GLU A O 1
ATOM 4483 N N . SER A 1 525 ? 9.533 12.155 47.707 1.00 88.81 525 SER A N 1
ATOM 4484 C CA . SER A 1 525 ? 10.010 10.906 47.113 1.00 88.81 525 SER A CA 1
ATOM 4485 C C . SER A 1 525 ? 11.538 10.847 47.077 1.00 88.81 525 SER A C 1
ATOM 4487 O O . SER A 1 525 ? 12.112 9.804 47.395 1.00 88.81 525 SER A O 1
ATOM 4489 N N . ARG A 1 526 ? 12.210 11.953 46.729 1.00 88.31 526 ARG A N 1
ATOM 4490 C CA . ARG A 1 526 ? 13.680 12.038 46.726 1.00 88.31 526 ARG A CA 1
ATOM 4491 C C . ARG A 1 526 ? 14.256 11.906 48.128 1.00 88.31 526 ARG A C 1
ATOM 4493 O O . ARG A 1 526 ? 15.200 11.142 48.315 1.00 88.31 526 ARG A O 1
ATOM 4500 N N . GLU A 1 527 ? 13.675 12.585 49.113 1.00 89.81 527 GLU A N 1
ATOM 4501 C CA . GLU A 1 527 ? 14.095 12.484 50.514 1.00 89.81 527 GLU A CA 1
ATOM 4502 C C . GLU A 1 527 ? 13.980 11.044 51.033 1.00 89.81 527 GLU A C 1
ATOM 4504 O O . GLU A 1 527 ? 14.912 10.523 51.652 1.00 89.81 527 GLU A O 1
ATOM 4509 N N . ARG A 1 528 ? 12.869 10.354 50.728 1.00 87.38 528 ARG A N 1
ATOM 4510 C CA . ARG A 1 528 ? 12.684 8.942 51.097 1.00 87.38 528 ARG A CA 1
ATOM 4511 C C . ARG A 1 528 ? 13.685 8.023 50.399 1.00 87.38 528 ARG A C 1
ATOM 4513 O O . ARG A 1 528 ? 14.169 7.087 51.030 1.00 87.38 528 ARG A O 1
ATOM 4520 N N . GLU A 1 529 ? 14.017 8.273 49.133 1.00 85.75 529 GLU A N 1
ATOM 4521 C CA . GLU A 1 529 ? 15.046 7.512 48.413 1.00 85.75 529 GLU A CA 1
ATOM 4522 C C . GLU A 1 529 ? 16.449 7.720 48.996 1.00 85.75 529 GLU A C 1
ATOM 4524 O O . GLU A 1 529 ? 17.194 6.749 49.142 1.00 85.75 529 GLU A O 1
ATOM 4529 N N . ILE A 1 530 ? 16.810 8.960 49.342 1.00 87.75 530 ILE A N 1
ATOM 4530 C CA . ILE A 1 530 ? 18.088 9.287 49.993 1.00 87.75 530 ILE A CA 1
ATOM 4531 C C . ILE A 1 530 ? 18.172 8.565 51.336 1.00 87.75 530 ILE A C 1
ATOM 4533 O O . ILE A 1 530 ? 19.106 7.795 51.554 1.00 87.75 530 ILE A O 1
ATOM 4537 N N . LYS A 1 531 ? 17.147 8.709 52.181 1.00 85.56 531 LYS A N 1
ATOM 4538 C CA . LYS A 1 531 ? 17.089 8.046 53.487 1.00 85.56 531 LYS A CA 1
ATOM 4539 C C . LYS A 1 531 ? 17.135 6.522 53.368 1.00 85.56 531 LYS A C 1
ATOM 4541 O O . LYS A 1 531 ? 17.831 5.860 54.129 1.00 85.56 531 LYS A O 1
ATOM 4546 N N . ALA A 1 532 ? 16.445 5.948 52.381 1.00 83.00 532 ALA A N 1
ATOM 4547 C CA . ALA A 1 532 ? 16.488 4.512 52.129 1.00 83.00 532 ALA A CA 1
ATOM 4548 C C . ALA A 1 532 ? 17.889 4.036 51.713 1.00 83.00 532 ALA A C 1
ATOM 4550 O O . ALA A 1 532 ? 18.292 2.952 52.130 1.00 83.00 532 ALA A O 1
ATOM 4551 N N . LYS A 1 533 ? 18.635 4.823 50.921 1.00 83.12 533 LYS A N 1
ATOM 4552 C CA . LYS A 1 533 ? 20.037 4.531 50.575 1.00 83.12 533 LYS A CA 1
ATOM 4553 C C . LYS A 1 533 ? 20.948 4.635 51.795 1.00 83.12 533 LYS A C 1
ATOM 4555 O O . LYS A 1 533 ? 21.706 3.702 52.039 1.00 83.12 533 LYS A O 1
ATOM 4560 N N . GLU A 1 534 ? 20.812 5.694 52.590 1.00 84.94 534 GLU A N 1
ATOM 4561 C CA . GLU A 1 534 ? 21.560 5.874 53.840 1.00 84.94 534 GLU A CA 1
ATOM 4562 C C . GLU A 1 534 ? 21.311 4.721 54.823 1.00 84.94 534 GLU A C 1
ATOM 4564 O O . GLU A 1 534 ? 22.255 4.171 55.387 1.00 84.94 534 GLU A O 1
ATOM 4569 N N . ASP A 1 535 ? 20.061 4.280 54.988 1.00 82.06 535 ASP A N 1
ATOM 4570 C CA . ASP A 1 535 ? 19.707 3.129 55.826 1.00 82.06 535 ASP A CA 1
ATOM 4571 C C . ASP A 1 535 ? 20.305 1.814 55.296 1.00 82.06 535 ASP A C 1
ATOM 4573 O O . ASP A 1 535 ? 20.680 0.929 56.075 1.00 82.06 535 ASP A O 1
ATOM 4577 N N . LEU A 1 536 ? 20.403 1.664 53.973 1.00 80.19 536 LEU A N 1
ATOM 4578 C CA . LEU A 1 536 ? 20.989 0.490 53.324 1.00 80.19 536 LEU A CA 1
ATOM 4579 C C . LEU A 1 536 ? 22.512 0.460 53.491 1.00 80.19 536 LEU A C 1
ATOM 4581 O O . LEU A 1 536 ? 23.076 -0.596 53.789 1.00 80.19 536 LEU A O 1
ATOM 4585 N N . ASP A 1 537 ? 23.160 1.614 53.365 1.00 77.69 537 ASP A N 1
ATOM 4586 C CA . ASP A 1 537 ? 24.594 1.779 53.579 1.00 77.69 537 ASP A CA 1
ATOM 4587 C C . ASP A 1 537 ? 24.950 1.622 55.065 1.00 77.69 537 ASP A C 1
ATOM 4589 O O . ASP A 1 537 ? 25.889 0.897 55.392 1.00 77.69 537 ASP A O 1
ATOM 4593 N N . ASN A 1 538 ? 24.127 2.147 55.981 1.00 75.81 538 ASN A N 1
ATOM 4594 C CA . ASN A 1 538 ? 24.247 1.934 57.429 1.00 75.81 538 ASN A CA 1
ATOM 4595 C C . ASN A 1 538 ? 24.056 0.462 57.843 1.00 75.81 538 ASN A C 1
ATOM 4597 O O . ASN A 1 538 ? 24.683 -0.018 58.793 1.00 75.81 538 ASN A O 1
ATOM 4601 N N . LYS A 1 539 ? 23.196 -0.291 57.146 1.00 74.25 539 LYS A N 1
ATOM 4602 C CA . LYS A 1 539 ? 23.060 -1.745 57.352 1.00 74.25 539 LYS A CA 1
ATOM 4603 C C . LYS A 1 539 ? 24.271 -2.512 56.828 1.00 74.25 539 LYS A C 1
ATOM 4605 O O . LYS A 1 539 ? 24.711 -3.453 57.491 1.00 74.25 539 LYS A O 1
ATOM 4610 N N . LYS A 1 540 ? 24.828 -2.117 55.679 1.00 69.62 540 LYS A N 1
ATOM 4611 C CA . LYS A 1 540 ? 26.056 -2.719 55.140 1.00 69.62 540 LYS A CA 1
ATOM 4612 C C . LYS A 1 540 ? 27.238 -2.488 56.074 1.00 69.62 540 LYS A C 1
ATOM 4614 O O . LYS A 1 540 ? 27.871 -3.473 56.446 1.00 69.62 540 LYS A O 1
ATOM 4619 N N . THR A 1 541 ? 27.459 -1.251 56.527 1.00 66.12 541 THR A N 1
ATOM 4620 C CA . THR A 1 541 ? 28.554 -0.895 57.446 1.00 66.12 541 THR A CA 1
ATOM 4621 C C . THR A 1 541 ? 28.461 -1.636 58.781 1.00 66.12 541 THR A C 1
ATOM 4623 O O . THR A 1 541 ? 29.468 -2.184 59.230 1.00 66.12 541 THR A O 1
ATOM 4626 N N . LYS A 1 542 ? 27.258 -1.766 59.371 1.00 62.50 542 LYS A N 1
ATOM 4627 C CA . LYS A 1 542 ? 27.020 -2.609 60.564 1.00 62.50 542 LYS A CA 1
ATOM 4628 C C . LYS A 1 542 ? 27.283 -4.100 60.332 1.00 62.50 542 LYS A C 1
ATOM 4630 O O . LYS A 1 542 ? 27.701 -4.794 61.256 1.00 62.50 542 LYS A O 1
ATOM 4635 N N . SER A 1 543 ? 27.029 -4.619 59.129 1.00 54.25 543 SER A N 1
ATOM 4636 C CA . SER A 1 543 ? 27.322 -6.025 58.820 1.00 54.25 543 SER A CA 1
ATOM 4637 C C . SER A 1 543 ? 28.829 -6.287 58.725 1.00 54.25 543 SER A C 1
ATOM 4639 O O . SER A 1 543 ? 29.295 -7.282 59.281 1.00 54.25 543 SER A O 1
ATOM 4641 N N . THR A 1 544 ? 29.591 -5.363 58.122 1.00 56.81 544 THR A N 1
ATOM 4642 C CA . THR A 1 544 ? 31.061 -5.411 58.031 1.00 56.81 544 THR A CA 1
ATOM 4643 C C . THR A 1 544 ? 31.738 -5.248 59.392 1.00 56.81 544 THR A C 1
ATOM 4645 O O . THR A 1 544 ? 32.640 -6.015 59.710 1.00 56.81 544 THR A O 1
ATOM 4648 N N . SER A 1 545 ? 31.263 -4.341 60.257 1.00 55.84 545 SER A N 1
ATOM 4649 C CA . SER A 1 545 ? 31.841 -4.176 61.601 1.00 55.84 545 SER A CA 1
ATOM 4650 C C . SER A 1 545 ? 31.571 -5.375 62.522 1.00 55.84 545 SER A C 1
ATOM 4652 O O . SER A 1 545 ? 32.430 -5.757 63.318 1.00 55.84 545 SER A O 1
ATOM 4654 N N . ASN A 1 546 ? 30.417 -6.040 62.382 1.00 55.75 546 ASN A N 1
ATOM 4655 C CA . ASN A 1 546 ? 30.140 -7.300 63.080 1.00 55.75 546 ASN A CA 1
ATOM 4656 C C . ASN A 1 546 ? 31.012 -8.464 62.579 1.00 55.75 546 ASN A C 1
ATOM 4658 O O . ASN A 1 546 ? 31.347 -9.349 63.368 1.00 55.75 546 ASN A O 1
ATOM 4662 N N . THR A 1 547 ? 31.405 -8.471 61.299 1.00 54.72 547 THR A N 1
ATOM 4663 C CA . THR A 1 547 ? 32.337 -9.483 60.774 1.00 54.72 547 THR A CA 1
ATOM 4664 C C . THR A 1 547 ? 33.759 -9.237 61.275 1.00 54.72 547 THR A C 1
ATOM 4666 O O . THR A 1 547 ? 34.397 -10.182 61.734 1.00 54.72 547 THR A O 1
ATOM 4669 N N . GLU A 1 548 ? 34.217 -7.981 61.295 1.00 55.53 548 GLU A N 1
ATOM 4670 C CA . GLU A 1 548 ? 35.537 -7.597 61.816 1.00 55.53 548 GLU A CA 1
ATOM 4671 C C . GLU A 1 548 ? 35.692 -7.904 63.316 1.00 55.53 548 GLU A C 1
ATOM 4673 O O . GLU A 1 548 ? 36.681 -8.529 63.715 1.00 55.53 548 GLU A O 1
ATOM 4678 N N . ASN A 1 549 ? 34.682 -7.584 64.137 1.00 54.75 549 ASN A N 1
ATOM 4679 C CA . ASN A 1 549 ? 34.656 -7.939 65.563 1.00 54.75 549 ASN A CA 1
ATOM 4680 C C . ASN A 1 549 ? 34.640 -9.462 65.789 1.00 54.75 549 ASN A C 1
ATOM 4682 O O . ASN A 1 549 ? 35.315 -9.961 66.691 1.00 54.75 549 ASN A O 1
ATOM 4686 N N . GLY A 1 550 ? 33.932 -10.223 64.946 1.00 53.66 550 GLY A N 1
ATOM 4687 C CA . GLY A 1 550 ? 33.949 -11.689 64.978 1.00 53.66 550 GLY A CA 1
ATOM 4688 C C . GLY A 1 550 ? 35.331 -12.279 64.671 1.00 53.66 550 GLY A C 1
ATOM 4689 O O . GLY A 1 550 ? 35.779 -13.196 65.364 1.00 53.66 550 GLY A O 1
ATOM 4690 N N . THR A 1 551 ? 36.050 -11.720 63.691 1.00 54.94 551 THR A N 1
ATOM 4691 C CA . THR A 1 551 ? 37.437 -12.110 63.376 1.00 54.94 551 THR A CA 1
ATOM 4692 C C . THR A 1 551 ? 38.452 -11.685 64.437 1.00 54.94 551 THR A C 1
ATOM 4694 O O . THR A 1 551 ? 39.408 -12.422 64.682 1.00 54.94 551 THR A O 1
ATOM 4697 N N . ALA A 1 552 ? 38.257 -10.543 65.104 1.00 55.66 552 ALA A N 1
ATOM 4698 C CA . ALA A 1 552 ? 39.121 -10.097 66.197 1.00 55.66 552 ALA A CA 1
ATOM 4699 C C . ALA A 1 552 ? 38.987 -10.999 67.439 1.00 55.66 552 ALA A C 1
ATOM 4701 O O . ALA A 1 552 ? 39.997 -11.388 68.025 1.00 55.66 552 ALA A O 1
ATOM 4702 N N . ILE A 1 553 ? 37.763 -11.419 67.785 1.00 55.97 553 ILE A N 1
ATOM 4703 C CA . ILE A 1 553 ? 37.504 -12.383 68.871 1.00 55.97 553 ILE A CA 1
ATOM 4704 C C . ILE A 1 553 ? 38.100 -13.762 68.541 1.00 55.97 553 ILE A C 1
ATOM 4706 O O . ILE A 1 553 ? 38.663 -14.418 69.419 1.00 55.97 553 ILE A O 1
ATOM 4710 N N . TRP A 1 554 ? 38.033 -14.195 67.277 1.00 49.94 554 TRP A N 1
ATOM 4711 C CA . TRP A 1 554 ? 38.675 -15.433 66.819 1.00 49.94 554 TRP A CA 1
ATOM 4712 C C . TRP A 1 554 ? 40.207 -15.380 66.911 1.00 49.94 554 TRP A C 1
ATOM 4714 O O . TRP A 1 554 ? 40.815 -16.316 67.429 1.00 49.94 554 TRP A O 1
ATOM 4724 N N . LYS A 1 555 ? 40.837 -14.276 66.484 1.00 54.72 555 LYS A N 1
ATOM 4725 C CA . LYS A 1 555 ? 42.293 -14.077 66.605 1.00 54.72 555 LYS A CA 1
ATOM 4726 C C . LYS A 1 555 ? 42.760 -13.969 68.061 1.00 54.72 555 LYS A C 1
ATOM 4728 O O . LYS A 1 555 ? 43.806 -14.514 68.399 1.00 54.72 555 LYS A O 1
ATOM 4733 N N . TRP A 1 556 ? 41.981 -13.333 68.939 1.00 54.66 556 TRP A N 1
ATOM 4734 C CA . TRP A 1 556 ? 42.299 -13.257 70.371 1.00 54.66 556 TRP A CA 1
ATOM 4735 C C . TRP A 1 556 ? 42.235 -14.633 71.054 1.00 54.66 556 TRP A C 1
ATOM 4737 O O . TRP A 1 556 ? 43.098 -14.960 71.864 1.00 54.66 556 TRP A O 1
ATOM 4747 N N . LYS A 1 557 ? 41.266 -15.485 70.681 1.00 54.12 557 LYS A N 1
ATOM 4748 C CA . LYS A 1 557 ? 41.185 -16.870 71.179 1.00 54.12 557 LYS A CA 1
ATOM 4749 C C . LYS A 1 557 ? 42.317 -17.774 70.678 1.00 54.12 557 LYS A C 1
ATOM 4751 O O . LYS A 1 557 ? 42.682 -18.693 71.399 1.00 54.12 557 LYS A O 1
ATOM 4756 N N . GLN A 1 558 ? 42.878 -17.526 69.491 1.00 56.00 558 GLN A N 1
ATOM 4757 C CA . GLN A 1 558 ? 44.021 -18.298 68.980 1.00 56.00 558 GLN A CA 1
ATOM 4758 C C . GLN A 1 558 ? 45.360 -17.928 69.635 1.00 56.00 558 GLN A C 1
ATOM 4760 O O . GLN A 1 558 ? 46.206 -18.801 69.778 1.00 56.00 558 GLN A O 1
ATOM 4765 N N . ASN A 1 559 ? 45.552 -16.678 70.071 1.00 54.41 559 ASN A N 1
ATOM 4766 C CA . ASN A 1 559 ? 46.824 -16.228 70.656 1.00 54.41 559 ASN A CA 1
ATOM 4767 C C . ASN A 1 559 ? 46.958 -16.440 72.177 1.00 54.41 559 ASN A C 1
ATOM 4769 O O . ASN A 1 559 ? 48.044 -16.234 72.703 1.00 54.41 559 ASN A O 1
ATOM 4773 N N . ASN A 1 560 ? 45.893 -16.837 72.882 1.00 51.62 560 ASN A N 1
ATOM 4774 C CA . ASN A 1 560 ? 45.906 -17.061 74.341 1.00 51.62 560 ASN A CA 1
ATOM 4775 C C . ASN A 1 560 ? 45.876 -18.547 74.748 1.00 51.62 560 ASN A C 1
ATOM 4777 O O . ASN A 1 560 ? 45.660 -18.865 75.914 1.00 51.62 560 ASN A O 1
ATOM 4781 N N . PHE A 1 561 ? 46.082 -19.455 73.796 1.00 52.84 561 PHE A N 1
ATOM 4782 C CA . PHE A 1 561 ? 46.272 -20.883 74.041 1.00 52.84 561 PHE A CA 1
ATOM 4783 C C . PHE A 1 561 ? 47.611 -21.324 73.444 1.00 52.84 561 PHE A C 1
ATOM 4785 O O . PHE A 1 561 ? 47.599 -22.043 72.457 1.00 52.84 561 PHE A O 1
ATOM 4792 N N . TYR A 1 562 ? 48.733 -20.860 74.004 1.00 41.31 562 TYR A N 1
ATOM 4793 C CA . TYR A 1 562 ? 50.037 -21.545 74.026 1.00 41.31 562 TYR A CA 1
ATOM 4794 C C . TYR A 1 562 ? 50.918 -20.950 75.121 1.00 41.31 562 TYR A C 1
ATOM 4796 O O . TYR A 1 562 ? 50.970 -19.702 75.210 1.00 41.31 562 TYR A O 1
#

Radius of gyration: 37.95 Å; Cα contacts (8 Å, |Δi|>4): 850; chains: 1; bounding box: 80×58×120 Å

Mean predicted aligned error: 10.92 Å